Protein AF-A0AAV7CUC9-F1 (afdb_monomer_lite)

pLDDT: mean 81.13, std 17.92, range [24.55, 98.62]

Sequence (454 aa):
MIPNDWERAVKASENVLFEKDMVLERQRQHIAALEQKLREGELQVHSTMLTHSSPYNDMCLMRLQDLQREVTFLRSQFAEKTESASREKAELEKKLCAMEAESRGLKEAMKEAVQKHSEELKKQEERVKGRERHINSLKKKCQKEAEQNKEKQQKIETLERYMADLPTAQDHQKQVMQMKELQEQKCLFEEKVSDLERKLGESRANCRESEAQLAAQKIKERELLETIERQREEIRKLEMTDWKEEEKRLTKEADYLREEVETLHKEKDCLKKVIENHKKKMEQMGSKVKDLEEQVCQEEATGQALKEESQQKEDTLQQLKVAVRDLAKQNQDLMEHNVTIQEQLHLALLKAQPSDVQSSQLFTLYKEMNRCQKDLRSICCLLSQRVQGVDPNLSMLLGVHSSTCLDEQEKDSDFFSVETYLNGVEKLKRDIEELRTTISDCYAQDMGDNCITQ

Foldseek 3Di:
DDPPDVVVVVVVVVVVVVVVVVVVVVVVVVVVVVVVVVVVVVVVVVVCLVPDPDPVSVVVVVVVVVVVVVVVVVVVVVVVVVVVVVVVVVVVVVVVVVVVVVVVVVVVVVVVVVVVVVVVVVVVVVVVVVVVVVVVVVVVVVVVVVVVVVVVVVVVVVVVVVVVPDQDPVNVVVVVVVVVVVVVVVVVVVVVVVVVVVVVVVVVVVVVVVVVVVVVVVVVVVVVVVVVVVVVVVVVVCVVPVVVVVVVVVVVVVVVVVVVVVVVVVVVVVVVVVVVVVVVVVVVVVVVVVVVVVVVVVVVVVVVVVVVVVVVVVVVVVVVVVVVVVVVVVVVVVVVVVVVVVVVVVVPPPPDDDDDDPPPQVVVLVVLVVVLVVLVVLLVVQVVCVVVVHDDDVVSLVPDDDDDDDDDDDDDDDDDPSVVSVVVSVVSVVVSVVSSVVVVVVSCVVVVVPDDDD

Organism: Engystomops pustulosus (NCBI:txid76066)

Structure (mmCIF, N/CA/C/O backbone):
data_AF-A0AAV7CUC9-F1
#
_entry.id   AF-A0AAV7CUC9-F1
#
loop_
_atom_site.group_PDB
_atom_site.id
_atom_site.type_symbol
_atom_site.label_atom_id
_atom_site.label_alt_id
_atom_site.label_comp_id
_atom_site.label_asym_id
_atom_site.label_entity_id
_atom_site.label_seq_id
_atom_site.pdbx_PDB_ins_code
_atom_site.Cartn_x
_atom_site.Cartn_y
_atom_site.Cartn_z
_atom_site.occupancy
_atom_site.B_iso_or_equiv
_atom_site.auth_seq_id
_atom_site.auth_comp_id
_atom_site.auth_asym_id
_atom_site.auth_atom_id
_atom_site.pdbx_PDB_model_num
ATOM 1 N N . MET A 1 1 ? -159.797 -1.379 141.238 1.00 52.03 1 MET A N 1
ATOM 2 C CA . MET A 1 1 ? -159.505 -2.660 141.925 1.00 52.03 1 MET A CA 1
ATOM 3 C C . MET A 1 1 ? -158.319 -3.313 141.232 1.00 52.03 1 MET A C 1
ATOM 5 O O . MET A 1 1 ? -158.181 -3.090 140.042 1.00 52.03 1 MET A O 1
ATOM 9 N N . ILE A 1 2 ? -157.534 -4.125 141.950 1.00 54.72 2 ILE A N 1
ATOM 10 C CA . ILE A 1 2 ? -156.573 -5.103 141.394 1.00 54.72 2 ILE A CA 1
ATOM 11 C C . ILE A 1 2 ? -155.414 -4.502 140.552 1.00 54.72 2 ILE A C 1
ATOM 13 O O . ILE A 1 2 ? -155.478 -4.469 139.329 1.00 54.72 2 ILE A O 1
ATOM 17 N N . PRO A 1 3 ? -154.306 -4.116 141.216 1.00 57.00 3 PRO A N 1
ATOM 18 C CA . PRO A 1 3 ? -152.941 -4.172 140.658 1.00 57.00 3 PRO A CA 1
ATOM 19 C C . PRO A 1 3 ? -152.161 -5.441 141.086 1.00 57.00 3 PRO A C 1
ATOM 21 O O . PRO A 1 3 ? -151.054 -5.691 140.621 1.00 57.00 3 PRO A O 1
ATOM 24 N N . ASN A 1 4 ? -152.740 -6.236 141.994 1.00 60.09 4 ASN A N 1
ATOM 25 C CA . ASN A 1 4 ? -152.029 -7.143 142.908 1.00 60.09 4 ASN A CA 1
ATOM 26 C C . ASN A 1 4 ? -151.250 -8.323 142.293 1.00 60.09 4 ASN A C 1
ATOM 28 O O . ASN A 1 4 ? -150.436 -8.916 143.001 1.00 60.09 4 ASN A O 1
ATOM 32 N N . ASP A 1 5 ? -151.510 -8.736 141.051 1.00 62.25 5 ASP A N 1
ATOM 33 C CA . ASP A 1 5 ? -151.071 -10.070 140.604 1.00 62.25 5 ASP A CA 1
ATOM 34 C C . ASP A 1 5 ? -149.655 -10.104 139.998 1.00 62.25 5 ASP A C 1
ATOM 36 O O . ASP A 1 5 ? -148.938 -11.079 140.219 1.00 62.25 5 ASP A O 1
ATOM 40 N N . TRP A 1 6 ? -149.179 -9.027 139.358 1.00 49.03 6 TRP A N 1
ATOM 41 C CA . TRP A 1 6 ? -147.748 -8.894 139.004 1.00 49.03 6 TRP A CA 1
ATOM 42 C C . TRP A 1 6 ? -146.891 -8.588 140.246 1.00 49.03 6 TRP A C 1
ATOM 44 O O . TRP A 1 6 ? -145.792 -9.113 140.414 1.00 49.03 6 TRP A O 1
ATOM 54 N N . GLU A 1 7 ? -147.421 -7.766 141.153 1.00 71.25 7 GLU A N 1
ATOM 55 C CA . GLU A 1 7 ? -146.715 -7.225 142.322 1.00 71.25 7 GLU A CA 1
ATOM 56 C C . GLU A 1 7 ? -146.361 -8.307 143.366 1.00 71.25 7 GLU A C 1
ATOM 58 O O . GLU A 1 7 ? -145.307 -8.257 144.004 1.00 71.25 7 GLU A O 1
ATOM 63 N N . ARG A 1 8 ? -147.196 -9.350 143.491 1.00 79.75 8 ARG A N 1
ATOM 64 C CA . ARG A 1 8 ? -146.903 -10.537 144.319 1.00 79.75 8 ARG A CA 1
ATOM 65 C C . ARG A 1 8 ? -145.752 -11.382 143.776 1.00 79.75 8 ARG A C 1
ATOM 67 O O . ARG A 1 8 ? -144.968 -11.899 144.569 1.00 79.75 8 ARG A O 1
ATOM 74 N N . ALA A 1 9 ? -145.657 -11.540 142.454 1.00 75.94 9 ALA A N 1
ATOM 75 C CA . ALA A 1 9 ? -144.625 -12.367 141.829 1.00 75.94 9 ALA A CA 1
ATOM 76 C C . ALA A 1 9 ? -143.223 -11.778 142.061 1.00 75.94 9 ALA A C 1
ATOM 78 O O . ALA A 1 9 ? -142.296 -12.514 142.399 1.00 75.94 9 ALA A O 1
ATOM 79 N N . VAL A 1 10 ? -143.098 -10.447 141.977 1.00 77.38 10 VAL A N 1
ATOM 80 C CA . VAL A 1 10 ? -141.854 -9.725 142.289 1.00 77.38 10 VAL A CA 1
ATOM 81 C C . VAL A 1 10 ? -141.444 -9.958 143.747 1.00 77.38 10 VAL A C 1
ATOM 83 O O . VAL A 1 10 ? -140.367 -10.504 143.980 1.00 77.38 10 VAL A O 1
ATOM 86 N N . LYS A 1 11 ? -142.329 -9.692 144.721 1.00 82.50 11 LYS A N 1
ATOM 87 C CA . LYS A 1 11 ? -142.035 -9.915 146.154 1.00 82.50 11 LYS A CA 1
ATOM 88 C C . LYS A 1 11 ? -141.662 -11.358 146.499 1.00 82.50 11 LYS A C 1
ATOM 90 O O . LYS A 1 11 ? -140.800 -11.587 147.344 1.00 82.50 11 LYS A O 1
ATOM 95 N N . ALA A 1 12 ? -142.291 -12.343 145.856 1.00 83.19 12 ALA A N 1
ATOM 96 C CA . ALA A 1 12 ? -141.917 -13.743 146.042 1.00 83.19 12 ALA A CA 1
ATOM 97 C C . ALA A 1 12 ? -140.486 -14.020 145.540 1.00 83.19 12 ALA A C 1
ATOM 99 O O . ALA A 1 12 ? -139.731 -14.726 146.208 1.00 83.19 12 ALA A O 1
ATOM 100 N N . SER A 1 13 ? -140.093 -13.433 144.403 1.00 80.56 13 SER A N 1
ATOM 101 C CA . SER A 1 13 ? -138.734 -13.571 143.864 1.00 80.56 13 SER A CA 1
ATOM 102 C C . SER A 1 13 ? -137.670 -12.884 144.731 1.00 80.56 13 SER A C 1
ATOM 104 O O . SER A 1 13 ? -136.612 -13.470 144.955 1.00 80.56 13 SER A O 1
ATOM 106 N N . GLU A 1 14 ? -137.971 -11.704 145.287 1.00 85.88 14 GLU A N 1
ATOM 107 C CA . GLU A 1 14 ? -137.079 -10.951 146.181 1.00 85.88 14 GLU A CA 1
ATOM 108 C C . GLU A 1 14 ? -136.803 -11.716 147.485 1.00 85.88 14 GLU A C 1
ATOM 110 O O . GLU A 1 14 ? -135.648 -11.851 147.890 1.00 85.88 14 GLU A O 1
ATOM 115 N N . ASN A 1 15 ? -137.839 -12.302 148.098 1.00 87.25 15 ASN A N 1
ATOM 116 C CA . ASN A 1 15 ? -137.689 -13.123 149.305 1.00 87.25 15 ASN A CA 1
ATOM 117 C C . ASN A 1 15 ? -136.818 -14.369 149.059 1.00 87.25 15 ASN A C 1
ATOM 119 O O . ASN A 1 15 ? -135.938 -14.675 149.862 1.00 87.25 15 ASN A O 1
ATOM 123 N N . VAL A 1 16 ? -137.018 -15.070 147.935 1.00 87.56 16 VAL A N 1
ATOM 124 C CA . VAL A 1 16 ? -136.215 -16.257 147.572 1.00 87.56 16 VAL A CA 1
ATOM 125 C C . VAL A 1 16 ? -134.755 -15.890 147.272 1.00 87.56 16 VAL A C 1
ATOM 127 O O . VAL A 1 16 ? -133.853 -16.684 147.548 1.00 87.56 16 VAL A O 1
ATOM 130 N N . LEU A 1 17 ? -134.500 -14.697 146.726 1.00 87.12 17 LEU A N 1
ATOM 131 C CA . LEU A 1 17 ? -133.149 -14.155 146.556 1.00 87.12 17 LEU A CA 1
ATOM 132 C C . LEU A 1 17 ? -132.481 -13.903 147.914 1.00 87.12 17 LEU A C 1
ATOM 134 O O . LEU A 1 17 ? -131.395 -14.424 148.159 1.00 87.12 17 LEU A O 1
ATOM 138 N N . PHE A 1 18 ? -133.171 -13.216 148.828 1.00 90.00 18 PHE A N 1
ATOM 139 C CA . PHE A 1 18 ? -132.660 -12.920 150.169 1.00 90.00 18 PHE A CA 1
ATOM 140 C C . PHE A 1 18 ? -132.335 -14.188 150.984 1.00 90.00 18 PHE A C 1
ATOM 142 O O . PHE A 1 18 ? -131.299 -14.261 151.648 1.00 90.00 18 PHE A O 1
ATOM 149 N N . GLU A 1 19 ? -133.173 -15.229 150.898 1.00 89.12 19 GLU A N 1
ATOM 150 C CA . GLU A 1 19 ? -132.885 -16.527 151.523 1.00 89.12 19 GLU A CA 1
ATOM 151 C C . GLU A 1 19 ? -131.637 -17.201 150.932 1.00 89.12 19 GLU A C 1
ATOM 153 O O . GLU A 1 19 ? -130.815 -17.738 151.682 1.00 89.12 19 GLU A O 1
ATOM 158 N N . LYS A 1 20 ? -131.459 -17.154 149.604 1.00 88.19 20 LYS A N 1
ATOM 159 C CA . LYS A 1 20 ? -130.276 -17.714 148.931 1.00 88.19 20 LYS A CA 1
ATOM 160 C C . LYS A 1 20 ? -128.994 -16.976 149.298 1.00 88.19 20 LYS A C 1
ATOM 162 O O . LYS A 1 20 ? -128.000 -17.641 149.587 1.00 88.19 20 LYS A O 1
ATOM 167 N N . ASP A 1 21 ? -129.020 -15.648 149.344 1.00 89.00 21 ASP A N 1
ATOM 168 C CA . ASP A 1 21 ? -127.859 -14.839 149.729 1.00 89.00 21 ASP A CA 1
ATOM 169 C C . ASP A 1 21 ? -127.433 -15.137 151.174 1.00 89.00 21 ASP A C 1
ATOM 171 O O . ASP A 1 21 ? -126.252 -15.363 151.447 1.00 89.00 21 ASP A O 1
ATOM 175 N N . MET A 1 22 ? -128.393 -15.270 152.096 1.00 91.81 22 MET A N 1
ATOM 176 C CA . MET A 1 22 ? -128.106 -15.673 153.475 1.00 91.81 22 MET A CA 1
ATOM 177 C C . MET A 1 22 ? -127.511 -17.094 153.568 1.00 91.81 22 MET A C 1
ATOM 179 O O . MET A 1 22 ? -126.666 -17.350 154.430 1.00 91.81 22 MET A O 1
ATOM 183 N N . VAL A 1 23 ? -127.918 -18.035 152.707 1.00 91.81 23 VAL A N 1
ATOM 184 C CA . VAL A 1 23 ? -127.321 -19.385 152.654 1.00 91.81 23 VAL A CA 1
ATOM 185 C C . VAL A 1 23 ? -125.902 -19.349 152.081 1.00 91.81 23 VAL A C 1
ATOM 187 O O . VAL A 1 23 ? -125.009 -19.973 152.660 1.00 91.81 23 VAL A O 1
ATOM 190 N N . LEU A 1 24 ? -125.671 -18.599 150.999 1.00 90.62 24 LEU A N 1
ATOM 191 C CA . LEU A 1 24 ? -124.343 -18.422 150.402 1.00 90.62 24 LEU A CA 1
ATOM 192 C C . LEU A 1 24 ? -123.354 -17.807 151.395 1.00 90.62 24 LEU A C 1
ATOM 194 O O . LEU A 1 24 ? -122.215 -18.264 151.488 1.00 90.62 24 LEU A O 1
ATOM 198 N N . GLU A 1 25 ? -123.784 -16.824 152.185 1.00 92.00 25 GLU A N 1
ATOM 199 C CA . GLU A 1 25 ? -122.891 -16.164 153.135 1.00 92.00 25 GLU A CA 1
ATOM 200 C C . GLU A 1 25 ? -122.542 -17.067 154.333 1.00 92.00 25 GLU A C 1
ATOM 202 O O . GLU A 1 25 ? -121.387 -17.108 154.760 1.00 92.00 25 GLU A O 1
ATOM 207 N N . ARG A 1 26 ? -123.474 -17.919 154.796 1.00 92.38 26 ARG A N 1
ATOM 208 C CA . ARG A 1 26 ? -123.143 -19.005 155.745 1.00 92.38 26 ARG A CA 1
ATOM 209 C C . ARG A 1 26 ? -122.161 -20.015 155.147 1.00 92.38 26 ARG A C 1
ATOM 211 O O . ARG A 1 26 ? -121.257 -20.466 155.847 1.00 92.38 26 ARG A O 1
ATOM 218 N N . GLN A 1 27 ? -122.322 -20.383 153.873 1.00 90.12 27 GLN A N 1
ATOM 219 C CA . GLN A 1 27 ? -121.404 -21.307 153.197 1.00 90.12 27 GLN A CA 1
ATOM 220 C C . GLN A 1 27 ? -120.001 -20.706 153.052 1.00 90.12 27 GLN A C 1
ATOM 222 O O . GLN A 1 27 ? -119.026 -21.396 153.338 1.00 90.12 27 GLN A O 1
ATOM 227 N N . ARG A 1 28 ? -119.881 -19.420 152.702 1.00 91.12 28 ARG A N 1
ATOM 228 C CA . ARG A 1 28 ? -118.599 -18.693 152.679 1.00 91.12 28 ARG A CA 1
ATOM 229 C C . ARG A 1 28 ? -117.925 -18.664 154.044 1.00 91.12 28 ARG A C 1
ATOM 231 O O . ARG A 1 28 ? -116.749 -19.002 154.135 1.00 91.12 28 ARG A O 1
ATOM 238 N N . GLN A 1 29 ? -118.664 -18.329 155.101 1.00 90.88 29 GLN A N 1
ATOM 239 C CA . GLN A 1 29 ? -118.144 -18.360 156.472 1.00 90.88 29 GLN A CA 1
ATOM 240 C C . GLN A 1 29 ? -117.679 -19.770 156.869 1.00 90.88 29 GLN A C 1
ATOM 242 O O . GLN A 1 29 ? -116.638 -19.919 157.506 1.00 90.88 29 GLN A O 1
ATOM 247 N N . HIS A 1 30 ? -118.397 -20.815 156.444 1.00 92.50 30 HIS A N 1
ATOM 248 C CA . HIS A 1 30 ? -117.995 -22.198 156.689 1.00 92.50 30 HIS A CA 1
ATOM 249 C C . HIS A 1 30 ? -116.738 -22.602 155.900 1.00 92.50 30 HIS A C 1
ATOM 251 O O . HIS A 1 30 ? -115.850 -23.227 156.473 1.00 92.50 30 HIS A O 1
ATOM 257 N N . ILE A 1 31 ? -116.615 -22.205 154.628 1.00 90.00 31 ILE A N 1
ATOM 258 C CA . ILE A 1 31 ? -115.412 -22.441 153.811 1.00 90.00 31 ILE A CA 1
ATOM 259 C C . ILE A 1 31 ? -114.208 -21.711 154.407 1.00 90.00 31 ILE A C 1
ATOM 261 O O . ILE A 1 31 ? -113.178 -22.342 154.609 1.00 90.00 31 ILE A O 1
ATOM 265 N N . ALA A 1 32 ? -114.337 -20.434 154.774 1.00 89.44 32 ALA A N 1
ATOM 266 C CA . ALA A 1 32 ? -113.255 -19.681 155.411 1.00 89.44 32 ALA A CA 1
ATOM 267 C C . ALA A 1 32 ? -112.804 -20.331 156.733 1.00 89.44 32 ALA A C 1
ATOM 269 O O . ALA A 1 32 ? -111.608 -20.468 156.981 1.00 89.44 32 ALA A O 1
ATOM 270 N N . ALA A 1 33 ? -113.749 -20.816 157.548 1.00 91.25 33 ALA A N 1
ATOM 271 C CA . ALA A 1 33 ? -113.440 -21.569 158.763 1.00 91.25 33 ALA A CA 1
ATOM 272 C C . ALA A 1 33 ? -112.771 -22.930 158.478 1.00 91.25 33 ALA A C 1
ATOM 274 O O . ALA A 1 33 ? -111.955 -23.385 159.279 1.00 91.25 33 ALA A O 1
ATOM 275 N N . LEU A 1 34 ? -113.090 -23.587 157.357 1.00 91.62 34 LEU A N 1
ATOM 276 C CA . LEU A 1 34 ? -112.439 -24.827 156.923 1.00 91.62 34 LEU A CA 1
ATOM 277 C C . LEU A 1 34 ? -111.037 -24.576 156.352 1.00 91.62 34 LEU A C 1
ATOM 279 O O . LEU A 1 34 ? -110.124 -25.305 156.714 1.00 91.62 34 LEU A O 1
ATOM 283 N N . GLU A 1 35 ? -110.833 -23.544 155.531 1.00 88.94 35 GLU A N 1
ATOM 284 C CA . GLU A 1 35 ? -109.508 -23.142 155.036 1.00 88.94 35 GLU A CA 1
ATOM 285 C C . GLU A 1 35 ? -108.587 -22.711 156.178 1.00 88.94 35 GLU A C 1
ATOM 287 O O . GLU A 1 35 ? -107.417 -23.090 156.205 1.00 88.94 35 GLU A O 1
ATOM 292 N N . GLN A 1 36 ? -109.116 -21.959 157.150 1.00 88.75 36 GLN A N 1
ATOM 293 C CA . GLN A 1 36 ? -108.376 -21.603 158.354 1.00 88.75 36 GLN A CA 1
ATOM 294 C C . GLN A 1 36 ? -108.011 -22.858 159.155 1.00 88.75 36 GLN A C 1
ATOM 296 O O . GLN A 1 36 ? -106.834 -23.044 159.446 1.00 88.75 36 GLN A O 1
ATOM 301 N N . LYS A 1 37 ? -108.962 -23.769 159.415 1.00 89.12 37 LYS A N 1
ATOM 302 C CA . LYS A 1 37 ? -108.671 -25.064 160.057 1.00 89.12 37 LYS A CA 1
ATOM 303 C C . LYS A 1 37 ? -107.692 -25.931 159.271 1.00 89.12 37 LYS A C 1
ATOM 305 O O . LYS A 1 37 ? -106.969 -26.710 159.881 1.00 89.12 37 LYS A O 1
ATOM 310 N N . LEU A 1 38 ? -107.672 -25.834 157.944 1.00 87.88 38 LEU A N 1
ATOM 311 C CA . LEU A 1 38 ? -106.764 -26.604 157.101 1.00 87.88 38 LEU A CA 1
ATOM 312 C C . LEU A 1 38 ? -105.349 -26.025 157.163 1.00 87.88 38 LEU A C 1
ATOM 314 O O . LEU A 1 38 ? -104.424 -26.793 157.380 1.00 87.88 38 LEU A O 1
ATOM 318 N N . ARG A 1 39 ? -105.173 -24.695 157.122 1.00 88.06 39 ARG A N 1
ATOM 319 C CA . ARG A 1 39 ? -103.864 -24.057 157.376 1.00 88.06 39 ARG A CA 1
ATOM 320 C C . ARG A 1 39 ? -103.386 -24.249 158.811 1.00 88.06 39 ARG A C 1
ATOM 322 O O . ARG A 1 39 ? -102.206 -24.496 159.023 1.00 88.06 39 ARG A O 1
ATOM 329 N N . GLU A 1 40 ? -104.278 -24.145 159.794 1.00 84.69 40 GLU A N 1
ATOM 330 C CA . GLU A 1 40 ? -103.984 -24.469 161.195 1.00 84.69 40 GLU A CA 1
ATOM 331 C C . GLU A 1 40 ? -103.602 -25.947 161.332 1.00 84.69 40 GLU A C 1
ATOM 333 O O . GLU A 1 40 ? -102.648 -26.253 162.034 1.00 84.69 40 GLU A O 1
ATOM 338 N N . GLY A 1 41 ? -104.263 -26.847 160.599 1.00 81.19 41 GLY A N 1
ATOM 339 C CA . GLY A 1 41 ? -103.932 -28.268 160.514 1.00 81.19 41 GLY A CA 1
ATOM 340 C C . GLY A 1 41 ? -102.593 -28.547 159.828 1.00 81.19 41 GLY A C 1
ATOM 341 O O . GLY A 1 41 ? -101.819 -29.346 160.337 1.00 81.19 41 GLY A O 1
ATOM 342 N N . GLU A 1 42 ? -102.265 -27.869 158.728 1.00 81.25 42 GLU A N 1
ATOM 343 C CA . GLU A 1 42 ? -100.961 -27.948 158.052 1.00 81.25 42 GLU A CA 1
ATOM 344 C C . GLU A 1 42 ? -99.840 -27.406 158.945 1.00 81.25 42 GLU A C 1
ATOM 346 O O . GLU A 1 42 ? -98.807 -28.055 159.102 1.00 81.25 42 GLU A O 1
ATOM 351 N N . LEU A 1 43 ? -100.057 -26.259 159.596 1.00 78.88 43 LEU A N 1
ATOM 352 C CA . LEU A 1 43 ? -99.149 -25.703 160.601 1.00 78.88 43 LEU A CA 1
ATOM 353 C C . LEU A 1 43 ? -99.016 -26.632 161.808 1.00 78.88 43 LEU A C 1
ATOM 355 O O . LEU A 1 43 ? -97.910 -26.801 162.311 1.00 78.88 43 LEU A O 1
ATOM 359 N N . GLN A 1 44 ? -100.097 -27.273 162.254 1.00 78.06 44 GLN A N 1
ATOM 360 C CA . GLN A 1 44 ? -100.075 -28.236 163.350 1.00 78.06 44 GLN A CA 1
ATOM 361 C C . GLN A 1 44 ? -99.398 -29.547 162.937 1.00 78.06 44 GLN A C 1
ATOM 363 O O . GLN A 1 44 ? -98.698 -30.124 163.760 1.00 78.06 44 GLN A O 1
ATOM 368 N N . VAL A 1 45 ? -99.511 -30.002 161.686 1.00 71.00 45 VAL A N 1
ATOM 369 C CA . VAL A 1 45 ? -98.775 -31.162 161.148 1.00 71.00 45 VAL A CA 1
ATOM 370 C C . VAL A 1 45 ? -97.291 -30.834 160.998 1.00 71.00 45 VAL A C 1
ATOM 372 O O . VAL A 1 45 ? -96.458 -31.585 161.495 1.00 71.00 45 VAL A O 1
ATOM 375 N N . HIS A 1 46 ? -96.931 -29.685 160.420 1.00 69.00 46 HIS A N 1
ATOM 376 C CA . HIS A 1 46 ? -95.541 -29.225 160.383 1.00 69.00 46 HIS A CA 1
ATOM 377 C C . HIS A 1 46 ? -94.966 -29.035 161.795 1.00 69.00 46 HIS A C 1
ATOM 379 O O . HIS A 1 46 ? -93.843 -29.456 162.059 1.00 69.00 46 HIS A O 1
ATOM 385 N N . SER A 1 47 ? -95.733 -28.461 162.725 1.00 64.88 47 SER A N 1
ATOM 386 C CA . SER A 1 47 ? -95.310 -28.238 164.110 1.00 64.88 47 SER A CA 1
ATOM 387 C C . SER A 1 47 ? -95.205 -29.542 164.902 1.00 64.88 47 SER A C 1
ATOM 389 O O . SER A 1 47 ? -94.205 -29.737 165.584 1.00 64.88 47 SER A O 1
ATOM 391 N N . THR A 1 48 ? -96.15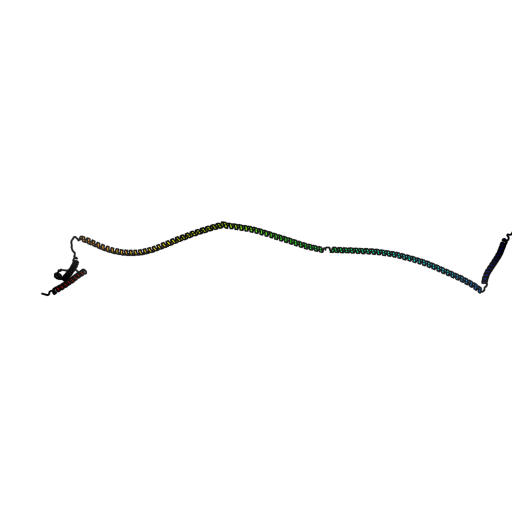0 -30.480 164.777 1.00 63.50 48 THR A N 1
ATOM 392 C CA . THR A 1 48 ? -96.055 -31.814 165.407 1.00 63.50 48 THR A CA 1
ATOM 393 C C . THR A 1 48 ? -94.921 -32.638 164.810 1.00 63.50 48 THR A C 1
ATOM 395 O O . THR A 1 48 ? -94.202 -33.292 165.561 1.00 63.50 48 THR A O 1
ATOM 398 N N . MET A 1 49 ? -94.667 -32.538 163.501 1.00 63.00 49 MET A N 1
ATOM 399 C CA . MET A 1 49 ? -93.476 -33.130 162.890 1.00 63.00 49 MET A CA 1
ATOM 400 C C . MET A 1 49 ? -92.171 -32.515 163.422 1.00 63.00 49 MET A C 1
ATOM 402 O O . MET A 1 49 ? -91.205 -33.243 163.635 1.00 63.00 49 MET A O 1
ATOM 406 N N . LEU A 1 50 ? -92.133 -31.207 163.681 1.00 61.94 50 LEU A N 1
ATOM 407 C CA . LEU A 1 50 ? -90.959 -30.527 164.243 1.00 61.94 50 LEU A CA 1
ATOM 408 C C . LEU A 1 50 ? -90.804 -30.683 165.770 1.00 61.94 50 LEU A C 1
ATOM 410 O O . LEU A 1 50 ? -89.725 -30.415 166.289 1.00 61.94 50 LEU A O 1
ATOM 414 N N . THR A 1 51 ? -91.851 -31.081 166.504 1.00 55.47 51 THR A N 1
ATOM 415 C CA . THR A 1 51 ? -91.839 -31.150 167.985 1.00 55.47 51 THR A CA 1
ATOM 416 C C . THR A 1 51 ? -91.857 -32.565 168.559 1.00 55.47 51 THR A C 1
ATOM 418 O O . THR A 1 51 ? -91.387 -32.760 169.681 1.00 55.47 51 THR A O 1
ATOM 421 N N . HIS A 1 52 ? -92.334 -33.575 167.826 1.00 51.91 52 HIS A N 1
ATOM 422 C CA . HIS A 1 52 ? -92.279 -34.964 168.284 1.00 51.91 52 HIS A CA 1
ATOM 423 C C . HIS A 1 52 ? -90.999 -35.663 167.820 1.00 51.91 52 HIS A C 1
ATOM 425 O O . HIS A 1 52 ? -90.934 -36.233 166.730 1.00 51.91 52 HIS A O 1
ATOM 431 N N . SER A 1 53 ? -90.000 -35.661 168.708 1.00 49.31 53 SER A N 1
ATOM 432 C CA . SER A 1 53 ? -88.752 -36.417 168.567 1.00 49.31 53 SER A CA 1
ATOM 433 C C . SER A 1 53 ? -89.020 -37.929 168.544 1.00 49.31 53 SER A C 1
ATOM 435 O O . SER A 1 53 ? -89.045 -38.619 169.562 1.00 49.31 53 SER A O 1
ATOM 437 N N . SER A 1 54 ? -89.249 -38.435 167.336 1.00 51.53 54 SER A N 1
ATOM 438 C CA . SER A 1 54 ? -89.173 -39.842 166.963 1.00 51.53 54 SER A CA 1
ATOM 439 C C . SER A 1 54 ? -88.066 -39.959 165.914 1.00 51.53 54 SER A C 1
ATOM 441 O O . SER A 1 54 ? -88.092 -39.194 164.946 1.00 51.53 54 SER A O 1
ATOM 443 N N . PRO A 1 55 ? -87.110 -40.899 166.042 1.00 60.75 55 PRO A N 1
ATOM 444 C CA . PRO A 1 55 ? -85.911 -40.931 165.197 1.00 60.75 55 PRO A CA 1
ATOM 445 C C . PRO A 1 55 ? -86.200 -41.095 163.693 1.00 60.75 55 PRO A C 1
ATOM 447 O O . PRO A 1 55 ? -85.360 -40.760 162.862 1.00 60.75 55 PRO A O 1
ATOM 450 N N . TYR A 1 56 ? -87.396 -41.562 163.317 1.00 58.69 56 TYR A N 1
ATOM 451 C CA . TYR A 1 56 ? -87.825 -41.620 161.916 1.00 58.69 56 TYR A CA 1
ATOM 452 C C . TYR A 1 56 ? -88.195 -40.256 161.315 1.00 58.69 56 TYR A C 1
ATOM 454 O O . TYR A 1 56 ? -88.090 -40.081 160.101 1.00 58.69 56 TYR A O 1
ATOM 462 N N . ASN A 1 57 ? -88.627 -39.291 162.131 1.00 64.06 57 ASN A N 1
ATOM 463 C CA . ASN A 1 57 ? -89.138 -38.019 161.628 1.00 64.06 57 ASN 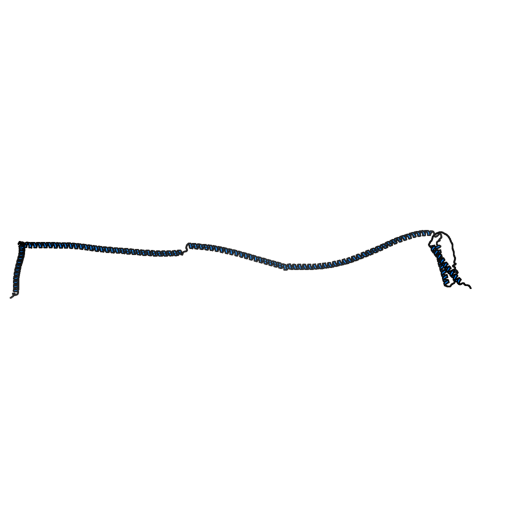A CA 1
ATOM 464 C C . ASN A 1 57 ? -88.023 -36.990 161.397 1.00 64.06 57 ASN A C 1
ATOM 466 O O . ASN A 1 57 ? -88.013 -36.335 160.355 1.00 64.06 57 ASN A O 1
ATOM 470 N N . ASP A 1 58 ? -87.020 -36.956 162.282 1.00 69.38 58 ASP A N 1
ATOM 471 C CA . ASP A 1 58 ? -85.754 -36.250 162.034 1.00 69.38 58 ASP A CA 1
ATOM 472 C C . ASP A 1 58 ? -85.079 -36.770 160.755 1.00 69.38 58 ASP A C 1
ATOM 474 O O . ASP A 1 58 ? -84.619 -35.984 159.930 1.00 69.38 58 ASP A O 1
ATOM 478 N N . MET A 1 59 ? -85.103 -38.088 160.522 1.00 75.56 59 MET A N 1
ATOM 479 C CA . MET A 1 59 ? -84.594 -38.697 159.289 1.00 75.56 59 MET A CA 1
ATOM 480 C C . MET A 1 59 ? -85.367 -38.239 158.036 1.00 75.56 59 MET A C 1
ATOM 482 O O . MET A 1 59 ? -84.748 -37.979 157.004 1.00 75.56 59 MET A O 1
ATOM 486 N N . CYS A 1 60 ? -86.694 -38.082 158.107 1.00 77.12 60 CYS A N 1
ATOM 487 C CA . CYS A 1 60 ? -87.493 -37.559 156.989 1.00 77.12 60 CYS A CA 1
ATOM 488 C C . CYS A 1 60 ? -87.229 -36.066 156.726 1.00 77.12 60 CYS A C 1
ATOM 490 O O . CYS A 1 60 ? -87.071 -35.668 155.570 1.00 77.12 60 CYS A O 1
ATOM 492 N N . LEU A 1 61 ? -87.130 -35.247 157.779 1.00 78.44 61 LEU A N 1
ATOM 493 C CA . LEU A 1 61 ? -86.803 -33.820 157.680 1.00 78.44 61 LEU A CA 1
ATOM 494 C C . LEU A 1 61 ? -85.382 -33.594 157.150 1.00 78.44 61 LEU A C 1
ATOM 496 O O . LEU A 1 61 ? -85.199 -32.791 156.233 1.00 78.44 61 LEU A O 1
ATOM 500 N N . MET A 1 62 ? -84.394 -34.345 157.648 1.00 81.62 62 MET A N 1
ATOM 501 C CA . MET A 1 62 ? -83.039 -34.350 157.092 1.00 81.62 62 MET A CA 1
ATOM 502 C C . MET A 1 62 ? -83.050 -34.755 155.620 1.00 81.62 62 MET A C 1
ATOM 504 O O . MET A 1 62 ? -82.471 -34.049 154.801 1.00 81.62 62 MET A O 1
ATOM 508 N N . ARG A 1 63 ? -83.774 -35.821 155.247 1.00 85.44 63 ARG A N 1
ATOM 509 C CA . ARG A 1 63 ? -83.848 -36.264 153.848 1.00 85.44 63 ARG A CA 1
ATOM 510 C C . ARG A 1 63 ? -84.479 -35.214 152.931 1.00 85.44 63 ARG A C 1
ATOM 512 O O . ARG A 1 63 ? -84.009 -35.050 151.808 1.00 85.44 63 ARG A O 1
ATOM 519 N N . LEU A 1 64 ? -85.500 -34.488 153.390 1.00 83.62 64 LEU A N 1
ATOM 520 C CA . LEU A 1 64 ? -86.090 -33.377 152.638 1.00 83.62 64 LEU A CA 1
ATOM 521 C C . LEU A 1 64 ? -85.106 -32.206 152.499 1.00 83.62 64 LEU A C 1
ATOM 523 O O . LEU A 1 64 ? -84.967 -31.650 151.411 1.00 83.62 64 LEU A O 1
ATOM 527 N N . GLN A 1 65 ? -84.387 -31.861 153.571 1.00 86.56 65 GLN A N 1
ATOM 528 C CA . GLN A 1 65 ? -83.366 -30.814 153.546 1.00 86.56 65 GLN A CA 1
ATOM 529 C C . GLN A 1 65 ? -82.195 -31.184 152.622 1.00 86.56 65 GLN A C 1
ATOM 531 O O . GLN A 1 65 ? -81.704 -30.329 151.887 1.00 86.56 65 GLN A O 1
ATOM 536 N N . ASP A 1 66 ? -81.786 -32.452 152.602 1.00 86.88 66 ASP A N 1
ATOM 537 C CA . ASP A 1 66 ? -80.755 -32.977 151.706 1.00 86.88 66 ASP A CA 1
ATOM 538 C C . ASP A 1 66 ? -81.211 -32.967 150.247 1.00 86.88 66 ASP A C 1
ATOM 540 O O . ASP A 1 66 ? -80.467 -32.494 149.394 1.00 86.88 66 ASP A O 1
ATOM 544 N N . LEU A 1 67 ? -82.454 -33.366 149.954 1.00 89.25 67 LEU A N 1
ATOM 545 C CA . LEU A 1 67 ? -83.040 -33.216 148.616 1.00 89.25 67 LEU A CA 1
ATOM 546 C C . LEU A 1 67 ? -83.141 -31.740 148.198 1.00 89.25 67 LEU A C 1
ATOM 548 O O . LEU A 1 67 ? -82.929 -31.411 147.034 1.00 89.25 67 LEU A O 1
ATOM 552 N N . GLN A 1 68 ? -83.428 -30.822 149.123 1.00 89.50 68 GLN A N 1
ATOM 553 C CA . GLN A 1 68 ? -83.484 -29.392 148.816 1.00 89.50 68 GLN A CA 1
ATOM 554 C C . GLN A 1 68 ? -82.087 -28.795 148.571 1.00 89.50 68 GLN A C 1
ATOM 556 O O . GLN A 1 68 ? -81.941 -27.976 147.660 1.00 89.50 68 GLN A O 1
ATOM 561 N N . ARG A 1 69 ? -81.063 -29.240 149.318 1.00 91.31 69 ARG A N 1
ATOM 562 C CA . ARG A 1 69 ? -79.637 -28.959 149.052 1.00 91.31 69 ARG A CA 1
ATOM 563 C C . ARG A 1 69 ? -79.200 -29.530 147.702 1.00 91.31 69 ARG A C 1
ATOM 565 O O . ARG A 1 69 ? -78.500 -28.857 146.956 1.00 91.31 69 ARG A O 1
ATOM 572 N N . GLU A 1 70 ? -79.632 -30.743 147.368 1.00 92.56 70 GLU A N 1
ATOM 573 C CA . GLU A 1 70 ? -79.364 -31.390 146.083 1.00 92.56 70 GLU A CA 1
ATOM 574 C C . GLU A 1 70 ? -80.020 -30.612 144.932 1.00 92.56 70 GLU A C 1
ATOM 576 O O . GLU A 1 70 ? -79.365 -30.323 143.935 1.00 92.56 70 GLU A O 1
ATOM 581 N N . VAL A 1 71 ? -81.268 -30.158 145.088 1.00 91.75 71 VAL A N 1
ATOM 582 C CA . VAL A 1 71 ? -81.960 -29.322 144.092 1.00 91.75 71 VAL A CA 1
ATOM 583 C C . VAL A 1 71 ? -81.287 -27.958 143.910 1.00 91.75 71 VAL A C 1
ATOM 585 O O . VAL A 1 71 ? -81.158 -27.508 142.770 1.00 91.75 71 VAL A O 1
ATOM 588 N N . THR A 1 72 ? -80.840 -27.276 144.972 1.00 93.19 72 THR A N 1
ATOM 589 C CA . THR A 1 72 ? -80.103 -26.006 144.818 1.00 93.19 72 THR A CA 1
ATOM 590 C C . THR A 1 72 ? -78.714 -26.217 144.218 1.00 93.19 72 THR A C 1
ATOM 592 O O . THR A 1 72 ? -78.324 -25.452 143.337 1.00 93.19 72 THR A O 1
ATOM 595 N N . PHE A 1 73 ? -78.009 -27.283 144.599 1.00 94.56 73 PHE A N 1
ATOM 596 C CA . PHE A 1 73 ? -76.727 -27.676 144.009 1.00 94.56 73 PHE A CA 1
ATOM 597 C C . PHE A 1 73 ? -76.853 -28.012 142.515 1.00 94.56 73 PHE A C 1
ATOM 599 O O . PHE A 1 73 ? -76.097 -27.484 141.699 1.00 94.56 73 PHE A O 1
ATOM 606 N N . LEU A 1 74 ? -77.853 -28.811 142.127 1.00 94.62 74 LEU A N 1
ATOM 607 C CA . LEU A 1 74 ? -78.141 -29.125 140.727 1.00 94.62 74 LEU A CA 1
ATOM 608 C C . LEU A 1 74 ? -78.532 -27.871 139.941 1.00 94.62 74 LEU A C 1
ATOM 610 O O . LEU A 1 74 ? -78.016 -27.668 138.847 1.00 94.62 74 LEU A O 1
ATOM 614 N N . ARG A 1 75 ? -79.379 -26.988 140.491 1.00 94.62 75 ARG A N 1
ATOM 615 C CA . ARG A 1 75 ? -79.703 -25.695 139.856 1.00 94.62 75 ARG A CA 1
ATOM 616 C C . ARG A 1 75 ? -78.460 -24.829 139.652 1.00 94.62 75 ARG A C 1
ATOM 618 O O . ARG A 1 75 ? -78.323 -24.248 138.581 1.00 94.62 75 ARG A O 1
ATOM 625 N N . SER A 1 76 ? -77.548 -24.788 140.625 1.00 93.25 76 SER A N 1
ATOM 626 C CA . SER A 1 76 ? -76.264 -24.090 140.495 1.00 93.25 76 SER A CA 1
ATOM 627 C C . SER A 1 76 ? -75.402 -24.696 139.384 1.00 93.25 76 SER A C 1
ATOM 629 O O . SER A 1 76 ? -74.909 -23.958 138.540 1.00 93.25 76 SER A O 1
ATOM 631 N N . GLN A 1 77 ? -75.281 -26.028 139.317 1.00 94.06 77 GLN A N 1
ATOM 632 C CA . GLN A 1 77 ? -74.562 -26.706 138.230 1.00 94.06 77 GLN A CA 1
ATOM 633 C C . GLN A 1 77 ? -75.203 -26.477 136.856 1.00 94.06 77 GLN A C 1
ATOM 635 O O . GLN A 1 77 ? -74.491 -26.319 135.867 1.00 94.06 77 GLN A O 1
ATOM 640 N N . PHE A 1 78 ? -76.536 -26.476 136.759 1.00 94.44 78 PHE A N 1
ATOM 641 C CA . PHE A 1 78 ? -77.232 -26.187 135.505 1.00 94.44 78 PHE A CA 1
ATOM 642 C C . PHE A 1 78 ? -77.031 -24.731 135.078 1.00 94.44 78 PHE A C 1
ATOM 644 O O . PHE A 1 78 ? -76.795 -24.492 133.895 1.00 94.44 78 PHE A O 1
ATOM 651 N N . ALA A 1 79 ? -77.064 -23.776 136.011 1.00 93.81 79 ALA A N 1
ATOM 652 C CA . ALA A 1 79 ? -76.740 -22.379 135.734 1.00 93.81 79 ALA A CA 1
ATOM 653 C C . ALA A 1 79 ? -75.286 -22.234 135.258 1.00 93.81 79 ALA A C 1
ATOM 655 O O . ALA A 1 79 ? -75.059 -21.712 134.171 1.00 93.81 79 ALA A O 1
ATOM 656 N N . GLU A 1 80 ? -74.319 -22.799 135.986 1.00 94.06 80 GLU A N 1
ATOM 657 C CA . GLU A 1 80 ? -72.897 -22.771 135.626 1.00 94.06 80 GLU A CA 1
ATOM 658 C C . GLU A 1 80 ? -72.630 -23.403 134.250 1.00 94.06 80 GLU A C 1
ATOM 660 O O . GLU A 1 80 ? -71.920 -22.813 133.438 1.00 94.06 80 GLU A O 1
ATOM 665 N N . LYS A 1 81 ? -73.245 -24.556 133.944 1.00 94.38 81 LYS A N 1
ATOM 666 C CA . LYS A 1 81 ? -73.159 -25.201 132.619 1.00 94.38 81 LYS A CA 1
ATOM 667 C C . LYS A 1 81 ? -73.833 -24.392 131.512 1.00 94.38 81 LYS A C 1
ATOM 669 O O . LYS A 1 81 ? -73.365 -24.404 130.378 1.00 94.38 81 LYS A O 1
ATOM 674 N N . THR A 1 82 ? -74.925 -23.693 131.816 1.00 93.19 82 THR A N 1
ATOM 675 C CA . THR A 1 82 ? -75.615 -22.834 130.840 1.00 93.19 82 THR A CA 1
ATOM 676 C C . THR A 1 82 ? -74.800 -21.572 130.560 1.00 93.19 82 THR A C 1
ATOM 678 O O . THR A 1 82 ? -74.699 -21.145 129.412 1.00 93.19 82 THR A O 1
ATOM 681 N N . GLU A 1 83 ? -74.166 -20.999 131.583 1.00 93.81 83 GLU A N 1
ATOM 682 C CA . GLU A 1 83 ? -73.249 -19.873 131.430 1.00 93.81 83 GLU A CA 1
ATOM 683 C C . GLU A 1 83 ? -71.925 -20.257 130.765 1.00 93.81 83 GLU A C 1
ATOM 685 O O . GLU A 1 83 ? -71.393 -19.471 129.987 1.00 93.81 83 GLU A O 1
ATOM 690 N N . SER A 1 84 ? -71.363 -21.436 131.046 1.00 94.25 84 SER A N 1
ATOM 691 C CA . SER A 1 84 ? -70.145 -21.884 130.365 1.00 94.25 84 SER A CA 1
ATOM 692 C C . SER A 1 84 ? -70.420 -22.157 128.887 1.00 94.25 84 SER A C 1
ATOM 694 O O . SER A 1 84 ? -69.674 -21.665 128.045 1.00 94.25 84 SER A O 1
ATOM 696 N N . ALA A 1 85 ? -71.543 -22.806 128.560 1.00 93.75 85 ALA A N 1
ATOM 697 C CA . ALA A 1 85 ? -71.987 -22.997 127.182 1.00 93.75 85 ALA A CA 1
ATOM 698 C C . ALA A 1 85 ? -72.322 -21.671 126.471 1.00 93.75 85 ALA A C 1
ATOM 700 O O . ALA A 1 85 ? -72.054 -21.531 125.278 1.00 93.75 85 ALA A O 1
ATOM 701 N N . SER A 1 86 ? -72.879 -20.670 127.168 1.00 94.38 86 SER A N 1
ATOM 702 C CA . SER A 1 86 ? -73.145 -19.354 126.566 1.00 94.38 86 SER A CA 1
ATOM 703 C C . SER A 1 86 ? -71.866 -18.534 126.359 1.00 94.38 86 SER A C 1
ATOM 705 O O . SER A 1 86 ? -71.734 -17.876 125.326 1.00 94.38 86 SER A O 1
ATOM 707 N N . ARG A 1 87 ? -70.891 -18.631 127.276 1.00 94.81 87 ARG A N 1
ATOM 708 C CA . ARG A 1 87 ? -69.535 -18.079 127.112 1.00 94.81 87 ARG A CA 1
ATOM 709 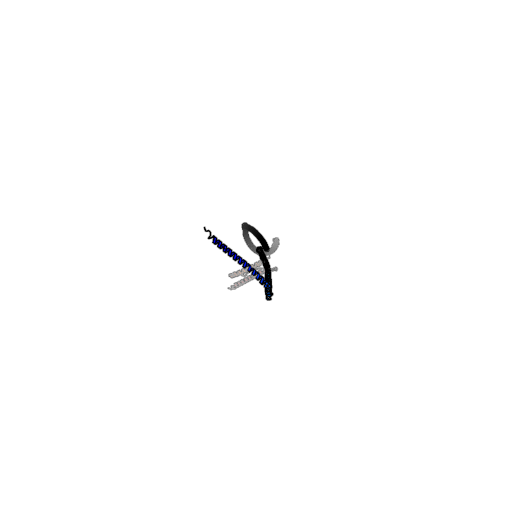C C . ARG A 1 87 ? -68.810 -18.732 125.932 1.00 94.81 87 ARG A C 1
ATOM 711 O O . ARG A 1 87 ? -68.337 -18.013 125.056 1.00 94.81 87 ARG A O 1
ATOM 718 N N . GLU A 1 88 ? -68.800 -20.063 125.852 1.00 94.94 88 GLU A N 1
ATOM 719 C CA . GLU A 1 88 ? -68.209 -20.814 124.736 1.00 94.94 88 GLU A CA 1
ATOM 720 C C . GLU A 1 88 ? -68.872 -20.451 123.401 1.00 94.94 88 GLU A C 1
ATOM 722 O O . GLU A 1 88 ? -68.180 -20.133 122.433 1.00 94.94 88 GLU A O 1
ATOM 727 N N . LYS A 1 89 ? -70.210 -20.392 123.355 1.00 94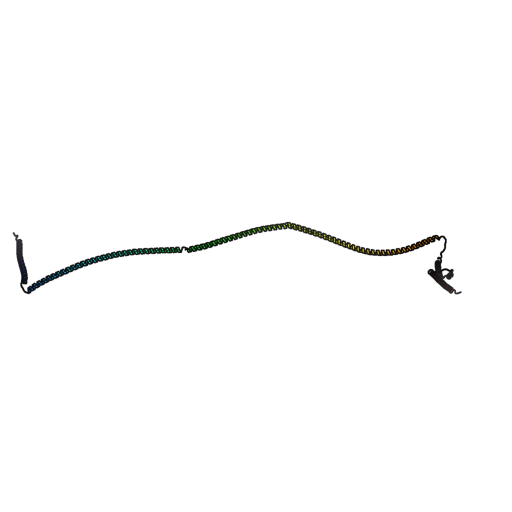.94 89 LYS A N 1
ATOM 728 C CA . LYS A 1 89 ? -70.952 -19.933 122.175 1.00 94.94 89 LYS A CA 1
ATOM 729 C C . LYS A 1 89 ? -70.530 -18.522 121.750 1.00 94.94 89 LYS A C 1
ATOM 731 O O . LYS A 1 89 ? -70.235 -18.317 120.576 1.00 94.94 89 LYS A O 1
ATOM 736 N N . ALA A 1 90 ? -70.453 -17.568 122.678 1.00 94.88 90 ALA A N 1
ATOM 737 C CA . ALA A 1 90 ? -70.042 -16.197 122.371 1.00 94.88 90 ALA A CA 1
ATOM 738 C C . ALA A 1 90 ? -68.573 -16.105 121.904 1.00 94.88 90 ALA A C 1
ATOM 740 O O . ALA A 1 90 ? -68.231 -15.251 121.084 1.00 94.88 90 ALA A O 1
ATOM 741 N N . GLU A 1 91 ? -67.688 -16.977 122.393 1.00 95.88 91 GLU A N 1
ATOM 742 C CA . GLU A 1 91 ? -66.320 -17.101 121.879 1.00 95.88 91 GLU A CA 1
ATOM 743 C C . GLU A 1 91 ? -66.268 -17.705 120.472 1.00 95.88 91 GLU A C 1
ATOM 745 O O . GLU A 1 91 ? -65.496 -17.230 119.638 1.00 95.88 91 GLU A O 1
ATOM 750 N N . LEU A 1 92 ? -67.082 -18.725 120.189 1.00 95.31 92 LEU A N 1
ATOM 751 C CA . LEU A 1 92 ? -67.198 -19.328 118.861 1.00 95.31 92 LEU A CA 1
ATOM 752 C C . LEU A 1 92 ? -67.799 -18.347 117.847 1.00 95.31 92 LEU A C 1
ATOM 754 O O . LEU A 1 92 ? -67.277 -18.238 116.742 1.00 95.31 92 LEU A O 1
ATOM 758 N N . GLU A 1 93 ? -68.814 -17.569 118.226 1.00 95.31 93 GLU A N 1
ATOM 759 C CA . GLU A 1 93 ? -69.381 -16.495 117.396 1.00 95.31 93 GLU A CA 1
ATOM 760 C C . GLU A 1 93 ? -68.345 -15.396 117.107 1.00 95.31 93 GLU A C 1
ATOM 762 O O . GLU A 1 93 ? -68.208 -14.963 115.964 1.00 95.31 93 GLU A O 1
ATOM 767 N N . LYS A 1 94 ? -67.537 -14.990 118.100 1.00 96.19 94 LYS A N 1
ATOM 768 C CA . LYS A 1 94 ? -66.412 -14.060 117.880 1.00 96.19 94 LYS A CA 1
ATOM 769 C C . LYS A 1 94 ? -65.360 -14.632 116.924 1.00 96.19 94 LYS A C 1
ATOM 771 O O . LYS A 1 94 ? -64.910 -13.914 116.032 1.00 96.19 94 LYS A O 1
ATOM 776 N N . LYS A 1 95 ? -64.984 -15.908 117.085 1.00 97.31 95 LYS A N 1
ATOM 777 C CA . LYS A 1 95 ? -64.041 -16.609 116.193 1.00 97.31 95 LYS A CA 1
ATOM 778 C C . LYS A 1 95 ? -64.597 -16.716 114.769 1.00 97.31 95 LYS A C 1
ATOM 780 O O . LYS A 1 95 ? -63.869 -16.428 113.826 1.00 97.31 95 LYS A O 1
ATOM 785 N N . LEU A 1 96 ? -65.883 -17.035 114.609 1.00 95.88 96 LEU A N 1
ATOM 786 C CA . LEU A 1 96 ? -66.559 -17.083 113.311 1.00 95.88 96 LEU A CA 1
ATOM 787 C C . LEU A 1 96 ? -66.552 -15.708 112.628 1.00 95.88 96 LEU A C 1
ATOM 789 O O . LEU A 1 96 ? -66.083 -15.601 111.500 1.00 95.88 96 LEU A O 1
ATOM 793 N N . CYS A 1 97 ? -66.964 -14.647 113.328 1.00 96.31 97 CYS A N 1
ATOM 794 C CA . CYS A 1 97 ? -66.926 -13.276 112.808 1.00 96.31 97 CYS A CA 1
ATOM 795 C C . CYS A 1 97 ? -65.512 -12.839 112.380 1.00 96.31 97 CYS A C 1
ATOM 797 O O . CYS A 1 97 ? -65.362 -12.167 111.357 1.00 96.31 97 CYS A O 1
ATOM 799 N N . ALA A 1 98 ? -64.475 -13.230 113.132 1.00 96.38 98 ALA A N 1
ATOM 800 C CA . ALA A 1 98 ? -63.081 -12.980 112.767 1.00 96.38 98 ALA A CA 1
ATOM 801 C C . ALA A 1 98 ? -62.683 -13.746 111.492 1.00 96.38 98 ALA A C 1
ATOM 803 O O . ALA A 1 98 ? -62.226 -13.130 110.532 1.00 96.38 98 ALA A O 1
ATOM 804 N N . MET A 1 99 ? -62.956 -15.054 111.423 1.00 96.38 99 MET A N 1
ATOM 805 C CA . MET A 1 99 ? -62.674 -15.878 110.239 1.00 96.38 99 MET A CA 1
ATOM 806 C C . MET A 1 99 ? -63.461 -15.428 108.994 1.00 96.38 99 MET A C 1
ATOM 808 O O . MET A 1 99 ? -62.955 -15.507 107.876 1.00 96.38 99 MET A O 1
ATOM 812 N N . GLU A 1 100 ? -64.682 -14.913 109.148 1.00 96.19 100 GLU A N 1
ATOM 813 C CA . GLU A 1 100 ? -65.467 -14.331 108.053 1.00 96.19 100 GLU A CA 1
ATOM 814 C C . GLU A 1 100 ? -64.930 -12.970 107.590 1.00 96.19 100 GLU A C 1
ATOM 816 O O . GLU A 1 100 ? -65.027 -12.636 106.404 1.00 96.19 100 GLU A O 1
ATOM 821 N N . ALA A 1 101 ? -64.365 -12.166 108.495 1.00 96.38 101 ALA A N 1
ATOM 822 C CA . ALA A 1 101 ? -63.657 -10.938 108.142 1.00 96.38 101 ALA A CA 1
ATOM 823 C C . ALA A 1 101 ? -62.342 -11.250 107.406 1.00 96.38 101 ALA A C 1
ATOM 825 O O . ALA A 1 101 ? -62.103 -10.698 106.333 1.00 96.38 101 ALA A O 1
ATOM 826 N N . GLU A 1 102 ? -61.552 -12.204 107.903 1.00 96.62 102 GLU A N 1
ATOM 827 C CA . GLU A 1 102 ? -60.341 -12.705 107.240 1.00 96.62 102 GLU A CA 1
ATOM 828 C C . GLU A 1 102 ? -60.658 -13.316 105.866 1.00 96.62 102 GLU A C 1
ATOM 830 O O . GLU A 1 102 ? -60.002 -12.994 104.878 1.00 96.62 102 GLU A O 1
ATOM 835 N N . SER A 1 103 ? -61.719 -14.126 105.750 1.00 96.00 103 SER A N 1
ATOM 836 C CA . SER A 1 103 ? -62.165 -14.696 104.471 1.00 96.00 103 SER A CA 1
ATOM 837 C C . SER A 1 103 ? -62.564 -13.617 103.461 1.00 96.00 103 SER A C 1
ATOM 839 O O . SER A 1 103 ? -62.278 -13.760 102.270 1.00 96.00 103 SER A O 1
ATOM 841 N N . ARG A 1 104 ? -63.210 -12.529 103.907 1.00 96.12 104 ARG A N 1
ATOM 842 C CA . ARG A 1 104 ? -63.517 -11.371 103.050 1.00 96.12 104 ARG A CA 1
ATOM 843 C C . ARG A 1 104 ? -62.245 -10.645 102.616 1.00 96.12 104 ARG A C 1
ATOM 845 O O . ARG A 1 104 ? -62.059 -10.479 101.413 1.00 96.12 104 ARG A O 1
ATOM 852 N N . GLY A 1 105 ? -61.340 -10.341 103.547 1.00 97.06 105 GLY A N 1
ATOM 853 C CA . GLY A 1 105 ? -60.050 -9.715 103.242 1.00 97.06 105 GLY A CA 1
ATOM 854 C C . GLY A 1 105 ? -59.203 -10.535 102.262 1.00 97.06 105 GLY A C 1
ATOM 855 O O . GLY A 1 105 ? -58.680 -9.991 101.294 1.00 97.06 105 GLY A O 1
ATOM 856 N N . LEU A 1 106 ? -59.143 -11.861 102.427 1.00 96.62 106 LEU A N 1
ATOM 857 C CA . LEU A 1 106 ? -58.464 -12.764 101.489 1.00 96.62 106 LEU A CA 1
ATOM 858 C C . LEU A 1 106 ? -59.136 -12.789 100.106 1.00 96.62 106 LEU A C 1
ATOM 860 O O . LEU A 1 106 ? -58.442 -12.791 99.090 1.00 96.62 106 LEU A O 1
ATOM 864 N N . LYS A 1 107 ? -60.474 -12.770 100.034 1.00 96.69 107 LYS A N 1
ATOM 865 C CA . LYS A 1 107 ? -61.214 -12.683 98.758 1.00 96.69 107 LYS A CA 1
ATOM 866 C C . LYS A 1 107 ? -60.980 -11.349 98.048 1.00 96.69 107 LYS A C 1
ATOM 868 O O . LYS A 1 107 ? -60.893 -11.329 96.822 1.00 96.69 107 LYS A O 1
ATOM 873 N N . GLU A 1 108 ? -60.884 -10.250 98.787 1.00 97.19 108 GLU A N 1
ATOM 874 C CA . GLU A 1 108 ? -60.594 -8.915 98.252 1.00 97.19 108 GLU A CA 1
ATOM 875 C C . GLU A 1 108 ? -59.141 -8.817 97.773 1.00 97.19 108 GLU A C 1
ATOM 877 O O . GLU A 1 108 ? -58.914 -8.484 96.610 1.00 97.19 108 GLU A O 1
ATOM 882 N N . ALA A 1 109 ? -58.172 -9.254 98.582 1.00 97.38 109 ALA A N 1
ATOM 883 C CA . ALA A 1 109 ? -56.765 -9.339 98.191 1.00 97.38 109 ALA A CA 1
ATOM 884 C C . ALA A 1 109 ? -56.549 -10.231 96.953 1.00 97.38 109 ALA A C 1
ATOM 886 O O . ALA A 1 109 ? -55.789 -9.871 96.054 1.00 97.38 109 ALA A O 1
ATOM 887 N N . MET A 1 110 ? -57.260 -11.362 96.851 1.00 96.81 110 MET A N 1
ATOM 888 C CA . MET A 1 110 ? -57.225 -12.235 95.672 1.00 96.81 110 MET A CA 1
ATOM 889 C C . MET A 1 110 ? -57.804 -11.543 94.426 1.00 96.81 110 MET A C 1
ATOM 891 O O . MET A 1 110 ? -57.213 -11.630 93.350 1.00 96.81 110 MET A O 1
ATOM 895 N N . LYS A 1 111 ? -58.927 -10.820 94.552 1.00 97.88 111 LYS A N 1
ATOM 896 C CA . LYS A 1 111 ? -59.497 -10.023 93.448 1.00 97.88 111 LYS A CA 1
ATOM 897 C C . LYS A 1 111 ? -58.532 -8.933 92.987 1.00 97.88 111 LYS A C 1
ATOM 899 O O . LYS A 1 111 ? -58.317 -8.788 91.786 1.00 97.88 111 LYS A O 1
ATOM 904 N N . GLU A 1 112 ? -57.923 -8.201 93.919 1.00 97.62 112 GLU A N 1
ATOM 905 C CA . GLU A 1 112 ? -56.911 -7.194 93.599 1.00 97.62 112 GLU A CA 1
ATOM 906 C C . GLU A 1 112 ? -55.688 -7.796 92.907 1.00 97.62 112 GLU A C 1
ATOM 908 O O . GLU A 1 112 ? -55.202 -7.224 91.933 1.00 97.62 112 GLU A O 1
ATOM 913 N N . ALA A 1 113 ? -55.188 -8.940 93.383 1.00 97.25 113 ALA A N 1
ATOM 914 C CA . ALA A 1 113 ? -54.058 -9.629 92.771 1.00 97.25 113 ALA A CA 1
ATOM 915 C C . ALA A 1 113 ? -54.385 -10.058 91.333 1.00 97.25 113 ALA A C 1
ATOM 917 O O . ALA A 1 113 ? -53.626 -9.753 90.414 1.00 97.25 113 ALA A O 1
ATOM 918 N N . VAL A 1 114 ? -55.546 -10.684 91.108 1.00 97.31 114 VAL A N 1
ATOM 919 C CA . VAL A 1 114 ? -56.015 -11.070 89.765 1.00 97.31 114 VAL A CA 1
ATOM 920 C C . VAL A 1 114 ? -56.166 -9.849 88.851 1.00 97.31 114 VAL A C 1
ATOM 922 O O . VAL A 1 114 ? -55.734 -9.900 87.699 1.00 97.31 114 VAL A O 1
ATOM 925 N N . GLN A 1 115 ? -56.705 -8.733 89.350 1.00 97.69 115 GLN A N 1
ATOM 926 C CA . GLN A 1 115 ? -56.828 -7.496 88.577 1.00 97.69 115 GLN A CA 1
ATOM 927 C C . GLN A 1 115 ? -55.453 -6.903 88.220 1.00 97.69 115 GLN A C 1
ATOM 929 O O . GLN A 1 115 ? -55.198 -6.619 87.050 1.00 97.69 115 GLN A O 1
ATOM 934 N N . LYS A 1 116 ? -54.531 -6.802 89.189 1.00 97.88 116 LYS A N 1
ATOM 935 C CA . LYS A 1 116 ? -53.144 -6.341 88.978 1.00 97.88 116 LYS A CA 1
ATOM 936 C C . LYS A 1 116 ? -52.406 -7.221 87.958 1.00 97.88 116 LYS A C 1
ATOM 938 O O . LYS A 1 116 ? -51.737 -6.696 87.068 1.00 97.88 116 LYS A O 1
ATOM 943 N N . HIS A 1 117 ? -52.567 -8.545 88.027 1.00 97.56 117 HIS A N 1
ATOM 944 C CA . HIS A 1 117 ? -51.996 -9.477 87.049 1.00 97.56 117 HIS A CA 1
ATOM 945 C C . HIS A 1 117 ? -52.633 -9.345 85.655 1.00 97.56 117 HIS A C 1
ATOM 947 O O . HIS A 1 117 ? -51.911 -9.383 84.662 1.00 97.56 117 HIS A O 1
ATOM 953 N N . SER A 1 118 ? -53.950 -9.136 85.563 1.00 97.81 118 SER A N 1
ATOM 954 C CA . SER A 1 118 ? -54.666 -8.888 84.299 1.00 97.81 118 SER A CA 1
ATOM 955 C C . SER A 1 118 ? -54.198 -7.598 83.612 1.00 97.81 118 SER A C 1
ATOM 957 O O . SER A 1 118 ? -53.974 -7.568 82.401 1.00 97.81 118 SER A O 1
ATOM 959 N N . GLU A 1 119 ? -53.984 -6.531 84.382 1.00 97.81 119 GLU A N 1
ATOM 960 C CA . GLU A 1 119 ? -53.455 -5.263 83.874 1.00 97.81 119 GLU A CA 1
ATOM 961 C C . GLU A 1 119 ? -51.991 -5.363 83.437 1.00 97.81 119 GLU A C 1
ATOM 963 O O . GLU A 1 119 ? -51.634 -4.834 82.383 1.00 97.81 119 GLU A O 1
ATOM 968 N N . GLU A 1 120 ? -51.138 -6.057 84.196 1.00 97.69 120 GLU A N 1
ATOM 969 C CA . GLU A 1 120 ? -49.750 -6.286 83.780 1.00 97.69 120 GLU A CA 1
ATOM 970 C C . GLU A 1 120 ? -49.675 -7.185 82.539 1.00 97.69 120 GLU A C 1
ATOM 972 O O . GLU A 1 120 ? -48.907 -6.884 81.627 1.00 97.69 120 GLU A O 1
ATOM 977 N N . LEU A 1 121 ? -50.524 -8.214 82.426 1.00 97.75 121 LEU A N 1
ATOM 978 C CA . LEU A 1 121 ? -50.620 -9.045 81.223 1.00 97.75 121 LEU A CA 1
ATOM 979 C C . LEU A 1 121 ? -50.963 -8.199 79.985 1.00 97.75 121 LEU A C 1
ATOM 981 O O . LEU A 1 121 ? -50.254 -8.278 78.982 1.00 97.75 121 LEU A O 1
ATOM 985 N N . LYS A 1 122 ? -51.961 -7.308 80.076 1.00 98.06 122 LYS A N 1
ATOM 986 C CA . LYS A 1 122 ? -52.299 -6.361 78.995 1.00 98.06 122 LYS A CA 1
ATOM 987 C C . LYS A 1 122 ? -51.116 -5.454 78.628 1.00 98.06 122 LYS A C 1
ATOM 989 O O . LYS A 1 122 ? -50.802 -5.310 77.448 1.00 98.06 122 LYS A O 1
ATOM 994 N N . LYS A 1 123 ? -50.391 -4.911 79.616 1.00 98.19 123 LYS A N 1
ATOM 995 C CA . LYS A 1 123 ? -49.169 -4.107 79.384 1.00 98.19 123 LYS A CA 1
ATOM 996 C C . LYS A 1 123 ? -48.044 -4.915 78.725 1.00 98.19 123 LYS A C 1
ATOM 998 O O . LYS A 1 123 ? -47.238 -4.357 77.977 1.00 98.19 123 LYS A O 1
ATOM 1003 N N . GLN A 1 124 ? -47.922 -6.210 79.018 1.00 97.75 124 GLN A N 1
ATOM 1004 C CA . GLN A 1 124 ? -46.959 -7.092 78.349 1.00 97.75 124 GLN A CA 1
ATOM 1005 C C . GLN A 1 124 ? -47.387 -7.375 76.903 1.00 97.75 124 GLN A C 1
ATOM 1007 O O . GLN A 1 124 ? -46.568 -7.228 75.997 1.00 97.75 124 GLN A O 1
ATOM 1012 N N . GLU A 1 125 ? -48.664 -7.675 76.653 1.00 97.94 125 GLU A N 1
ATOM 1013 C CA . GLU A 1 125 ? -49.193 -7.851 75.295 1.00 97.94 125 GLU A CA 1
ATOM 1014 C C . GLU A 1 125 ? -48.991 -6.611 74.418 1.00 97.94 125 GLU A C 1
ATOM 1016 O O . GLU A 1 125 ? -48.570 -6.731 73.269 1.00 97.94 125 GLU A O 1
ATOM 1021 N N . GLU A 1 126 ? -49.257 -5.410 74.936 1.00 98.12 126 GLU A N 1
ATOM 1022 C CA . GLU A 1 126 ? -49.033 -4.159 74.203 1.00 98.12 126 GLU A CA 1
ATOM 1023 C C . GLU A 1 126 ? -47.550 -3.934 73.883 1.00 98.12 126 GLU A C 1
ATOM 1025 O O . GLU A 1 126 ? -47.215 -3.532 72.762 1.00 98.12 126 GLU A O 1
ATOM 1030 N N . ARG A 1 127 ? -46.645 -4.264 74.819 1.00 98.00 127 ARG A N 1
ATOM 1031 C CA . ARG A 1 127 ? -45.191 -4.249 74.584 1.00 98.00 127 ARG A CA 1
ATOM 1032 C C . ARG A 1 127 ? -44.772 -5.255 73.512 1.00 98.00 127 ARG A C 1
ATOM 1034 O O . ARG A 1 127 ? -43.964 -4.900 72.652 1.00 98.00 127 ARG A O 1
ATOM 1041 N N . VAL A 1 128 ? -45.327 -6.469 73.514 1.00 98.12 128 VAL A N 1
ATOM 1042 C CA . VAL A 1 128 ? -45.078 -7.484 72.473 1.00 98.12 128 VAL A CA 1
ATOM 1043 C C . VAL A 1 128 ? -45.589 -6.992 71.117 1.00 98.12 128 VAL A C 1
ATOM 1045 O O . VAL A 1 128 ? -44.790 -6.872 70.191 1.00 98.12 128 VAL A O 1
ATOM 1048 N N . LYS A 1 129 ? -46.850 -6.551 71.023 1.00 98.31 129 LYS A N 1
ATOM 1049 C CA . LYS A 1 129 ? -47.448 -5.951 69.812 1.00 98.31 129 LYS A CA 1
ATOM 1050 C C . LYS A 1 129 ? -46.657 -4.730 69.314 1.00 98.31 129 LYS A C 1
ATOM 1052 O O . LYS A 1 129 ? -46.630 -4.438 68.118 1.00 98.31 129 LYS A O 1
ATOM 1057 N N . GLY A 1 130 ? -46.027 -3.966 70.209 1.00 98.12 130 GLY A N 1
ATOM 1058 C CA . GLY A 1 130 ? -45.104 -2.875 69.872 1.00 98.12 130 GLY A CA 1
ATOM 1059 C C . GLY A 1 130 ? -43.796 -3.372 69.247 1.00 98.12 130 GLY A C 1
ATOM 1060 O O . GLY A 1 130 ? -43.396 -2.895 68.182 1.00 98.12 130 GLY A O 1
ATOM 1061 N N . ARG A 1 131 ? -43.160 -4.377 69.862 1.00 98.00 131 ARG A N 1
ATOM 1062 C CA . ARG A 1 131 ? -41.940 -5.023 69.347 1.00 98.00 131 ARG A CA 1
ATOM 1063 C C . ARG A 1 131 ? -42.178 -5.720 68.008 1.00 98.00 131 ARG A C 1
ATOM 1065 O O . ARG A 1 131 ? -41.366 -5.553 67.106 1.00 98.00 131 ARG A O 1
ATOM 1072 N N . GLU A 1 132 ? -43.296 -6.416 67.828 1.00 98.50 132 GLU A N 1
ATOM 1073 C CA . GLU A 1 132 ? -43.678 -7.045 66.555 1.00 98.50 132 GLU A CA 1
ATOM 1074 C C . GLU A 1 132 ? -43.827 -6.020 65.427 1.00 98.50 132 GLU A C 1
ATOM 1076 O O . GLU A 1 132 ? -43.292 -6.217 64.335 1.00 98.50 132 GLU A O 1
ATOM 1081 N N . ARG A 1 133 ? -44.483 -4.880 65.691 1.00 98.38 133 ARG A N 1
ATOM 1082 C CA . ARG A 1 133 ? -44.563 -3.763 64.733 1.00 98.38 133 ARG A CA 1
ATOM 1083 C C . ARG A 1 133 ? -43.176 -3.226 64.368 1.00 98.38 133 ARG A C 1
ATOM 1085 O O . ARG A 1 133 ? -42.915 -2.992 63.188 1.00 98.38 133 ARG A O 1
ATOM 1092 N N . HIS A 1 134 ? -42.275 -3.086 65.342 1.00 98.38 134 HIS A N 1
ATOM 1093 C CA . HIS A 1 134 ? -40.894 -2.665 65.090 1.00 98.38 134 HIS A CA 1
ATOM 1094 C C . HIS A 1 134 ? -40.109 -3.697 64.260 1.00 98.38 134 HIS A C 1
ATOM 1096 O O . HIS A 1 134 ? -39.523 -3.336 63.241 1.00 98.38 134 HIS A O 1
ATOM 1102 N N . ILE A 1 135 ? -40.170 -4.984 64.618 1.00 98.50 135 ILE A N 1
ATOM 1103 C CA . ILE A 1 135 ? -39.546 -6.094 63.878 1.00 98.50 135 ILE A CA 1
ATOM 1104 C C . ILE A 1 135 ? -40.062 -6.142 62.434 1.00 98.50 135 ILE A C 1
ATOM 1106 O O . ILE A 1 135 ? -39.271 -6.248 61.500 1.00 98.50 135 ILE A O 1
ATOM 1110 N N . ASN A 1 136 ? -41.372 -6.002 62.224 1.00 98.44 136 ASN A N 1
ATOM 1111 C CA . ASN A 1 136 ? -41.964 -5.975 60.886 1.00 98.44 136 ASN A CA 1
ATOM 1112 C C . ASN A 1 136 ? -41.550 -4.726 60.090 1.00 98.44 136 ASN A C 1
ATOM 1114 O O . ASN A 1 136 ? -41.353 -4.813 58.878 1.00 98.44 136 ASN A O 1
ATOM 1118 N N . SER A 1 137 ? -41.355 -3.579 60.750 1.00 98.56 137 SER A N 1
ATOM 1119 C CA . SER A 1 137 ? -40.775 -2.394 60.112 1.00 98.56 137 SER A CA 1
ATOM 1120 C C . SER A 1 137 ? -39.311 -2.609 59.715 1.00 98.56 137 SER A C 1
ATOM 1122 O O . SER A 1 137 ? -38.930 -2.181 58.628 1.00 98.56 137 SER A O 1
ATOM 1124 N N . LEU A 1 138 ? -38.499 -3.258 60.556 1.00 98.44 138 LEU A N 1
ATOM 1125 C CA . LEU A 1 138 ? -37.103 -3.577 60.242 1.00 98.44 138 LEU A CA 1
ATOM 1126 C C . LEU A 1 138 ? -37.005 -4.581 59.090 1.00 98.44 138 LEU A C 1
ATOM 1128 O O . LEU A 1 138 ? -36.299 -4.307 58.127 1.00 98.44 138 LEU A O 1
ATOM 1132 N N . LYS A 1 139 ? -37.790 -5.669 59.110 1.00 98.44 139 LYS A N 1
ATOM 1133 C CA . LYS A 1 139 ? -37.870 -6.635 57.997 1.00 98.44 139 LYS A CA 1
ATOM 1134 C C . LYS A 1 139 ? -38.166 -5.944 56.661 1.00 98.44 139 LYS A C 1
ATOM 1136 O O . LYS A 1 139 ? -37.473 -6.194 55.681 1.00 98.44 139 LYS A O 1
ATOM 1141 N N . LYS A 1 140 ? -39.134 -5.017 56.637 1.00 98.62 140 LYS A N 1
ATOM 1142 C CA . LYS A 1 140 ? -39.458 -4.213 55.443 1.00 98.62 140 LYS A CA 1
ATOM 1143 C C . LYS A 1 140 ? -38.319 -3.281 55.007 1.00 98.62 140 LYS A C 1
ATOM 1145 O O . LYS A 1 140 ? -38.179 -3.048 53.811 1.00 98.62 140 LYS A O 1
ATOM 1150 N N . LYS A 1 141 ? -37.516 -2.740 55.933 1.00 98.56 141 LYS A N 1
ATOM 1151 C CA . LYS A 1 141 ? -36.322 -1.943 55.592 1.00 98.56 141 LYS A CA 1
ATOM 1152 C C . LYS A 1 141 ? -35.226 -2.819 54.982 1.00 98.56 141 LYS A C 1
ATOM 1154 O O . LYS A 1 141 ? -34.795 -2.529 53.874 1.00 98.56 141 LYS A O 1
ATOM 1159 N N . CYS A 1 142 ? -34.864 -3.921 55.639 1.00 97.75 142 CYS A N 1
ATOM 1160 C CA . CYS A 1 142 ? -33.845 -4.850 55.145 1.00 97.75 142 CYS A CA 1
ATOM 1161 C C . CYS A 1 142 ? -34.217 -5.449 53.779 1.00 97.75 142 CYS A C 1
ATOM 1163 O O . CYS A 1 142 ? -33.351 -5.596 52.923 1.00 97.75 142 CYS A O 1
ATOM 1165 N N . GLN A 1 143 ? -35.502 -5.745 53.542 1.00 98.31 143 GLN A N 1
ATOM 1166 C CA . GLN A 1 143 ? -35.979 -6.179 52.228 1.00 98.31 143 GLN A CA 1
ATOM 1167 C C . GLN A 1 143 ? -35.749 -5.102 51.154 1.00 98.31 143 GLN A C 1
ATOM 1169 O O . GLN A 1 143 ? -35.160 -5.403 50.120 1.00 98.31 143 GLN A O 1
ATOM 1174 N N . LYS A 1 144 ? -36.143 -3.847 51.414 1.00 98.38 144 LYS A N 1
ATOM 1175 C CA . LYS A 1 144 ? -35.930 -2.733 50.474 1.00 98.38 144 LYS A CA 1
ATOM 1176 C C . LYS A 1 144 ? -34.451 -2.465 50.196 1.00 98.38 144 LYS A C 1
ATOM 1178 O O . LYS A 1 144 ? -34.089 -2.189 49.060 1.00 98.38 144 LYS A O 1
ATOM 1183 N N . GLU A 1 145 ? -33.589 -2.558 51.207 1.00 98.06 145 GLU A N 1
ATOM 1184 C CA . GLU A 1 145 ? -32.136 -2.427 51.026 1.00 98.06 145 GLU A CA 1
ATOM 1185 C C . GLU A 1 145 ? -31.558 -3.580 50.192 1.00 98.06 145 GLU A C 1
ATOM 1187 O O . GLU A 1 145 ? -30.709 -3.349 49.332 1.00 98.06 145 GLU A O 1
ATOM 1192 N N . ALA A 1 146 ? -32.047 -4.811 50.382 1.00 98.06 146 ALA A N 1
ATOM 1193 C CA . ALA A 1 146 ? -31.655 -5.959 49.568 1.00 98.06 146 ALA A CA 1
ATOM 1194 C C . ALA A 1 146 ? -32.125 -5.833 48.106 1.00 98.06 146 ALA A C 1
ATOM 1196 O O . ALA A 1 146 ? -31.377 -6.180 47.193 1.00 98.06 146 ALA A O 1
ATOM 1197 N N . GLU A 1 147 ? -33.331 -5.309 47.872 1.00 98.38 147 GLU A N 1
ATOM 1198 C CA . GLU A 1 147 ? -33.855 -4.988 46.537 1.00 98.38 147 GLU A CA 1
ATOM 1199 C C . GLU A 1 147 ? -33.002 -3.898 45.862 1.00 98.38 147 GLU A C 1
ATOM 1201 O O . GLU A 1 147 ? -32.459 -4.131 44.783 1.00 98.38 147 GLU A O 1
ATOM 1206 N N . GLN A 1 148 ? -32.741 -2.775 46.542 1.00 98.44 148 GLN A N 1
ATOM 1207 C CA . GLN A 1 148 ? -31.871 -1.706 46.029 1.00 98.44 148 GLN A CA 1
ATOM 1208 C C . GLN A 1 148 ? -30.431 -2.163 45.761 1.00 98.44 148 GLN A C 1
ATOM 1210 O O . GLN A 1 148 ? -29.788 -1.676 44.833 1.00 98.44 148 GLN A O 1
ATOM 1215 N N . ASN A 1 149 ? -29.882 -3.075 46.566 1.00 98.25 149 ASN A N 1
ATOM 1216 C CA . ASN A 1 149 ? -28.542 -3.605 46.318 1.00 98.25 149 ASN A CA 1
ATOM 1217 C C . ASN A 1 149 ? -28.511 -4.538 45.097 1.00 98.25 149 ASN A C 1
ATOM 1219 O O . ASN A 1 149 ? -27.531 -4.500 44.356 1.00 98.25 149 ASN A O 1
ATOM 1223 N N . LYS A 1 150 ? -29.584 -5.293 44.819 1.00 98.44 150 LYS A N 1
ATOM 1224 C CA . LYS A 1 150 ? -29.719 -6.045 43.557 1.00 98.44 150 LYS A CA 1
ATOM 1225 C C . LYS A 1 150 ? -29.800 -5.114 42.345 1.00 98.44 150 LYS A C 1
ATOM 1227 O O . LYS A 1 150 ? -29.111 -5.360 41.363 1.00 98.44 150 LYS A O 1
ATOM 1232 N N . GLU A 1 151 ? -30.567 -4.026 42.423 1.00 98.38 151 GLU A N 1
ATOM 1233 C CA . GLU A 1 151 ? -30.641 -3.017 41.350 1.00 98.38 151 GLU A CA 1
ATOM 1234 C C . GLU A 1 151 ? -29.275 -2.361 41.081 1.00 98.38 151 GLU A C 1
ATOM 1236 O O . GLU A 1 151 ? -28.856 -2.228 39.929 1.00 98.38 151 GLU A O 1
ATOM 1241 N N . LYS A 1 152 ? -28.536 -1.990 42.138 1.00 98.19 152 LYS A N 1
ATOM 1242 C CA . LYS A 1 152 ? -27.163 -1.466 42.014 1.00 98.19 152 LYS A CA 1
ATOM 1243 C C . LYS A 1 152 ? -26.229 -2.486 41.366 1.00 98.19 152 LYS A C 1
ATOM 1245 O O . LYS A 1 152 ? -25.465 -2.106 40.486 1.00 98.19 152 LYS A O 1
ATOM 1250 N N . GLN A 1 153 ? -26.315 -3.756 41.760 1.00 98.38 153 GLN A N 1
ATOM 1251 C CA . GLN A 1 153 ? -25.499 -4.832 41.200 1.00 98.38 153 GLN A CA 1
ATOM 1252 C C . GLN A 1 153 ? -25.790 -5.048 39.704 1.00 98.38 153 GLN A C 1
ATOM 1254 O O . GLN A 1 153 ? -24.869 -5.026 38.895 1.00 98.38 153 GLN A O 1
ATOM 1259 N N . GLN A 1 154 ? -27.064 -5.113 39.305 1.00 98.19 154 GLN A N 1
ATOM 1260 C CA . GLN A 1 154 ? -27.468 -5.187 37.891 1.00 98.19 154 GLN A CA 1
ATOM 1261 C C . GLN A 1 154 ? -26.987 -3.976 37.075 1.00 98.19 154 GLN A C 1
ATOM 1263 O O . GLN A 1 154 ? -26.629 -4.107 35.899 1.00 98.19 154 GLN A O 1
ATOM 1268 N N . LYS A 1 155 ? -26.963 -2.783 37.686 1.00 98.31 155 LYS A N 1
ATOM 1269 C CA . LYS A 1 155 ? -26.415 -1.573 37.064 1.00 98.31 155 LYS A CA 1
ATOM 1270 C C . LYS A 1 155 ? -24.896 -1.656 36.896 1.00 98.31 155 LYS A C 1
ATOM 1272 O O . LYS A 1 155 ? -24.412 -1.270 35.837 1.00 98.31 155 LYS A O 1
ATOM 1277 N N . ILE A 1 156 ? -24.169 -2.173 37.890 1.00 98.00 156 ILE A N 1
ATOM 1278 C CA . ILE A 1 156 ? -22.720 -2.422 37.809 1.00 98.00 156 ILE A CA 1
ATOM 1279 C C . ILE A 1 156 ? -22.427 -3.407 36.672 1.00 98.00 156 ILE A C 1
ATOM 1281 O O . ILE A 1 156 ? -21.744 -3.023 35.734 1.00 98.00 156 ILE A O 1
ATOM 1285 N N . GLU A 1 157 ? -23.055 -4.584 36.657 1.00 98.00 157 GLU A N 1
ATOM 1286 C CA . GLU A 1 157 ? -22.880 -5.604 35.603 1.00 98.00 157 GLU A CA 1
ATOM 1287 C C . GLU A 1 157 ? -23.182 -5.079 34.192 1.00 98.00 157 GLU A C 1
ATOM 1289 O O . GLU A 1 157 ? -22.610 -5.523 33.196 1.00 98.00 157 GLU A O 1
ATOM 1294 N N . THR A 1 158 ? -24.127 -4.143 34.083 1.00 97.81 158 THR A N 1
ATOM 1295 C CA . THR A 1 158 ? -24.485 -3.517 32.807 1.00 97.81 158 THR A CA 1
ATOM 1296 C C . THR A 1 158 ? -23.444 -2.488 32.371 1.00 97.81 158 THR A C 1
ATOM 1298 O O . THR A 1 158 ? -23.113 -2.433 31.191 1.00 97.81 158 THR A O 1
ATOM 1301 N N . LEU A 1 159 ? -22.883 -1.716 33.305 1.00 96.69 159 LEU A N 1
ATOM 1302 C CA . LEU A 1 159 ? -21.757 -0.819 33.033 1.00 96.69 159 LEU A CA 1
ATOM 1303 C C . LEU A 1 159 ? -20.471 -1.597 32.723 1.00 96.69 159 LEU A C 1
ATOM 1305 O O . LEU A 1 159 ? -19.744 -1.203 31.821 1.00 96.69 159 LEU A O 1
ATOM 1309 N N . GLU A 1 160 ? -20.215 -2.714 33.404 1.00 95.31 160 GLU A N 1
ATOM 1310 C CA . GLU A 1 160 ? -19.087 -3.613 33.131 1.00 95.31 160 GLU A CA 1
ATOM 1311 C C . GLU A 1 160 ? -19.162 -4.195 31.716 1.00 95.31 160 GLU A C 1
ATOM 1313 O O . GLU A 1 160 ? -18.167 -4.153 30.996 1.00 95.31 160 GLU A O 1
ATOM 1318 N N . ARG A 1 161 ? -20.350 -4.641 31.273 1.00 96.88 161 ARG A N 1
ATOM 1319 C CA . ARG A 1 161 ? -20.584 -5.049 29.877 1.00 96.88 161 ARG A CA 1
ATOM 1320 C C . ARG A 1 161 ? -20.289 -3.914 28.891 1.00 96.88 161 ARG A C 1
ATOM 1322 O O . ARG A 1 161 ? -19.474 -4.103 27.997 1.00 96.88 161 ARG A O 1
ATOM 1329 N N . TYR A 1 162 ? -20.844 -2.718 29.106 1.00 96.31 162 TYR A N 1
ATOM 1330 C CA . TYR A 1 162 ? -20.543 -1.570 28.239 1.00 96.31 162 TYR A CA 1
ATOM 1331 C C . TYR A 1 162 ? -19.053 -1.188 28.228 1.00 96.31 162 TYR A C 1
ATOM 1333 O O . TYR A 1 162 ? -18.546 -0.796 27.184 1.00 96.31 162 TYR A O 1
ATOM 1341 N N . MET A 1 163 ? -18.334 -1.298 29.351 1.00 92.38 163 MET A N 1
ATOM 1342 C CA . MET A 1 163 ? -16.888 -1.040 29.379 1.00 92.38 163 MET A CA 1
ATOM 1343 C C . MET A 1 163 ? -16.068 -2.133 28.686 1.00 92.38 163 MET A C 1
ATOM 1345 O O . MET A 1 163 ? -15.000 -1.821 28.168 1.00 92.38 163 MET A O 1
ATOM 1349 N N . ALA A 1 164 ? -16.544 -3.380 28.658 1.00 93.56 164 ALA A N 1
ATOM 1350 C CA . ALA A 1 164 ? -15.900 -4.473 27.929 1.00 93.56 164 ALA A CA 1
ATOM 1351 C C . ALA A 1 164 ? -16.078 -4.356 26.403 1.00 93.56 164 ALA A C 1
ATOM 1353 O O . ALA A 1 164 ? -15.178 -4.740 25.660 1.00 93.56 164 ALA A O 1
ATOM 1354 N N . ASP A 1 165 ? -17.203 -3.796 25.945 1.00 93.06 165 ASP A N 1
ATOM 1355 C CA . ASP A 1 165 ? -17.477 -3.541 24.522 1.00 93.06 165 ASP A CA 1
ATOM 1356 C C . ASP A 1 165 ? -16.723 -2.311 23.968 1.00 93.06 165 ASP A C 1
ATOM 1358 O O . ASP A 1 165 ? -16.601 -2.142 22.751 1.00 93.06 165 ASP A O 1
ATOM 1362 N N . LEU A 1 166 ? -16.220 -1.425 24.838 1.00 90.44 166 LEU A N 1
ATOM 1363 C CA . LEU A 1 166 ? -15.452 -0.248 24.428 1.00 90.44 166 LEU A CA 1
ATOM 1364 C C . LEU A 1 166 ? -14.003 -0.626 24.058 1.00 90.44 166 LEU A C 1
ATOM 1366 O O . LEU A 1 166 ? -13.352 -1.352 24.811 1.00 90.44 166 LEU A O 1
ATOM 1370 N N . PRO A 1 167 ? -13.443 -0.091 22.950 1.00 91.44 167 PRO A N 1
ATOM 1371 C CA . PRO A 1 167 ? -12.054 -0.341 22.574 1.00 91.44 167 PRO A CA 1
ATOM 1372 C C . PRO A 1 167 ? -11.088 0.026 23.702 1.00 91.44 167 PRO A C 1
ATOM 1374 O O . PRO A 1 167 ? -11.096 1.157 24.198 1.00 91.44 167 PRO A O 1
ATOM 1377 N N . THR A 1 168 ? -10.224 -0.911 24.094 1.00 92.38 168 THR A N 1
ATOM 1378 C CA . THR A 1 168 ? -9.251 -0.640 25.154 1.00 92.38 168 THR A CA 1
ATOM 1379 C C . THR A 1 168 ? -8.170 0.327 24.664 1.00 92.38 168 THR A C 1
ATOM 1381 O O . THR A 1 168 ? -7.906 0.450 23.464 1.00 92.38 168 THR A O 1
ATOM 1384 N N . ALA A 1 169 ? -7.460 0.973 25.594 1.00 92.94 169 ALA A N 1
ATOM 1385 C CA . ALA A 1 169 ? -6.293 1.790 25.251 1.00 92.94 169 ALA A CA 1
ATOM 1386 C C . ALA A 1 169 ? -5.226 0.993 24.468 1.00 92.94 169 ALA A C 1
ATOM 1388 O O . ALA A 1 169 ? -4.552 1.549 23.603 1.00 92.94 169 ALA A O 1
ATOM 1389 N N . GLN A 1 170 ? -5.115 -0.319 24.720 1.00 93.81 170 GLN A N 1
ATOM 1390 C CA . GLN A 1 170 ? -4.222 -1.207 23.978 1.00 93.81 170 GLN A CA 1
ATOM 1391 C C . GLN A 1 170 ? -4.710 -1.432 22.539 1.00 93.81 170 GLN A C 1
ATOM 1393 O O . GLN A 1 170 ? -3.894 -1.473 21.621 1.00 93.81 170 GLN A O 1
ATOM 1398 N N . ASP A 1 171 ? -6.018 -1.552 22.312 1.00 94.06 171 ASP A N 1
ATOM 1399 C CA . ASP A 1 171 ? -6.574 -1.715 20.964 1.00 94.06 171 ASP A CA 1
ATOM 1400 C C . ASP A 1 171 ? -6.467 -0.425 20.154 1.00 94.06 171 ASP A C 1
ATOM 1402 O O . ASP A 1 171 ? -6.078 -0.470 18.988 1.00 94.06 171 ASP A O 1
ATOM 1406 N N . HIS A 1 172 ? -6.677 0.730 20.790 1.00 94.19 172 HIS A N 1
ATOM 1407 C CA . HIS A 1 172 ? -6.373 2.018 20.172 1.00 94.19 172 HIS A CA 1
ATOM 1408 C C . HIS A 1 172 ? -4.879 2.138 19.821 1.00 94.19 172 HIS A C 1
ATOM 1410 O O . HIS A 1 172 ? -4.536 2.555 18.718 1.00 94.19 172 HIS A O 1
ATOM 1416 N N . GLN A 1 173 ? -3.972 1.697 20.701 1.00 95.44 173 GLN A N 1
ATOM 1417 C CA . GLN A 1 173 ? -2.535 1.679 20.409 1.00 95.44 173 GLN A CA 1
ATOM 1418 C C . GLN A 1 173 ? -2.189 0.750 19.229 1.00 95.44 173 GLN A C 1
ATOM 1420 O O . GLN A 1 173 ? -1.402 1.144 18.370 1.00 95.44 173 GLN A O 1
ATOM 1425 N N . LYS A 1 174 ? -2.801 -0.443 19.134 1.00 96.50 174 LYS A N 1
ATOM 1426 C CA . LYS A 1 174 ? -2.655 -1.343 17.971 1.00 96.50 174 LYS A CA 1
ATOM 1427 C C . LYS A 1 174 ? -3.151 -0.678 16.684 1.00 96.50 174 LYS A C 1
ATOM 1429 O O . LYS A 1 174 ? -2.438 -0.706 15.686 1.00 96.50 174 LYS A O 1
ATOM 1434 N N . GLN A 1 175 ? -4.326 -0.042 16.714 1.00 95.62 175 GLN A N 1
ATOM 1435 C CA . GLN A 1 175 ? -4.877 0.698 15.572 1.00 95.62 175 GLN A CA 1
ATOM 1436 C C . GLN A 1 175 ? -3.947 1.840 15.139 1.00 95.62 175 GLN A C 1
ATOM 1438 O O . GLN A 1 175 ? -3.681 1.991 13.953 1.00 95.62 175 GLN A O 1
ATOM 1443 N N . VAL A 1 176 ? -3.392 2.609 16.082 1.00 96.81 176 VAL A N 1
ATOM 1444 C CA . VAL A 1 176 ? -2.426 3.681 15.785 1.00 96.81 176 VAL A CA 1
ATOM 1445 C C . VAL A 1 176 ? -1.138 3.131 15.163 1.00 96.81 176 VAL A C 1
ATOM 1447 O O . VAL A 1 176 ? -0.614 3.746 14.237 1.00 96.81 176 VAL A O 1
ATOM 1450 N N . MET A 1 177 ? -0.633 1.981 15.621 1.00 96.94 177 MET A N 1
ATOM 1451 C CA . MET A 1 177 ? 0.533 1.330 15.004 1.00 96.94 177 MET A CA 1
ATOM 1452 C C . MET A 1 177 ? 0.229 0.855 13.577 1.00 96.94 177 MET A C 1
ATOM 1454 O O . MET A 1 177 ? 0.968 1.205 12.663 1.00 96.94 177 MET A O 1
ATOM 1458 N N . GLN A 1 178 ? -0.899 0.174 13.357 1.00 97.62 178 GLN A N 1
ATOM 1459 C CA . GLN A 1 178 ? -1.337 -0.247 12.018 1.00 97.62 178 GLN A CA 1
ATOM 1460 C C . GLN A 1 178 ? -1.539 0.946 11.071 1.00 97.62 178 GLN A C 1
ATOM 1462 O O . GLN A 1 178 ? -1.141 0.894 9.911 1.00 97.62 178 GLN A O 1
ATOM 1467 N N . MET A 1 179 ? -2.109 2.051 11.560 1.00 97.19 179 MET A N 1
ATOM 1468 C CA . MET A 1 179 ? -2.258 3.281 10.777 1.00 97.19 179 MET A CA 1
ATOM 1469 C C . MET A 1 179 ? -0.906 3.899 10.400 1.00 97.19 179 MET A C 1
ATOM 1471 O O . MET A 1 179 ? -0.769 4.385 9.280 1.00 97.19 179 MET A O 1
ATOM 1475 N N . LYS A 1 180 ? 0.101 3.849 11.285 1.00 97.50 180 LYS A N 1
ATOM 1476 C CA . LYS A 1 180 ? 1.472 4.279 10.960 1.00 97.50 180 LYS A CA 1
ATOM 1477 C C . LYS A 1 180 ? 2.116 3.377 9.911 1.00 97.50 180 LYS A C 1
ATOM 1479 O O . LYS A 1 180 ? 2.610 3.897 8.921 1.00 97.50 180 LYS A O 1
ATOM 1484 N N . GLU A 1 181 ? 2.043 2.058 10.077 1.00 98.12 181 GLU A N 1
ATOM 1485 C CA . GLU A 1 181 ? 2.572 1.086 9.108 1.00 98.12 181 GLU A CA 1
ATOM 1486 C C . GLU A 1 181 ? 1.941 1.275 7.716 1.00 98.12 181 GLU A C 1
ATOM 1488 O O . GLU A 1 181 ? 2.646 1.316 6.708 1.00 98.12 181 GLU A O 1
ATOM 1493 N N . LEU A 1 182 ? 0.618 1.466 7.647 1.00 97.69 182 LEU A N 1
ATOM 1494 C CA . LEU A 1 182 ? -0.091 1.762 6.398 1.00 97.69 182 LEU A CA 1
ATOM 1495 C C . LEU A 1 182 ? 0.296 3.128 5.809 1.00 97.69 182 LEU A C 1
ATOM 1497 O O . LEU A 1 182 ? 0.392 3.262 4.590 1.00 97.69 182 LEU A O 1
ATOM 1501 N N . GLN A 1 183 ? 0.537 4.138 6.647 1.00 98.00 183 GLN A N 1
ATOM 1502 C CA . GLN A 1 183 ? 0.977 5.461 6.202 1.00 98.00 183 GLN A CA 1
ATOM 1503 C C . GLN A 1 183 ? 2.421 5.438 5.673 1.00 98.00 183 GLN A C 1
ATOM 1505 O O . GLN A 1 183 ? 2.694 6.039 4.638 1.00 98.00 183 GLN A O 1
ATOM 1510 N N . GLU A 1 184 ? 3.325 4.697 6.314 1.00 97.81 184 GLU A N 1
ATOM 1511 C CA . GLU A 1 184 ? 4.692 4.458 5.833 1.00 97.81 184 GLU A CA 1
ATOM 1512 C C . GLU A 1 184 ? 4.685 3.693 4.500 1.00 97.81 184 GLU A C 1
ATOM 1514 O O . GLU A 1 184 ? 5.342 4.110 3.544 1.00 97.81 184 GLU A O 1
ATOM 1519 N N . GLN A 1 185 ? 3.871 2.636 4.382 1.00 98.19 185 GLN A N 1
ATOM 1520 C CA . GLN A 1 185 ? 3.670 1.924 3.114 1.00 98.19 185 GLN A CA 1
ATOM 1521 C C . GLN A 1 185 ? 3.119 2.843 2.016 1.00 98.19 185 GLN A C 1
ATOM 1523 O O . GLN A 1 185 ? 3.603 2.790 0.885 1.00 98.19 185 GLN A O 1
ATOM 1528 N N . LYS A 1 186 ? 2.153 3.716 2.336 1.00 97.75 186 LYS A N 1
ATOM 1529 C CA . LYS A 1 186 ? 1.619 4.714 1.399 1.00 97.75 186 LYS A CA 1
ATOM 1530 C C . LYS A 1 186 ? 2.726 5.641 0.889 1.00 97.75 186 LYS A C 1
ATOM 1532 O O . LYS A 1 186 ? 2.874 5.760 -0.324 1.00 97.75 186 LYS A O 1
ATOM 1537 N N . CYS A 1 187 ? 3.532 6.223 1.779 1.00 98.06 187 CYS A N 1
ATOM 1538 C CA . CYS A 1 187 ? 4.655 7.086 1.398 1.00 98.06 187 CYS A CA 1
ATOM 1539 C C . CYS A 1 187 ? 5.649 6.360 0.472 1.00 98.06 187 CYS A C 1
ATOM 1541 O O . CYS A 1 187 ? 6.052 6.913 -0.548 1.00 98.06 187 CYS A O 1
ATOM 1543 N N . LEU A 1 188 ? 5.983 5.097 0.770 1.00 98.38 188 LEU A N 1
ATOM 1544 C CA . LEU A 1 188 ? 6.864 4.272 -0.069 1.00 98.38 188 LEU A CA 1
ATOM 1545 C C . LEU A 1 188 ? 6.270 3.962 -1.454 1.00 98.38 188 LEU A C 1
ATOM 1547 O O . LEU A 1 188 ? 7.017 3.794 -2.419 1.00 98.38 188 LEU A O 1
ATOM 1551 N N . PHE A 1 189 ? 4.945 3.849 -1.578 1.00 98.19 189 PHE A N 1
ATOM 1552 C CA . PHE A 1 189 ? 4.291 3.711 -2.881 1.00 98.19 189 PHE A CA 1
ATOM 1553 C C . PHE A 1 189 ? 4.235 5.042 -3.640 1.00 98.19 189 PHE A C 1
ATOM 1555 O O . PHE A 1 189 ? 4.496 5.044 -4.840 1.00 98.19 189 PHE A O 1
ATOM 1562 N N . GLU A 1 190 ? 3.970 6.161 -2.963 1.00 98.25 190 GLU A N 1
ATOM 1563 C CA . GLU A 1 190 ? 3.981 7.506 -3.560 1.00 98.25 190 GLU A CA 1
ATOM 1564 C C . GLU A 1 190 ? 5.377 7.868 -4.105 1.00 98.25 190 GLU A C 1
ATOM 1566 O O . GLU A 1 190 ? 5.493 8.329 -5.241 1.00 98.25 190 GLU A O 1
ATOM 1571 N N . GLU A 1 191 ? 6.447 7.554 -3.365 1.00 98.31 191 GLU A N 1
ATOM 1572 C CA . GLU A 1 191 ? 7.835 7.702 -3.828 1.00 98.31 191 GLU A CA 1
ATOM 1573 C C . GLU A 1 191 ? 8.115 6.844 -5.074 1.00 98.31 191 GLU A C 1
ATOM 1575 O O . GLU A 1 191 ? 8.593 7.359 -6.084 1.00 98.31 191 GLU A O 1
ATOM 1580 N N . LYS A 1 192 ? 7.748 5.553 -5.059 1.00 98.31 192 LYS A N 1
ATOM 1581 C CA . LYS A 1 192 ? 7.925 4.652 -6.215 1.00 98.31 192 LYS A CA 1
ATOM 1582 C C . LYS A 1 192 ? 7.150 5.101 -7.453 1.00 98.31 192 LYS A C 1
ATOM 1584 O O . LYS A 1 192 ? 7.653 4.928 -8.561 1.00 98.31 192 LYS A O 1
ATOM 1589 N N . VAL A 1 193 ? 5.943 5.646 -7.288 1.00 98.44 193 VAL A N 1
ATOM 1590 C CA . VAL A 1 193 ? 5.148 6.190 -8.400 1.00 98.44 193 VAL A CA 1
ATOM 1591 C C . VAL A 1 193 ? 5.846 7.412 -8.992 1.00 98.44 193 VAL A C 1
ATOM 1593 O O . VAL A 1 193 ? 6.113 7.407 -10.190 1.00 98.44 193 VAL A O 1
ATOM 1596 N N . SER A 1 194 ? 6.243 8.382 -8.164 1.00 98.38 194 SER A N 1
ATOM 1597 C CA . SER A 1 194 ? 7.009 9.565 -8.595 1.00 98.38 194 SER A CA 1
ATOM 1598 C C . SER A 1 194 ? 8.288 9.178 -9.357 1.00 98.38 194 SER A C 1
ATOM 1600 O O . SER A 1 194 ? 8.593 9.704 -10.430 1.00 98.38 194 SER A O 1
ATOM 1602 N N . ASP A 1 195 ? 9.004 8.169 -8.859 1.00 98.50 195 ASP A N 1
ATOM 1603 C CA . ASP A 1 195 ? 10.249 7.688 -9.451 1.00 98.50 195 ASP A CA 1
ATOM 1604 C C . ASP A 1 195 ? 10.036 6.960 -10.800 1.00 98.50 195 ASP A C 1
ATOM 1606 O O . ASP A 1 195 ? 10.892 7.017 -11.689 1.00 98.50 195 ASP A O 1
ATOM 1610 N N . LEU A 1 196 ? 8.883 6.304 -10.992 1.00 98.31 196 LEU A N 1
ATOM 1611 C CA . LEU A 1 196 ? 8.464 5.712 -12.270 1.00 98.31 196 LEU A CA 1
ATOM 1612 C C . LEU A 1 196 ? 7.953 6.766 -13.261 1.00 98.31 196 LEU A C 1
ATOM 1614 O O . LEU A 1 196 ? 8.288 6.691 -14.444 1.00 98.31 196 LEU A O 1
ATOM 1618 N N . GLU A 1 197 ? 7.194 7.761 -12.800 1.00 98.50 197 GLU A N 1
ATOM 1619 C CA . GLU A 1 197 ? 6.737 8.893 -13.616 1.00 98.50 197 GLU A CA 1
ATOM 1620 C C . GLU A 1 197 ? 7.922 9.692 -14.167 1.00 98.50 197 GLU A C 1
ATOM 1622 O O . GLU A 1 197 ? 7.960 9.998 -15.363 1.00 98.50 197 GLU A O 1
ATOM 1627 N N . ARG A 1 198 ? 8.940 9.939 -13.332 1.00 98.56 198 ARG A N 1
ATOM 1628 C CA . ARG A 1 198 ? 10.206 10.562 -13.733 1.00 98.56 198 ARG A CA 1
ATOM 1629 C C . ARG A 1 198 ? 10.925 9.752 -14.818 1.00 98.56 198 ARG A C 1
ATOM 1631 O O . ARG A 1 198 ? 11.218 10.300 -15.879 1.00 98.56 198 ARG A O 1
ATOM 1638 N N . LYS A 1 199 ? 11.146 8.447 -14.604 1.00 98.50 199 LYS A N 1
ATOM 1639 C CA . LYS A 1 199 ? 11.795 7.551 -15.591 1.00 98.50 199 LYS A CA 1
ATOM 1640 C C . LYS A 1 199 ? 11.017 7.470 -16.909 1.00 98.50 199 LYS A C 1
ATOM 1642 O O . LYS A 1 199 ? 11.613 7.427 -17.984 1.00 98.50 199 LYS A O 1
ATOM 1647 N N . LEU A 1 200 ? 9.684 7.485 -16.847 1.00 98.38 200 LEU A N 1
ATOM 1648 C CA . LEU A 1 200 ? 8.821 7.536 -18.028 1.00 98.38 200 LEU A CA 1
ATOM 1649 C C . LEU A 1 200 ? 8.937 8.883 -18.761 1.00 98.38 200 LEU A C 1
ATOM 1651 O O . LEU A 1 200 ? 8.935 8.911 -19.992 1.00 98.38 200 LEU A O 1
ATOM 1655 N N . GLY A 1 201 ? 9.061 9.992 -18.027 1.00 98.50 201 GLY A N 1
ATOM 1656 C CA . GLY A 1 201 ? 9.344 11.320 -18.573 1.00 98.50 201 GLY A CA 1
ATOM 1657 C C . GLY A 1 201 ? 10.690 11.381 -19.301 1.00 98.50 201 GLY A C 1
ATOM 1658 O O . GLY A 1 201 ? 10.734 11.801 -20.456 1.00 98.50 201 GLY A O 1
ATOM 1659 N N . GLU A 1 202 ? 11.754 10.886 -18.664 1.00 98.50 202 GLU A N 1
ATOM 1660 C CA . GLU A 1 202 ? 13.106 10.766 -19.233 1.00 98.50 202 GLU A CA 1
ATOM 1661 C C . GLU A 1 202 ? 13.101 9.913 -20.513 1.00 98.50 202 GLU A C 1
ATOM 1663 O O . GLU A 1 202 ? 13.564 10.355 -21.564 1.00 98.50 202 GLU A O 1
ATOM 1668 N N . SER A 1 203 ? 12.485 8.726 -20.476 1.00 97.88 203 SER A N 1
ATOM 1669 C CA . SER A 1 203 ? 12.359 7.856 -21.653 1.00 97.88 203 SER A CA 1
ATOM 1670 C C . SER A 1 203 ? 11.605 8.536 -22.805 1.00 97.88 203 SER A C 1
ATOM 1672 O O . SER A 1 203 ? 12.062 8.484 -23.947 1.00 97.88 203 SER A O 1
ATOM 1674 N N . ARG A 1 204 ? 10.497 9.236 -22.521 1.00 98.38 204 ARG A N 1
ATOM 1675 C CA . ARG A 1 204 ? 9.740 9.997 -23.531 1.00 98.38 204 ARG A CA 1
ATOM 1676 C C . ARG A 1 204 ? 10.543 11.158 -24.122 1.00 98.38 204 ARG A C 1
ATOM 1678 O O . ARG A 1 204 ? 10.384 11.441 -25.308 1.00 98.38 204 ARG A O 1
ATOM 1685 N N . ALA A 1 205 ? 11.379 11.829 -23.330 1.00 98.25 205 ALA A N 1
ATOM 1686 C CA . ALA A 1 205 ? 12.270 12.877 -23.825 1.00 98.25 205 ALA A CA 1
ATOM 1687 C C . ALA A 1 205 ? 13.312 12.300 -24.797 1.00 98.25 205 ALA A C 1
ATOM 1689 O O . ALA A 1 205 ? 13.424 12.788 -25.921 1.00 98.25 205 ALA A O 1
ATOM 1690 N N . ASN A 1 206 ? 13.967 11.197 -24.423 1.00 98.25 206 ASN A N 1
ATOM 1691 C CA . ASN A 1 206 ? 14.960 10.516 -25.261 1.00 98.25 206 ASN A CA 1
ATOM 1692 C C . ASN A 1 206 ? 14.359 10.000 -26.584 1.00 98.25 206 ASN A C 1
ATOM 1694 O O . ASN A 1 206 ? 14.997 10.092 -27.635 1.00 98.25 206 ASN A O 1
ATOM 1698 N N . CYS A 1 207 ? 13.117 9.494 -26.565 1.00 97.19 207 CYS A N 1
ATOM 1699 C CA . CYS A 1 207 ? 12.399 9.114 -27.786 1.00 97.19 207 CYS A CA 1
ATOM 1700 C C . CYS A 1 207 ? 12.172 10.317 -28.713 1.00 97.19 207 CYS A C 1
ATOM 1702 O O . CYS A 1 207 ? 12.507 10.234 -29.891 1.00 97.19 207 CYS A O 1
ATOM 1704 N N . ARG A 1 208 ? 11.681 11.449 -28.187 1.00 98.19 208 ARG A N 1
ATOM 1705 C CA . ARG A 1 208 ? 11.471 12.679 -28.976 1.00 98.19 208 ARG A CA 1
ATOM 1706 C C . ARG A 1 208 ? 12.770 13.230 -29.558 1.00 98.19 208 ARG A C 1
ATOM 1708 O O . ARG A 1 208 ? 12.777 13.708 -30.687 1.00 98.19 208 ARG A O 1
ATOM 1715 N N . GLU A 1 209 ? 13.867 13.163 -28.805 1.00 98.38 209 GLU A N 1
ATOM 1716 C CA . GLU A 1 209 ? 15.180 13.565 -29.309 1.00 98.38 209 GLU A CA 1
ATOM 1717 C C . GLU A 1 209 ? 15.633 12.649 -30.455 1.00 98.38 209 GLU A C 1
ATOM 1719 O O . GLU A 1 209 ? 16.029 13.135 -31.511 1.00 98.38 209 GLU A O 1
ATOM 1724 N N . SER A 1 210 ? 15.485 11.331 -30.295 1.00 98.19 210 SER A N 1
ATOM 1725 C CA . SER A 1 210 ? 15.812 10.345 -31.336 1.00 98.19 210 SER A CA 1
ATOM 1726 C C . SER A 1 210 ? 14.961 10.535 -32.602 1.00 98.19 210 SER A C 1
ATOM 1728 O O . SER A 1 210 ? 15.477 10.469 -33.717 1.00 98.19 210 SER A O 1
ATOM 1730 N N . GLU A 1 211 ? 13.667 10.831 -32.449 1.00 97.75 211 GLU A N 1
ATOM 1731 C CA . GLU A 1 211 ? 12.758 11.175 -33.551 1.00 97.75 211 GLU A CA 1
ATOM 1732 C C . GLU A 1 211 ? 13.192 12.461 -34.271 1.00 97.75 211 GLU A C 1
ATOM 1734 O O . GLU A 1 211 ? 13.209 12.499 -35.504 1.00 97.75 211 GLU A O 1
ATOM 1739 N N . ALA A 1 212 ? 13.601 13.496 -33.528 1.00 97.88 212 ALA A N 1
ATOM 1740 C CA . ALA A 1 212 ? 14.109 14.745 -34.094 1.00 97.88 212 ALA A CA 1
ATOM 1741 C C . ALA A 1 212 ? 15.446 14.548 -34.835 1.00 97.88 212 ALA A C 1
ATOM 1743 O O . ALA A 1 212 ? 15.620 15.069 -35.940 1.00 97.88 212 ALA A O 1
ATOM 1744 N N . GLN A 1 213 ? 16.365 13.751 -34.279 1.00 98.19 213 GLN A N 1
ATOM 1745 C CA . GLN A 1 213 ? 17.622 13.376 -34.936 1.00 98.19 213 GLN A CA 1
ATOM 1746 C C . GLN A 1 213 ? 17.360 12.602 -36.240 1.00 98.19 213 GLN A C 1
ATOM 1748 O O . GLN A 1 213 ? 17.944 12.930 -37.276 1.00 98.19 213 GLN A O 1
ATOM 1753 N N . LEU A 1 214 ? 16.435 11.635 -36.229 1.00 97.94 214 LEU A N 1
ATOM 1754 C CA . LEU A 1 214 ? 16.034 10.876 -37.419 1.00 97.94 214 LEU A CA 1
ATOM 1755 C C . LEU A 1 214 ? 15.370 11.770 -38.481 1.00 97.94 214 LEU A C 1
ATOM 1757 O O . LEU A 1 214 ? 15.635 11.616 -39.674 1.00 97.94 214 LEU A O 1
ATOM 1761 N N . ALA A 1 215 ? 14.528 12.722 -38.074 1.00 97.75 215 ALA A N 1
ATOM 1762 C CA . ALA A 1 215 ? 13.929 13.694 -38.988 1.00 97.75 215 ALA A CA 1
ATOM 1763 C C . ALA A 1 215 ? 14.999 14.584 -39.648 1.00 97.75 215 ALA A C 1
ATOM 1765 O O . ALA A 1 215 ? 14.976 14.768 -40.866 1.00 97.75 215 ALA A O 1
ATOM 1766 N N . ALA A 1 216 ? 15.981 15.064 -38.878 1.00 97.81 216 ALA A N 1
ATOM 1767 C CA . ALA A 1 216 ? 17.106 15.836 -39.401 1.00 97.81 216 ALA A CA 1
ATOM 1768 C C . ALA A 1 216 ? 17.993 15.016 -40.360 1.00 97.81 216 ALA A C 1
ATOM 1770 O O . ALA A 1 216 ? 18.457 15.548 -41.369 1.00 97.81 216 ALA A O 1
ATOM 1771 N N . GLN A 1 217 ? 18.203 13.722 -40.094 1.00 97.25 217 GLN A N 1
ATOM 1772 C CA . GLN A 1 217 ? 18.905 12.821 -41.018 1.00 97.25 217 GLN A CA 1
ATOM 1773 C C . GLN A 1 217 ? 18.148 12.649 -42.342 1.00 97.25 217 GLN A C 1
ATOM 1775 O O . GLN A 1 217 ? 18.757 12.790 -43.398 1.00 97.25 217 GLN A O 1
ATOM 1780 N N . LYS A 1 218 ? 16.824 12.443 -42.307 1.00 98.12 218 LYS A N 1
ATOM 1781 C CA . LYS A 1 218 ? 15.984 12.322 -43.517 1.00 98.12 218 LYS A CA 1
ATOM 1782 C C . LYS A 1 218 ? 15.963 13.587 -44.381 1.00 98.12 218 LYS A C 1
ATOM 1784 O O . LYS A 1 218 ? 15.809 13.492 -45.595 1.00 98.12 218 LYS A O 1
ATOM 1789 N N . ILE A 1 219 ? 16.101 14.769 -43.775 1.00 97.88 219 ILE A N 1
ATOM 1790 C CA . ILE A 1 219 ? 16.242 16.032 -44.518 1.00 97.88 219 ILE A CA 1
ATOM 1791 C C . ILE A 1 219 ? 17.589 16.051 -45.255 1.00 97.88 219 ILE A C 1
ATOM 1793 O O . ILE A 1 219 ? 17.603 16.217 -46.471 1.00 97.88 219 ILE A O 1
ATOM 1797 N N . LYS A 1 220 ? 18.697 15.765 -44.557 1.00 97.94 220 LYS A N 1
ATOM 1798 C CA . LYS A 1 220 ? 20.041 15.690 -45.163 1.00 97.94 220 LYS A CA 1
ATOM 1799 C C . LYS A 1 220 ? 20.138 14.640 -46.271 1.00 97.94 220 LYS A C 1
ATOM 1801 O O . LYS A 1 220 ? 20.770 14.879 -47.292 1.00 97.94 220 LYS A O 1
ATOM 1806 N N . GLU A 1 221 ? 19.509 13.480 -46.087 1.00 97.12 221 GLU A N 1
ATOM 1807 C CA . GLU A 1 221 ? 19.435 12.429 -47.108 1.00 97.12 221 GLU A CA 1
ATOM 1808 C C . GLU A 1 221 ? 18.767 12.949 -48.389 1.00 97.12 221 GLU A C 1
ATOM 1810 O O . GLU A 1 221 ? 19.290 12.744 -49.483 1.00 97.12 221 GLU A O 1
ATOM 1815 N N . ARG A 1 222 ? 17.664 13.700 -48.261 1.00 97.69 222 ARG A N 1
ATOM 1816 C CA . ARG A 1 222 ? 16.985 14.330 -49.399 1.00 97.69 222 ARG A CA 1
ATOM 1817 C C . ARG A 1 222 ? 17.858 15.381 -50.089 1.00 97.69 222 ARG A C 1
ATOM 1819 O O . ARG A 1 222 ? 17.985 15.336 -51.305 1.00 97.69 222 ARG A O 1
ATOM 1826 N N . GLU A 1 223 ? 18.500 16.271 -49.335 1.00 97.94 223 GLU A N 1
ATOM 1827 C CA . GLU A 1 223 ? 19.413 17.300 -49.871 1.00 97.94 223 GLU A CA 1
ATOM 1828 C C . GLU A 1 223 ? 20.594 16.686 -50.652 1.00 97.94 223 GLU A C 1
ATOM 1830 O O . GLU A 1 223 ? 21.029 17.214 -51.686 1.00 97.94 223 GLU A O 1
ATOM 1835 N N . LEU A 1 224 ? 21.105 15.543 -50.179 1.00 97.88 224 LEU A N 1
ATOM 1836 C CA . LEU A 1 224 ? 22.137 14.763 -50.864 1.00 97.88 224 LEU A CA 1
ATOM 1837 C C . LEU A 1 224 ? 21.597 14.089 -52.131 1.00 97.88 224 LEU A C 1
ATOM 1839 O O . LEU A 1 224 ? 22.264 14.153 -53.162 1.00 97.88 224 LEU A O 1
ATOM 1843 N N . LEU A 1 225 ? 20.399 13.497 -52.093 1.00 97.94 225 LEU A N 1
ATOM 1844 C CA . LEU A 1 225 ? 19.751 12.914 -53.275 1.00 97.94 225 LEU A CA 1
ATOM 1845 C C . LEU A 1 225 ? 19.487 13.971 -54.357 1.00 97.94 225 LEU A C 1
ATOM 1847 O O . LEU A 1 225 ? 19.905 13.777 -55.495 1.00 97.94 225 LEU A O 1
ATOM 1851 N N . GLU A 1 226 ? 18.913 15.122 -53.998 1.00 97.50 226 GLU A N 1
ATOM 1852 C CA . GLU A 1 226 ? 18.706 16.264 -54.905 1.00 97.50 226 GLU A CA 1
ATOM 1853 C C . GLU A 1 226 ? 20.033 16.768 -55.504 1.00 97.50 226 GLU A C 1
ATOM 1855 O O . GLU A 1 226 ? 20.094 17.197 -56.658 1.00 97.50 226 GLU A O 1
ATOM 1860 N N . THR A 1 227 ? 21.129 16.695 -54.743 1.00 97.25 227 THR A N 1
ATOM 1861 C CA . THR A 1 227 ? 22.470 17.058 -55.223 1.00 97.25 227 THR A CA 1
ATOM 1862 C C . THR A 1 227 ? 23.061 16.016 -56.171 1.00 97.25 227 THR A C 1
ATOM 1864 O O . THR A 1 227 ? 23.624 16.394 -57.197 1.00 97.25 227 THR A O 1
ATOM 1867 N N . ILE A 1 228 ? 22.877 14.724 -55.893 1.00 97.25 228 ILE A N 1
ATOM 1868 C CA . ILE A 1 228 ? 23.267 13.630 -56.794 1.00 97.25 228 ILE A CA 1
ATOM 1869 C C . ILE A 1 228 ? 22.464 13.698 -58.101 1.00 97.25 228 ILE A C 1
ATOM 1871 O O . ILE A 1 228 ? 23.027 13.502 -59.175 1.00 97.25 228 ILE A O 1
ATOM 1875 N N . GLU A 1 229 ? 21.165 13.997 -58.044 1.00 96.44 229 GLU A N 1
ATOM 1876 C CA . GLU A 1 229 ? 20.323 14.169 -59.234 1.00 96.44 229 GLU A CA 1
ATOM 1877 C C . GLU A 1 229 ? 20.762 15.368 -60.080 1.00 96.44 229 GLU A C 1
ATOM 1879 O O . GLU A 1 229 ? 20.908 15.229 -61.295 1.00 96.44 229 GLU A O 1
ATOM 1884 N N . ARG A 1 230 ? 21.073 16.508 -59.447 1.00 97.25 230 ARG A N 1
ATOM 1885 C CA . ARG A 1 230 ? 21.638 17.690 -60.119 1.00 97.25 230 ARG A CA 1
ATOM 1886 C C . ARG A 1 230 ? 22.953 17.368 -60.833 1.00 97.25 230 ARG A C 1
ATOM 1888 O O . ARG A 1 230 ? 23.082 17.657 -62.017 1.00 97.25 230 ARG A O 1
ATOM 1895 N N . GLN A 1 231 ? 23.885 16.704 -60.147 1.00 94.69 231 GLN A N 1
ATOM 1896 C CA . GLN A 1 231 ? 25.170 16.288 -60.721 1.00 94.69 231 GLN A CA 1
ATOM 1897 C C . GLN A 1 231 ? 25.000 15.280 -61.867 1.00 94.69 231 GLN A C 1
ATOM 1899 O O . GLN A 1 231 ? 25.672 15.386 -62.889 1.00 94.69 231 GLN A O 1
ATOM 1904 N N . ARG A 1 232 ? 24.074 14.320 -61.744 1.00 94.44 232 ARG A N 1
ATOM 1905 C CA . ARG A 1 232 ? 23.741 13.378 -62.829 1.00 94.44 232 ARG A CA 1
ATOM 1906 C C . ARG A 1 232 ? 23.174 14.090 -64.057 1.00 94.44 232 ARG A C 1
ATOM 1908 O O . ARG A 1 232 ? 23.474 13.685 -65.175 1.00 94.44 232 ARG A O 1
ATOM 1915 N N . GLU A 1 233 ? 22.366 15.127 -63.863 1.00 93.56 233 GLU A N 1
ATOM 1916 C CA . GLU A 1 233 ? 21.819 15.937 -64.954 1.00 93.56 233 GLU A CA 1
ATOM 1917 C C . GLU A 1 233 ? 22.882 16.845 -65.599 1.00 93.56 233 GLU A C 1
ATOM 1919 O O . GLU A 1 233 ? 22.874 17.024 -66.814 1.00 93.56 233 GLU A O 1
ATOM 1924 N N . GLU A 1 234 ? 23.831 17.377 -64.824 1.00 92.56 234 GLU A N 1
ATOM 1925 C CA . GLU A 1 234 ? 25.005 18.095 -65.344 1.00 92.56 234 GLU A CA 1
ATOM 1926 C C . GLU A 1 234 ? 25.901 17.175 -66.191 1.00 92.56 234 GLU A C 1
ATOM 1928 O O . GLU A 1 234 ? 26.214 17.518 -67.331 1.00 92.56 234 GLU A O 1
ATOM 1933 N N . ILE A 1 235 ? 26.226 15.974 -65.697 1.00 89.56 235 ILE A N 1
ATOM 1934 C CA . ILE A 1 235 ? 26.974 14.952 -66.453 1.00 89.56 235 ILE A CA 1
ATOM 1935 C C . ILE A 1 235 ? 26.236 14.597 -67.750 1.00 89.56 235 ILE A C 1
ATOM 1937 O O . ILE A 1 235 ? 26.823 14.666 -68.827 1.00 89.56 235 ILE A O 1
ATOM 1941 N N . ARG A 1 236 ? 24.929 14.307 -67.673 1.00 89.69 236 ARG A N 1
ATOM 1942 C CA . ARG A 1 236 ? 24.096 13.986 -68.843 1.00 89.69 236 ARG A CA 1
ATOM 1943 C C . ARG A 1 236 ? 24.102 15.101 -69.892 1.00 89.69 236 ARG A C 1
ATOM 1945 O O . ARG A 1 236 ? 24.060 14.807 -71.083 1.00 89.69 236 ARG A O 1
ATOM 1952 N N . LYS A 1 237 ? 24.142 16.374 -69.485 1.00 87.25 237 LYS A N 1
ATOM 1953 C CA . LYS A 1 237 ? 24.248 17.508 -70.418 1.00 87.25 237 LYS A CA 1
ATOM 1954 C C . LYS A 1 237 ? 25.600 17.518 -71.129 1.00 87.25 237 LYS A C 1
ATOM 1956 O O . LYS A 1 237 ? 25.608 17.538 -72.356 1.00 87.25 237 LYS A O 1
ATOM 1961 N N . LEU A 1 238 ? 26.702 17.403 -70.386 1.00 84.50 238 LEU A N 1
ATOM 1962 C CA . LEU A 1 238 ? 28.064 17.349 -70.941 1.00 84.50 238 LEU A CA 1
ATOM 1963 C C . LEU A 1 238 ? 28.261 16.156 -71.900 1.00 84.50 238 LEU A C 1
ATOM 1965 O O . LEU A 1 238 ? 28.870 16.302 -72.958 1.00 84.50 238 LEU A O 1
ATOM 1969 N N . GLU A 1 239 ? 27.690 14.990 -71.581 1.00 80.62 239 GLU A N 1
ATOM 1970 C CA . GLU A 1 239 ? 27.661 13.814 -72.467 1.00 80.62 239 GLU A CA 1
ATOM 1971 C C . GLU A 1 239 ? 26.845 14.044 -73.754 1.00 80.62 239 GLU A C 1
ATOM 1973 O O . GLU A 1 239 ? 27.100 13.418 -74.785 1.00 80.62 239 GLU A O 1
ATOM 1978 N N . MET A 1 240 ? 25.822 14.903 -73.707 1.00 75.62 240 MET A N 1
ATOM 1979 C CA . MET A 1 240 ? 24.894 15.131 -74.819 1.00 75.62 240 MET A CA 1
ATOM 1980 C C . MET A 1 240 ? 25.330 16.248 -75.770 1.00 75.62 240 MET A C 1
ATOM 1982 O O . MET A 1 240 ? 25.044 16.129 -76.964 1.00 75.62 240 MET A O 1
ATOM 1986 N N . THR A 1 241 ? 25.989 17.299 -75.277 1.00 76.25 241 THR A N 1
ATOM 1987 C CA . THR A 1 241 ? 26.507 18.406 -76.098 1.00 76.25 241 THR A CA 1
ATOM 1988 C C . THR A 1 241 ? 27.998 18.233 -76.357 1.00 76.25 241 THR A C 1
ATOM 1990 O O . THR A 1 241 ? 28.402 17.871 -77.462 1.00 76.25 241 THR A O 1
ATOM 1993 N N . ASP A 1 242 ? 28.805 18.411 -75.319 1.00 72.50 242 ASP A N 1
ATOM 1994 C CA . ASP A 1 242 ? 30.229 18.705 -75.448 1.00 72.50 242 ASP A CA 1
ATOM 1995 C C . ASP A 1 242 ? 30.999 17.464 -75.907 1.00 72.50 242 ASP A C 1
ATOM 1997 O O . ASP A 1 242 ? 31.750 17.519 -76.881 1.00 72.50 242 ASP A O 1
ATOM 2001 N N . TRP A 1 243 ? 30.743 16.306 -75.285 1.00 73.94 243 TRP A N 1
ATOM 2002 C CA . TRP A 1 243 ? 31.403 15.057 -75.672 1.00 73.94 243 TRP A CA 1
ATOM 2003 C C . TRP A 1 243 ? 31.013 14.592 -77.080 1.00 73.94 243 TRP A C 1
ATOM 2005 O O . TRP A 1 243 ? 31.863 14.108 -77.819 1.00 73.94 243 TRP A O 1
ATOM 2015 N N . LYS A 1 244 ? 29.754 14.770 -77.500 1.00 76.12 244 LYS A N 1
ATOM 2016 C CA . LYS A 1 244 ? 29.302 14.366 -78.847 1.00 76.12 244 LYS A CA 1
ATOM 2017 C C . LYS A 1 244 ? 29.802 15.286 -79.951 1.00 76.12 244 LYS A C 1
ATOM 2019 O O . LYS A 1 244 ? 29.910 14.853 -81.099 1.00 76.12 244 LYS A O 1
ATOM 2024 N N . GLU A 1 245 ? 30.059 16.552 -79.649 1.00 78.81 245 GLU A N 1
ATOM 2025 C CA . GLU A 1 245 ? 30.701 17.473 -80.586 1.00 78.81 245 GLU A CA 1
ATOM 2026 C C . GLU A 1 245 ? 32.210 17.212 -80.666 1.00 78.81 245 GLU A C 1
ATOM 2028 O O . GLU A 1 245 ? 32.752 17.153 -81.772 1.00 78.81 245 GLU A O 1
ATOM 2033 N N . GLU A 1 246 ? 32.855 16.933 -79.531 1.00 80.25 246 GLU A N 1
ATOM 2034 C CA . GLU A 1 246 ? 34.257 16.511 -79.448 1.00 80.25 246 GLU A CA 1
ATOM 2035 C C . GLU A 1 246 ? 34.508 15.182 -80.182 1.00 80.25 246 GLU A C 1
ATOM 2037 O O . GLU A 1 246 ? 35.377 15.102 -81.045 1.00 80.25 246 GLU A O 1
ATOM 2042 N N . GLU A 1 247 ? 33.691 14.156 -79.935 1.00 80.94 247 GLU A N 1
ATOM 2043 C CA . GLU A 1 247 ? 33.752 12.850 -80.604 1.00 80.94 247 GLU A CA 1
ATOM 2044 C C . GLU A 1 247 ? 33.619 12.994 -82.129 1.00 80.94 247 GLU A C 1
ATOM 2046 O O . GLU A 1 247 ? 34.408 12.426 -82.889 1.00 80.94 247 GLU A O 1
ATOM 2051 N N . LYS A 1 248 ? 32.679 13.824 -82.604 1.00 82.94 248 LYS A N 1
ATOM 2052 C CA . LYS A 1 248 ? 32.538 14.143 -84.036 1.00 82.94 248 LYS A CA 1
ATOM 2053 C C . LYS A 1 248 ? 33.736 14.914 -84.589 1.00 82.94 248 LYS A C 1
ATOM 2055 O O . LYS A 1 248 ? 34.057 14.736 -85.764 1.00 82.94 248 LYS A O 1
ATOM 2060 N N . ARG A 1 249 ? 34.371 15.785 -83.798 1.00 85.94 249 ARG A N 1
ATOM 2061 C CA . ARG A 1 249 ? 35.579 16.523 -84.195 1.00 85.94 249 ARG A CA 1
ATOM 2062 C C . ARG A 1 249 ? 36.762 15.571 -84.352 1.00 85.94 249 ARG A C 1
ATOM 2064 O O . ARG A 1 249 ? 37.345 15.527 -85.431 1.00 85.94 249 ARG A O 1
ATOM 2071 N N . LEU A 1 250 ? 37.036 14.762 -83.331 1.00 86.94 250 LEU A N 1
ATOM 2072 C CA . LEU A 1 250 ? 38.114 13.771 -83.323 1.00 86.94 250 LEU A CA 1
ATOM 2073 C C . LEU A 1 250 ? 37.930 12.709 -84.414 1.00 86.94 250 LEU A C 1
ATOM 2075 O O . LEU A 1 250 ? 38.900 12.321 -85.055 1.00 86.94 250 LEU A O 1
ATOM 2079 N N . THR A 1 251 ? 36.692 12.282 -84.691 1.00 87.69 251 THR A N 1
ATOM 2080 C CA . THR A 1 251 ? 36.408 11.346 -85.796 1.00 87.69 251 THR A CA 1
ATOM 2081 C C . THR A 1 251 ? 36.780 11.956 -87.152 1.00 87.69 251 THR A C 1
ATOM 2083 O O . THR A 1 251 ? 37.474 11.320 -87.940 1.00 87.69 251 THR A O 1
ATOM 2086 N N . LYS A 1 252 ? 36.392 13.215 -87.410 1.00 88.38 252 LYS A N 1
ATOM 2087 C CA . LYS A 1 252 ? 36.760 13.928 -88.648 1.00 88.38 252 LYS A CA 1
ATOM 2088 C C . LYS A 1 252 ? 38.269 14.129 -88.784 1.00 88.38 252 LYS A C 1
ATOM 2090 O O . LYS A 1 252 ? 38.796 14.009 -89.884 1.00 88.38 252 LYS A O 1
ATOM 2095 N N . GLU A 1 253 ? 38.955 14.439 -87.687 1.00 90.25 253 GLU A N 1
ATOM 2096 C CA . GLU A 1 253 ? 40.413 14.580 -87.666 1.00 90.25 253 GLU A CA 1
ATOM 2097 C C . GLU A 1 253 ? 41.110 13.240 -87.948 1.00 90.25 253 GLU A C 1
ATOM 2099 O O . GLU A 1 253 ? 42.024 13.180 -88.768 1.00 90.25 253 GLU A O 1
ATOM 2104 N N . ALA A 1 254 ? 40.628 12.145 -87.353 1.00 88.12 254 ALA A N 1
ATOM 2105 C CA . ALA A 1 254 ? 41.140 10.802 -87.607 1.00 88.12 254 ALA A CA 1
ATOM 2106 C C . ALA A 1 254 ? 40.942 10.359 -89.068 1.00 88.12 254 ALA A C 1
ATOM 2108 O O . ALA A 1 254 ? 41.835 9.727 -89.634 1.00 88.12 254 ALA A O 1
ATOM 2109 N N . ASP A 1 255 ? 39.813 10.702 -89.694 1.00 90.75 255 ASP A N 1
ATOM 2110 C CA . ASP A 1 255 ? 39.575 10.402 -91.108 1.00 90.75 255 ASP A CA 1
ATOM 2111 C C . ASP A 1 255 ? 40.421 11.282 -92.043 1.00 90.75 255 ASP A C 1
ATOM 2113 O O . ASP A 1 255 ? 41.011 10.752 -92.982 1.00 90.75 255 ASP A O 1
ATOM 2117 N N . TYR A 1 256 ? 40.607 12.572 -91.741 1.00 90.38 256 TYR A N 1
ATOM 2118 C CA . TYR A 1 256 ? 41.552 13.433 -92.470 1.00 90.38 256 TYR A CA 1
ATOM 2119 C C . TYR A 1 256 ? 42.992 12.887 -92.410 1.00 90.38 256 TYR A C 1
ATOM 2121 O O . TYR A 1 256 ? 43.672 12.771 -93.429 1.00 90.38 256 TYR A O 1
ATOM 2129 N N . LEU A 1 257 ? 43.452 12.479 -91.221 1.00 91.31 257 LEU A N 1
ATOM 2130 C CA . LEU A 1 257 ? 44.770 11.859 -91.047 1.00 91.31 257 LEU A CA 1
ATOM 2131 C C . LEU A 1 257 ? 44.880 10.508 -91.775 1.00 91.31 257 LEU A C 1
ATOM 2133 O O . LEU A 1 257 ? 45.958 10.158 -92.254 1.00 91.31 257 LEU A O 1
ATOM 2137 N N . ARG A 1 258 ? 43.784 9.748 -91.888 1.00 92.44 258 ARG A N 1
ATOM 2138 C CA . ARG A 1 258 ? 43.732 8.495 -92.659 1.00 92.44 258 ARG A CA 1
ATOM 2139 C C . ARG A 1 258 ? 43.899 8.753 -94.157 1.00 92.44 258 ARG A C 1
ATOM 2141 O O . ARG A 1 258 ? 44.687 8.058 -94.796 1.00 92.44 258 ARG A O 1
ATOM 2148 N N . GLU A 1 259 ? 43.193 9.747 -94.697 1.00 91.25 259 GLU A N 1
ATOM 2149 C CA . GLU A 1 259 ? 43.321 10.166 -96.098 1.00 91.25 259 GLU A CA 1
ATOM 2150 C C . GLU A 1 259 ? 44.753 10.623 -96.414 1.00 91.25 259 GLU A C 1
ATOM 2152 O O . GLU A 1 259 ? 45.324 10.184 -97.413 1.00 91.25 259 GLU A O 1
ATOM 2157 N N . GLU A 1 260 ? 45.375 11.403 -95.525 1.00 91.75 260 GLU A N 1
ATOM 2158 C CA . GLU A 1 260 ? 46.759 11.867 -95.695 1.00 91.75 260 GLU A CA 1
ATOM 2159 C C . GLU A 1 260 ? 47.797 10.730 -95.579 1.00 91.75 260 GLU A C 1
ATOM 2161 O O . GLU A 1 260 ? 48.795 10.684 -96.299 1.00 91.75 260 GLU A O 1
ATOM 2166 N N . VAL A 1 261 ? 47.559 9.727 -94.730 1.00 91.94 261 VAL A N 1
ATOM 2167 C CA . VAL A 1 261 ? 48.400 8.517 -94.715 1.00 91.94 261 VAL A CA 1
ATOM 2168 C C . VAL A 1 261 ? 48.265 7.733 -96.027 1.00 91.94 261 VAL A C 1
ATOM 2170 O O . VAL A 1 261 ? 49.253 7.170 -96.508 1.00 91.94 261 VAL A O 1
ATOM 2173 N N . GLU A 1 262 ? 47.081 7.703 -96.645 1.00 93.31 262 GLU A N 1
ATOM 2174 C CA . GLU A 1 262 ? 46.896 7.073 -97.954 1.00 93.31 262 GLU A CA 1
ATOM 2175 C C . GLU A 1 262 ? 47.564 7.837 -99.106 1.00 93.31 262 GLU A C 1
ATOM 2177 O O . GLU A 1 262 ? 48.140 7.190 -99.989 1.00 93.31 262 GLU A O 1
ATOM 2182 N N . THR A 1 263 ? 47.489 9.173 -99.143 1.00 92.56 263 THR A N 1
ATOM 2183 C CA . THR A 1 263 ? 48.166 9.998 -100.166 1.00 92.56 263 THR A CA 1
ATOM 2184 C C . THR A 1 263 ? 49.677 9.789 -100.089 1.00 92.56 263 THR A C 1
ATOM 2186 O O . THR A 1 263 ? 50.281 9.365 -101.078 1.00 92.56 263 THR A O 1
ATOM 2189 N N . LEU A 1 264 ? 50.267 9.913 -98.897 1.00 92.50 264 LEU A N 1
ATOM 2190 C CA . LEU A 1 264 ? 51.690 9.660 -98.653 1.00 92.50 264 LEU A CA 1
ATOM 2191 C C . LEU A 1 264 ? 52.109 8.223 -99.019 1.00 92.50 264 LEU A C 1
ATOM 2193 O O . LEU A 1 264 ? 53.213 7.998 -99.525 1.00 92.50 264 LEU A O 1
ATOM 2197 N N . HIS A 1 265 ? 51.240 7.222 -98.824 1.00 92.19 265 HIS A N 1
ATOM 2198 C CA . HIS A 1 265 ? 51.534 5.849 -99.254 1.00 92.19 265 HIS A CA 1
ATOM 2199 C C . HIS A 1 265 ? 51.579 5.719 -100.784 1.00 92.19 265 HIS A C 1
ATOM 2201 O O . HIS A 1 265 ? 52.495 5.078 -101.312 1.00 92.19 265 HIS A O 1
ATOM 2207 N N . LYS A 1 266 ? 50.624 6.346 -101.487 1.00 92.19 266 LYS A N 1
ATOM 2208 C CA . LYS A 1 266 ? 50.557 6.388 -102.959 1.00 92.19 266 LYS A CA 1
ATOM 2209 C C . LYS A 1 266 ? 51.795 7.092 -103.531 1.00 92.19 266 LYS A C 1
ATOM 2211 O O . LYS A 1 266 ? 52.421 6.563 -104.451 1.00 92.19 266 LYS A O 1
ATOM 2216 N N . GLU A 1 267 ? 52.214 8.213 -102.943 1.00 90.44 267 GLU A N 1
ATOM 2217 C CA . GLU A 1 267 ? 53.440 8.929 -103.323 1.00 90.44 267 GLU A CA 1
ATOM 2218 C C . GLU A 1 267 ? 54.702 8.088 -103.112 1.00 90.44 267 GLU A C 1
ATOM 2220 O O . GLU A 1 267 ? 55.502 7.929 -104.037 1.00 90.44 267 GLU A O 1
ATOM 2225 N N . LYS A 1 268 ? 54.861 7.476 -101.933 1.00 91.62 268 LYS A N 1
ATOM 2226 C CA . LYS A 1 268 ? 55.988 6.584 -101.622 1.00 91.62 268 LYS A CA 1
ATOM 2227 C C . LYS A 1 268 ? 56.107 5.442 -102.635 1.00 91.62 268 LYS A C 1
ATOM 2229 O O . LYS A 1 268 ? 57.214 5.116 -103.064 1.00 91.62 268 LYS A O 1
ATOM 2234 N N . ASP A 1 269 ? 54.998 4.830 -103.043 1.00 92.50 269 ASP A N 1
ATOM 2235 C CA . ASP A 1 269 ? 55.032 3.738 -104.020 1.00 92.50 269 ASP A CA 1
ATOM 2236 C C . ASP A 1 269 ? 55.263 4.227 -105.465 1.00 92.50 269 ASP A C 1
ATOM 2238 O O . ASP A 1 269 ? 55.903 3.523 -106.252 1.00 92.50 269 ASP A O 1
ATOM 2242 N N . CYS A 1 270 ? 54.855 5.452 -105.812 1.00 92.19 270 CYS A N 1
ATOM 2243 C CA . CYS A 1 270 ? 55.294 6.122 -107.041 1.00 92.19 270 CYS A CA 1
ATOM 2244 C C . CYS A 1 270 ? 56.809 6.393 -107.035 1.00 92.19 270 CYS A C 1
ATOM 2246 O O . CYS A 1 270 ? 57.492 6.046 -108.001 1.00 92.19 270 CYS A O 1
ATOM 2248 N N . LEU A 1 271 ? 57.360 6.920 -105.937 1.00 90.38 271 LEU A N 1
ATOM 2249 C CA . LEU A 1 271 ? 58.800 7.152 -105.781 1.00 90.38 271 LEU A CA 1
ATOM 2250 C C . LEU A 1 271 ? 59.604 5.847 -105.878 1.00 90.38 271 LEU A C 1
ATOM 2252 O O . LEU A 1 271 ? 60.599 5.802 -106.600 1.00 90.38 271 LEU A O 1
ATOM 2256 N N . LYS A 1 272 ? 59.141 4.751 -105.259 1.00 92.81 272 LYS A N 1
ATOM 2257 C CA . LYS A 1 272 ? 59.752 3.419 -105.435 1.00 92.81 272 LYS A CA 1
ATOM 2258 C C . LYS A 1 272 ? 59.802 2.985 -106.903 1.00 92.81 272 LYS A C 1
ATOM 2260 O O . LYS A 1 272 ? 60.840 2.503 -107.347 1.00 92.81 272 LYS A O 1
ATOM 2265 N N . LYS A 1 273 ? 58.717 3.166 -107.670 1.00 92.06 273 LYS A N 1
ATOM 2266 C CA . LYS A 1 273 ? 58.691 2.838 -109.112 1.00 92.06 273 LYS A CA 1
ATOM 2267 C C . LYS A 1 273 ? 59.699 3.676 -109.906 1.00 92.06 273 LYS A C 1
ATOM 2269 O O . LYS A 1 273 ? 60.343 3.150 -110.810 1.00 92.06 273 LYS A O 1
ATOM 2274 N N . VAL A 1 274 ? 59.867 4.956 -109.564 1.00 91.44 274 VAL A N 1
ATOM 2275 C CA . VAL A 1 274 ? 60.885 5.828 -110.179 1.00 91.44 274 VAL A CA 1
ATOM 2276 C C . VAL A 1 274 ? 62.300 5.350 -109.840 1.00 91.44 274 VAL A C 1
ATOM 2278 O O . VAL A 1 274 ? 63.121 5.222 -110.746 1.00 91.44 274 VAL A O 1
ATOM 2281 N N . ILE A 1 275 ? 62.575 5.018 -108.573 1.00 90.69 275 ILE A N 1
ATOM 2282 C CA . ILE A 1 275 ? 63.872 4.482 -108.129 1.00 90.69 275 ILE A CA 1
ATOM 2283 C C . ILE A 1 275 ? 64.200 3.171 -108.855 1.00 90.69 275 ILE A C 1
ATOM 2285 O O . ILE A 1 275 ? 65.297 3.034 -109.389 1.00 90.69 275 ILE A O 1
ATOM 2289 N N . GLU A 1 276 ? 63.248 2.242 -108.956 1.00 91.19 276 GLU A N 1
ATOM 2290 C CA . GLU A 1 276 ? 63.430 0.967 -109.665 1.00 91.19 276 GLU A CA 1
ATOM 2291 C C . GLU A 1 276 ? 63.694 1.172 -111.170 1.00 91.19 276 GLU A C 1
ATOM 2293 O O . GLU A 1 276 ? 64.558 0.520 -111.757 1.00 91.19 276 GLU A O 1
ATOM 2298 N N . ASN A 1 277 ? 63.018 2.137 -111.804 1.00 90.50 277 ASN A N 1
ATOM 2299 C CA . ASN A 1 277 ? 63.288 2.510 -113.195 1.00 90.50 277 ASN A CA 1
ATOM 2300 C C . ASN A 1 277 ? 64.676 3.152 -113.375 1.00 90.50 277 ASN A C 1
ATOM 2302 O O . ASN A 1 277 ? 65.346 2.892 -114.376 1.00 90.50 277 ASN A O 1
ATOM 2306 N N . HIS A 1 278 ? 65.130 3.979 -112.427 1.00 90.06 278 HIS A N 1
ATOM 2307 C CA . HIS A 1 278 ? 66.487 4.533 -112.436 1.00 90.06 278 HIS A CA 1
ATOM 2308 C C . HIS A 1 278 ? 67.548 3.452 -112.207 1.00 90.06 278 HIS A C 1
ATOM 2310 O O . HIS A 1 278 ? 68.549 3.446 -112.918 1.00 90.06 278 HIS A O 1
ATOM 2316 N N . LYS A 1 279 ? 67.303 2.497 -111.304 1.00 90.12 279 LYS A N 1
ATOM 2317 C CA . LYS A 1 279 ? 68.166 1.330 -111.073 1.00 90.12 279 LYS A CA 1
ATOM 2318 C C . LYS A 1 279 ? 68.328 0.493 -112.345 1.00 90.12 279 LYS A C 1
ATOM 2320 O O . LYS A 1 279 ? 69.454 0.261 -112.764 1.00 90.12 279 LYS A O 1
ATOM 2325 N N . LYS A 1 280 ? 67.233 0.164 -113.037 1.00 89.50 280 LYS A N 1
ATOM 2326 C CA . LYS A 1 280 ? 67.276 -0.544 -114.333 1.00 89.50 280 LYS A CA 1
ATOM 2327 C C . LYS A 1 280 ? 68.037 0.221 -115.416 1.00 89.50 280 LYS A C 1
ATOM 2329 O O . LYS A 1 280 ? 68.808 -0.377 -116.158 1.00 89.50 280 LYS A O 1
ATOM 2334 N N . LYS A 1 281 ? 67.862 1.546 -115.506 1.00 88.06 281 LYS A N 1
ATOM 2335 C CA . LYS A 1 281 ? 68.661 2.386 -116.420 1.00 88.06 281 LYS A CA 1
ATOM 2336 C C . LYS A 1 281 ? 70.144 2.389 -116.043 1.00 88.06 281 LYS A C 1
ATOM 2338 O O . LYS A 1 281 ? 70.981 2.358 -116.935 1.00 88.06 281 LYS A O 1
ATOM 2343 N N . MET A 1 282 ? 70.470 2.416 -114.752 1.00 87.31 282 MET A N 1
ATOM 2344 C CA . MET A 1 282 ? 71.847 2.364 -114.258 1.00 87.31 282 MET A CA 1
ATOM 2345 C C . MET A 1 282 ? 72.502 1.015 -114.576 1.00 87.31 282 MET A C 1
ATOM 2347 O O . MET A 1 282 ? 73.611 1.000 -115.093 1.00 87.31 282 MET A O 1
ATOM 2351 N N . GLU A 1 283 ? 71.793 -0.098 -114.374 1.00 88.88 283 GLU A N 1
ATOM 2352 C CA . GLU A 1 283 ? 72.227 -1.448 -114.766 1.00 88.88 283 GLU A CA 1
ATOM 2353 C C . GLU A 1 283 ? 72.426 -1.557 -116.293 1.00 88.88 283 GLU A C 1
ATOM 2355 O O . GLU A 1 283 ? 73.452 -2.060 -116.741 1.00 88.88 283 GLU A O 1
ATOM 2360 N N . GLN A 1 284 ? 71.510 -1.002 -117.099 1.00 87.81 284 GLN A N 1
ATOM 2361 C CA . GLN A 1 284 ? 71.617 -0.984 -118.567 1.00 87.81 284 GLN A CA 1
ATOM 2362 C C . GLN A 1 284 ? 72.754 -0.085 -119.091 1.00 87.81 284 GLN A C 1
ATOM 2364 O O . GLN A 1 284 ? 73.333 -0.357 -120.143 1.00 87.81 284 GLN A O 1
ATOM 2369 N N . MET A 1 285 ? 73.071 1.010 -118.396 1.00 84.31 285 MET A N 1
ATOM 2370 C CA . MET A 1 285 ? 74.248 1.823 -118.715 1.00 84.31 285 MET A CA 1
ATOM 2371 C C . MET A 1 285 ? 75.533 1.142 -118.234 1.00 84.31 285 MET A C 1
ATOM 2373 O O . MET A 1 285 ? 76.530 1.197 -118.942 1.00 84.31 285 MET A O 1
ATOM 2377 N N . GLY A 1 286 ? 75.502 0.445 -117.095 1.00 85.69 286 GLY A N 1
ATOM 2378 C CA . GLY A 1 286 ? 76.624 -0.338 -116.577 1.00 85.69 286 GLY A CA 1
ATOM 2379 C C . GLY A 1 286 ? 77.023 -1.489 -117.500 1.00 85.69 286 GLY A C 1
ATOM 2380 O O . GLY A 1 286 ? 78.210 -1.677 -117.743 1.00 85.69 286 GLY A O 1
ATOM 2381 N N . SER A 1 287 ? 76.056 -2.202 -118.093 1.00 85.19 287 SER A N 1
ATOM 2382 C CA . SER A 1 287 ? 76.360 -3.213 -119.115 1.00 85.19 287 SER A CA 1
ATOM 2383 C C . SER A 1 287 ? 77.005 -2.588 -120.355 1.00 85.19 287 SER A C 1
ATOM 2385 O O . SER A 1 287 ? 78.046 -3.061 -120.780 1.00 85.19 287 SER A O 1
ATOM 2387 N N . LYS A 1 288 ? 76.486 -1.457 -120.859 1.00 86.06 288 LYS A N 1
ATOM 2388 C CA . LYS A 1 288 ? 77.105 -0.739 -121.992 1.00 86.06 288 LYS A CA 1
ATOM 2389 C C . LYS A 1 288 ? 78.520 -0.237 -121.701 1.00 86.06 288 LYS A C 1
ATOM 2391 O O . LYS A 1 288 ? 79.341 -0.221 -122.608 1.00 86.06 288 LYS A O 1
ATOM 2396 N N . VAL A 1 289 ? 78.793 0.215 -120.475 1.00 85.62 289 VAL A N 1
ATOM 2397 C CA . VAL A 1 289 ? 80.150 0.607 -120.063 1.00 85.62 289 VAL A CA 1
ATOM 2398 C C . VAL A 1 289 ? 81.067 -0.609 -120.111 1.00 85.62 289 VAL A C 1
ATOM 2400 O O . VAL A 1 289 ? 82.120 -0.524 -120.726 1.00 85.62 289 VAL A O 1
ATOM 2403 N N . LYS A 1 290 ? 80.629 -1.754 -119.579 1.00 85.69 290 LYS A N 1
ATOM 2404 C CA . LYS A 1 290 ? 81.396 -3.004 -119.614 1.00 85.69 290 LYS A CA 1
ATOM 2405 C C . LYS A 1 290 ? 81.638 -3.523 -121.040 1.00 85.69 290 LYS A C 1
ATOM 2407 O O . LYS A 1 290 ? 82.746 -3.946 -121.348 1.00 85.69 290 LYS A O 1
ATOM 2412 N N . ASP A 1 291 ? 80.636 -3.438 -121.918 1.00 84.12 291 ASP A N 1
ATOM 2413 C CA . ASP A 1 291 ? 80.770 -3.793 -123.339 1.00 84.12 291 ASP A CA 1
ATOM 2414 C C . ASP A 1 291 ? 81.812 -2.892 -124.039 1.00 84.12 291 ASP A C 1
ATOM 2416 O O . ASP A 1 291 ? 82.643 -3.374 -124.807 1.00 84.12 291 ASP A O 1
ATOM 2420 N N . LEU A 1 292 ? 81.806 -1.583 -123.743 1.00 84.31 292 LEU A N 1
ATOM 2421 C CA . LEU A 1 292 ? 82.789 -0.622 -124.261 1.00 84.31 292 LEU A CA 1
ATOM 2422 C C . LEU A 1 292 ? 84.189 -0.825 -123.663 1.00 84.31 292 LEU A C 1
ATOM 2424 O O . LEU A 1 292 ? 85.167 -0.679 -124.386 1.00 84.31 292 LEU A O 1
ATOM 2428 N N . GLU A 1 293 ? 84.308 -1.180 -122.382 1.00 82.94 293 GLU A N 1
ATOM 2429 C CA . GLU A 1 293 ? 85.583 -1.540 -121.743 1.00 82.94 293 GLU A CA 1
ATOM 2430 C C . GLU A 1 293 ? 86.208 -2.772 -122.420 1.00 82.94 293 GLU A C 1
ATOM 2432 O O . GLU A 1 293 ? 87.387 -2.753 -122.771 1.00 82.94 293 GLU A O 1
ATOM 2437 N N . GLU A 1 294 ? 85.415 -3.815 -122.691 1.00 82.94 294 GLU A N 1
ATOM 2438 C CA . GLU A 1 294 ? 85.876 -5.002 -123.425 1.00 82.94 294 GLU A CA 1
ATOM 2439 C C . GLU A 1 294 ? 86.258 -4.672 -124.880 1.00 82.94 294 GLU A C 1
ATOM 2441 O O . GLU A 1 294 ? 87.246 -5.205 -125.394 1.00 82.94 294 GLU A O 1
ATOM 2446 N N . GLN A 1 295 ? 85.532 -3.758 -125.534 1.00 81.69 295 GLN A N 1
ATOM 2447 C CA . GLN A 1 295 ? 85.850 -3.288 -126.885 1.00 81.69 295 GLN A CA 1
ATOM 2448 C C . GLN A 1 295 ? 87.151 -2.462 -126.919 1.00 81.69 295 GLN A C 1
ATOM 2450 O O . GLN A 1 295 ? 87.988 -2.687 -127.793 1.00 81.69 295 GLN A O 1
ATOM 2455 N N . VAL A 1 296 ? 87.378 -1.584 -125.934 1.00 83.06 296 VAL A N 1
ATOM 2456 C CA . VAL A 1 296 ? 88.637 -0.831 -125.782 1.00 83.06 296 VAL A CA 1
ATOM 2457 C C . VAL A 1 296 ? 89.811 -1.775 -125.535 1.00 83.06 296 VAL A C 1
ATOM 2459 O O . VAL A 1 296 ? 90.829 -1.634 -126.201 1.00 83.06 296 VAL A O 1
ATOM 2462 N N . CYS A 1 297 ? 89.677 -2.796 -124.682 1.00 80.81 297 CYS A N 1
ATOM 2463 C CA . CYS A 1 297 ? 90.750 -3.781 -124.498 1.00 80.81 297 CYS A CA 1
ATOM 2464 C C . CYS A 1 297 ? 91.081 -4.565 -125.787 1.00 80.81 297 CYS A C 1
ATOM 2466 O O . CYS A 1 297 ? 92.238 -4.934 -125.998 1.00 80.81 297 CYS A O 1
ATOM 2468 N N . GLN A 1 298 ? 90.106 -4.809 -126.675 1.00 79.50 298 GLN A N 1
ATOM 2469 C CA . GLN A 1 298 ? 90.376 -5.384 -128.003 1.00 79.50 298 GLN A CA 1
ATOM 2470 C C . GLN A 1 298 ? 91.083 -4.388 -128.939 1.00 79.50 298 GLN A C 1
ATOM 2472 O O . GLN A 1 298 ? 92.022 -4.769 -129.645 1.00 79.50 298 GLN A O 1
ATOM 2477 N N . GLU A 1 299 ? 90.683 -3.115 -128.940 1.00 80.00 299 GLU A N 1
ATOM 2478 C CA . GLU A 1 299 ? 91.367 -2.064 -129.707 1.00 80.00 299 GLU A CA 1
ATOM 2479 C C . GLU A 1 299 ? 92.804 -1.831 -129.210 1.00 80.00 299 GLU A C 1
ATOM 2481 O O . GLU A 1 299 ? 93.721 -1.735 -130.021 1.00 80.00 299 GLU A O 1
ATOM 2486 N N . GLU A 1 300 ? 93.048 -1.849 -127.899 1.00 81.69 300 GLU A N 1
ATOM 2487 C CA . GLU A 1 300 ? 94.394 -1.771 -127.316 1.00 81.69 300 GLU A CA 1
ATOM 2488 C C . GLU A 1 300 ? 95.264 -2.968 -127.728 1.00 81.69 300 GLU A C 1
ATOM 2490 O O . GLU A 1 300 ? 96.408 -2.782 -128.148 1.00 81.69 300 GLU A O 1
ATOM 2495 N N . ALA A 1 301 ? 94.724 -4.192 -127.687 1.00 79.56 301 ALA A N 1
ATOM 2496 C CA . ALA A 1 301 ? 95.445 -5.393 -128.113 1.00 79.56 301 ALA A CA 1
ATOM 2497 C C . ALA A 1 301 ? 95.789 -5.379 -129.617 1.00 79.56 301 ALA A C 1
ATOM 2499 O O . ALA A 1 301 ? 96.903 -5.739 -130.008 1.00 79.56 301 ALA A O 1
ATOM 2500 N N . THR A 1 302 ? 94.865 -4.931 -130.473 1.00 77.06 302 THR A N 1
ATOM 2501 C CA . THR A 1 302 ? 95.121 -4.800 -131.921 1.00 77.06 302 THR A CA 1
ATOM 2502 C C . THR A 1 302 ? 96.065 -3.637 -132.241 1.00 77.06 302 THR A C 1
ATOM 2504 O O . THR A 1 302 ? 96.949 -3.783 -133.086 1.00 77.06 302 THR A O 1
ATOM 2507 N N . GLY A 1 303 ? 95.955 -2.515 -131.526 1.00 79.56 303 GLY A N 1
ATOM 2508 C CA . GLY A 1 303 ? 96.868 -1.378 -131.627 1.00 79.56 303 GLY A CA 1
ATOM 2509 C C . GLY A 1 303 ? 98.298 -1.730 -131.215 1.00 79.56 303 GLY A C 1
ATOM 2510 O O . GLY A 1 303 ? 99.247 -1.317 -131.882 1.00 79.56 303 GLY A O 1
ATOM 2511 N N . GLN A 1 304 ? 98.464 -2.549 -130.173 1.00 78.19 304 GLN A N 1
ATOM 2512 C CA . GLN A 1 304 ? 99.762 -3.079 -129.754 1.00 78.19 304 GLN A CA 1
ATOM 2513 C C . GLN A 1 304 ? 100.395 -3.951 -130.856 1.00 78.19 304 GLN A C 1
ATOM 2515 O O . GLN A 1 304 ? 101.549 -3.725 -131.220 1.00 78.19 304 GLN A O 1
ATOM 2520 N N . ALA A 1 305 ? 99.627 -4.861 -131.469 1.00 79.88 305 ALA A N 1
ATOM 2521 C CA . ALA A 1 305 ? 100.103 -5.698 -132.576 1.00 79.88 305 ALA A CA 1
ATOM 2522 C C . ALA A 1 305 ? 100.505 -4.878 -133.823 1.00 79.88 305 ALA A C 1
ATOM 2524 O O . ALA A 1 305 ? 101.564 -5.109 -134.409 1.00 79.88 305 ALA A O 1
ATOM 2525 N N . LEU A 1 306 ? 99.711 -3.870 -134.204 1.00 78.69 306 LEU A N 1
ATOM 2526 C CA . LEU A 1 306 ? 100.038 -2.962 -135.315 1.00 78.69 306 LEU A CA 1
ATOM 2527 C C . LEU A 1 306 ? 101.297 -2.126 -135.040 1.00 78.69 306 LEU A C 1
ATOM 2529 O O . LEU A 1 306 ? 102.062 -1.820 -135.957 1.00 78.69 306 LEU A O 1
ATOM 2533 N N . LYS A 1 307 ? 101.539 -1.763 -133.777 1.00 79.81 307 LYS A N 1
ATOM 2534 C CA . LYS A 1 307 ? 102.739 -1.029 -133.358 1.00 79.81 307 LYS A CA 1
ATOM 2535 C C . LYS A 1 307 ? 103.997 -1.895 -133.459 1.00 79.81 307 LYS A C 1
ATOM 2537 O O . LYS A 1 307 ? 105.033 -1.401 -133.900 1.00 79.81 307 LYS A O 1
ATOM 2542 N N . GLU A 1 308 ? 103.895 -3.179 -133.124 1.00 82.81 308 GLU A N 1
ATOM 2543 C CA . GLU A 1 308 ? 104.968 -4.164 -133.310 1.00 82.81 308 GLU A CA 1
ATOM 2544 C C . GLU A 1 308 ? 105.267 -4.402 -134.803 1.00 82.81 308 GLU A C 1
ATOM 2546 O O . GLU A 1 308 ? 106.433 -4.371 -135.203 1.00 82.81 308 GLU A O 1
ATOM 2551 N N . GLU A 1 309 ? 104.242 -4.520 -135.657 1.00 79.31 309 GLU A N 1
ATOM 2552 C CA . GLU A 1 309 ? 104.418 -4.606 -137.118 1.00 79.31 309 GLU A CA 1
ATOM 2553 C C . GLU A 1 309 ? 105.069 -3.333 -137.699 1.00 79.31 309 GLU A C 1
ATOM 2555 O O . GLU A 1 309 ? 105.947 -3.402 -138.564 1.00 79.31 309 GLU A O 1
ATOM 2560 N N . SER A 1 310 ? 104.677 -2.152 -137.205 1.00 74.19 310 SER A N 1
ATOM 2561 C CA . SER A 1 310 ? 105.277 -0.878 -137.615 1.00 74.19 310 SER A CA 1
ATOM 2562 C C . SER A 1 310 ? 106.747 -0.771 -137.205 1.00 74.19 310 SER A C 1
ATOM 2564 O O . SER A 1 310 ? 107.548 -0.270 -137.993 1.00 74.19 310 SER A O 1
ATOM 2566 N N . GLN A 1 311 ? 107.120 -1.250 -136.013 1.00 81.88 311 GLN A N 1
ATOM 2567 C CA . GLN A 1 311 ? 108.515 -1.251 -135.566 1.00 81.88 311 GLN A CA 1
ATOM 2568 C C . GLN A 1 311 ? 109.377 -2.165 -136.447 1.00 81.88 311 GLN A C 1
ATOM 2570 O O . GLN A 1 311 ? 110.433 -1.741 -136.909 1.00 81.88 311 GLN A O 1
ATOM 2575 N N . GLN A 1 312 ? 108.893 -3.369 -136.777 1.00 80.62 312 GLN A N 1
ATOM 2576 C CA . GLN A 1 312 ? 109.591 -4.272 -137.703 1.00 80.62 312 GLN A CA 1
ATOM 2577 C C . GLN A 1 312 ? 109.819 -3.618 -139.078 1.00 80.62 312 GLN A C 1
ATOM 2579 O O . GLN A 1 312 ? 110.899 -3.743 -139.663 1.00 80.62 312 GLN A O 1
ATOM 2584 N N . LYS A 1 313 ? 108.834 -2.870 -139.595 1.00 80.00 313 LYS A N 1
ATOM 2585 C CA . LYS A 1 313 ? 108.986 -2.117 -140.851 1.00 80.00 313 LYS A CA 1
ATOM 2586 C C . LYS A 1 313 ? 110.008 -0.985 -140.727 1.00 80.00 313 LYS A C 1
ATOM 2588 O O . LYS A 1 313 ? 110.845 -0.857 -141.620 1.00 80.00 313 LYS A O 1
ATOM 2593 N N . GLU A 1 314 ? 109.999 -0.215 -139.640 1.00 84.12 314 GLU A N 1
ATOM 2594 C CA . GLU A 1 314 ? 110.992 0.842 -139.389 1.00 84.12 314 GLU A CA 1
ATOM 2595 C C . GLU A 1 314 ? 112.421 0.266 -139.356 1.00 84.12 314 GLU A C 1
ATOM 2597 O O . GLU A 1 314 ? 113.314 0.802 -140.015 1.00 84.12 314 GLU A O 1
ATOM 2602 N N . ASP A 1 315 ? 112.624 -0.877 -138.693 1.00 81.38 315 ASP A N 1
ATOM 2603 C CA . ASP A 1 315 ? 113.924 -1.551 -138.594 1.00 81.38 315 ASP A CA 1
ATOM 2604 C C . ASP A 1 315 ? 114.436 -2.013 -139.976 1.00 81.38 315 ASP A C 1
ATOM 2606 O O . ASP A 1 315 ? 115.586 -1.746 -140.342 1.00 81.38 315 ASP A O 1
ATOM 2610 N N . THR A 1 316 ? 113.582 -2.636 -140.803 1.00 78.81 316 THR A N 1
ATOM 2611 C CA . THR A 1 316 ? 113.957 -3.007 -142.189 1.00 78.81 316 THR A CA 1
ATOM 2612 C C . THR A 1 316 ? 114.258 -1.786 -143.063 1.00 78.81 316 THR A C 1
ATOM 2614 O O . THR A 1 316 ? 115.174 -1.808 -143.891 1.00 78.81 316 THR A O 1
ATOM 2617 N N . LEU A 1 317 ? 113.541 -0.680 -142.853 1.00 80.62 317 LEU A N 1
ATOM 2618 C CA . LEU A 1 317 ? 113.735 0.566 -143.587 1.00 80.62 317 LEU A CA 1
ATOM 2619 C C . LEU A 1 317 ? 115.024 1.287 -143.152 1.00 80.62 317 LEU A C 1
ATOM 2621 O O . LEU A 1 317 ? 115.686 1.918 -143.981 1.00 80.62 317 LEU A O 1
ATOM 2625 N N . GLN A 1 318 ? 115.447 1.145 -141.891 1.00 79.12 318 GLN A N 1
ATOM 2626 C CA . GLN A 1 318 ? 116.772 1.575 -141.433 1.00 79.12 318 GLN A CA 1
ATOM 2627 C C . GLN A 1 318 ? 117.903 0.744 -142.055 1.00 79.12 318 GLN A C 1
ATOM 2629 O O . GLN A 1 318 ? 118.891 1.332 -142.497 1.00 79.12 318 GLN A O 1
ATOM 2634 N N . GLN A 1 319 ? 117.751 -0.580 -142.176 1.00 77.88 319 GLN A N 1
ATOM 2635 C CA . GLN A 1 319 ? 118.729 -1.437 -142.868 1.00 77.88 319 GLN A CA 1
ATOM 2636 C C . GLN A 1 319 ? 118.895 -1.022 -144.344 1.00 77.88 319 GLN A C 1
ATOM 2638 O O . GLN A 1 319 ? 120.017 -0.817 -144.815 1.00 77.88 319 GLN A O 1
ATOM 2643 N N . LEU A 1 320 ? 117.786 -0.766 -145.048 1.00 77.56 320 LEU A N 1
ATOM 2644 C CA . LEU A 1 320 ? 117.785 -0.204 -146.407 1.00 77.56 320 LEU A CA 1
ATOM 2645 C C . LEU A 1 320 ? 118.480 1.171 -146.486 1.00 77.56 320 LEU A C 1
ATOM 2647 O O . LEU A 1 320 ? 119.287 1.404 -147.386 1.00 77.56 320 LEU A O 1
ATOM 2651 N N . LYS A 1 321 ? 118.239 2.070 -145.519 1.00 76.31 321 LYS A N 1
ATOM 2652 C CA . LYS A 1 321 ? 118.908 3.387 -145.418 1.00 76.31 321 LYS A CA 1
ATOM 2653 C C . LYS A 1 321 ? 120.419 3.310 -145.148 1.00 76.31 321 LYS A C 1
ATOM 2655 O O . LYS A 1 321 ? 121.094 4.334 -145.299 1.00 76.31 321 LYS A O 1
ATOM 2660 N N . VAL A 1 322 ? 120.954 2.173 -144.699 1.00 79.75 322 VAL A N 1
ATOM 2661 C CA . VAL A 1 322 ? 122.408 1.941 -144.604 1.00 79.75 322 VAL A CA 1
ATOM 2662 C C . VAL A 1 322 ? 122.941 1.500 -145.966 1.00 79.75 322 VAL A C 1
ATOM 2664 O O . VAL A 1 322 ? 123.795 2.189 -146.517 1.00 79.75 322 VAL A O 1
ATOM 2667 N N . ALA A 1 323 ? 122.342 0.473 -146.578 1.00 76.94 323 ALA A N 1
ATOM 2668 C CA . ALA A 1 323 ? 122.750 -0.032 -147.894 1.00 76.94 323 ALA A CA 1
ATOM 2669 C C . ALA A 1 323 ? 122.740 1.049 -148.999 1.00 76.94 323 ALA A C 1
ATOM 2671 O O . ALA A 1 323 ? 123.667 1.133 -149.804 1.00 76.94 323 ALA A O 1
ATOM 2672 N N . VAL A 1 324 ? 121.735 1.935 -149.008 1.00 76.25 324 VAL A N 1
ATOM 2673 C CA . VAL A 1 324 ? 121.674 3.081 -149.939 1.00 76.25 324 VAL A CA 1
ATOM 2674 C C . VAL A 1 324 ? 122.818 4.078 -149.709 1.00 76.25 324 VAL A C 1
ATOM 2676 O O . VAL A 1 324 ? 123.296 4.693 -150.659 1.00 76.25 324 VAL A O 1
ATOM 2679 N N . ARG A 1 325 ? 123.286 4.238 -148.466 1.00 79.12 325 ARG A N 1
ATOM 2680 C CA . ARG A 1 325 ? 124.374 5.165 -148.116 1.00 79.12 325 ARG A CA 1
ATOM 2681 C C . ARG A 1 325 ? 125.731 4.639 -148.578 1.00 79.12 325 ARG A C 1
ATOM 2683 O O . ARG A 1 325 ? 126.532 5.415 -149.091 1.00 79.12 325 ARG A O 1
ATOM 2690 N N . ASP A 1 326 ? 125.948 3.333 -148.456 1.00 80.31 326 ASP A N 1
ATOM 2691 C CA . ASP A 1 326 ? 127.170 2.674 -148.923 1.00 80.31 326 ASP A CA 1
ATOM 2692 C C . ASP A 1 326 ? 127.246 2.662 -150.463 1.00 80.31 326 ASP A C 1
ATOM 2694 O O . ASP A 1 326 ? 128.289 2.986 -151.033 1.00 80.31 326 ASP A O 1
ATOM 2698 N N . LEU A 1 327 ? 126.117 2.423 -151.147 1.00 76.75 327 LEU A N 1
ATOM 2699 C CA . LEU A 1 327 ? 126.001 2.569 -152.607 1.00 76.75 327 LEU A CA 1
ATOM 2700 C C . LEU A 1 327 ? 126.223 4.014 -153.084 1.00 76.75 327 LEU A C 1
ATOM 2702 O O . LEU A 1 327 ? 126.887 4.239 -154.097 1.00 76.75 327 LEU A O 1
ATOM 2706 N N . ALA A 1 328 ? 125.689 5.008 -152.366 1.00 73.75 328 ALA A N 1
ATOM 2707 C CA . ALA A 1 328 ? 125.913 6.417 -152.691 1.00 73.75 328 ALA A CA 1
ATOM 2708 C C . ALA A 1 328 ? 127.398 6.797 -152.575 1.00 73.75 328 ALA A C 1
ATOM 2710 O O . ALA A 1 328 ? 127.908 7.532 -153.418 1.00 73.75 328 ALA A O 1
ATOM 2711 N N . LYS A 1 329 ? 128.102 6.243 -151.578 1.00 77.81 329 LYS A N 1
ATOM 2712 C CA . LYS A 1 329 ? 129.539 6.451 -151.387 1.00 77.81 329 LYS A CA 1
ATOM 2713 C C . LYS A 1 329 ? 130.361 5.858 -152.539 1.00 77.81 329 LYS A C 1
ATOM 2715 O O . LYS A 1 329 ? 131.155 6.578 -153.133 1.00 77.81 329 LYS A O 1
ATOM 2720 N N . GLN A 1 330 ? 130.081 4.613 -152.942 1.00 74.88 330 GLN A N 1
ATOM 2721 C CA . GLN A 1 330 ? 130.721 3.994 -154.115 1.00 74.88 330 GLN A CA 1
ATOM 2722 C C . GLN A 1 330 ? 130.517 4.801 -155.411 1.00 74.88 330 GLN A C 1
ATOM 2724 O O . GLN A 1 330 ? 131.441 4.922 -156.213 1.00 74.88 330 GLN A O 1
ATOM 2729 N N . ASN A 1 331 ? 129.330 5.382 -155.621 1.00 73.31 331 ASN A N 1
ATOM 2730 C CA . ASN A 1 331 ? 129.065 6.225 -156.794 1.00 73.31 331 ASN A CA 1
ATOM 2731 C C . ASN A 1 331 ? 129.805 7.572 -156.761 1.00 73.31 331 ASN A C 1
ATOM 2733 O O . ASN A 1 331 ? 130.141 8.097 -157.823 1.00 73.31 331 ASN A O 1
ATOM 2737 N N . GLN A 1 332 ? 130.062 8.140 -155.580 1.00 76.81 332 GLN A N 1
ATOM 2738 C CA . GLN A 1 332 ? 130.824 9.384 -155.468 1.00 76.81 332 GLN A CA 1
ATOM 2739 C C . GLN A 1 332 ? 132.308 9.157 -155.798 1.00 76.81 332 GLN A C 1
ATOM 2741 O O . GLN A 1 332 ? 132.855 9.884 -156.629 1.00 76.81 332 GLN A O 1
ATOM 2746 N N . ASP A 1 333 ? 132.909 8.089 -155.265 1.00 76.00 333 ASP A N 1
ATOM 2747 C CA . ASP A 1 333 ? 134.296 7.700 -155.563 1.00 76.00 333 ASP A CA 1
ATOM 2748 C C . ASP A 1 333 ? 134.499 7.436 -157.079 1.00 76.00 333 ASP A C 1
ATOM 2750 O O . ASP A 1 333 ? 135.504 7.833 -157.675 1.00 76.00 333 ASP A O 1
ATOM 2754 N N . LEU A 1 334 ? 133.503 6.832 -157.748 1.00 72.56 334 LEU A N 1
ATOM 2755 C CA . LEU A 1 334 ? 133.496 6.612 -159.204 1.00 72.56 334 LEU A CA 1
ATOM 2756 C C . LEU A 1 334 ? 133.330 7.898 -160.039 1.00 72.56 334 LEU A C 1
ATOM 2758 O O . LEU A 1 334 ? 133.803 7.948 -161.180 1.00 72.56 334 LEU A O 1
ATOM 2762 N N . MET A 1 335 ? 132.675 8.937 -159.509 1.00 69.19 335 MET A N 1
ATOM 2763 C CA . MET A 1 335 ? 132.566 10.235 -160.190 1.00 69.19 335 MET A CA 1
ATOM 2764 C C . MET A 1 335 ? 133.863 11.043 -160.105 1.00 69.19 335 MET A C 1
ATOM 2766 O O . MET A 1 335 ? 134.283 11.605 -161.117 1.00 69.19 335 MET A O 1
ATOM 2770 N N . GLU A 1 336 ? 134.538 11.060 -158.953 1.00 73.06 336 GLU A N 1
ATOM 2771 C CA . GLU A 1 336 ? 135.815 11.776 -158.791 1.00 73.06 336 GLU A CA 1
ATOM 2772 C C . GLU A 1 336 ? 136.913 11.199 -159.710 1.00 73.06 336 GLU A C 1
ATOM 2774 O O . GLU A 1 336 ? 137.678 11.950 -160.330 1.00 73.06 336 GLU A O 1
ATOM 2779 N N . HIS A 1 337 ? 136.913 9.876 -159.917 1.00 67.81 337 HIS A N 1
ATOM 2780 C CA . HIS A 1 337 ? 137.772 9.222 -160.910 1.00 67.81 337 HIS A CA 1
ATOM 2781 C C . HIS A 1 337 ? 137.417 9.559 -162.371 1.00 67.81 337 HIS A C 1
ATOM 2783 O O . HIS A 1 337 ? 138.312 9.625 -163.213 1.00 67.81 337 HIS A O 1
ATOM 2789 N N . ASN A 1 338 ? 136.142 9.798 -162.701 1.00 67.44 338 ASN A N 1
ATOM 2790 C CA . ASN A 1 338 ? 135.746 10.173 -164.066 1.00 67.44 338 ASN A CA 1
ATOM 2791 C C . ASN A 1 338 ? 136.209 11.589 -164.441 1.00 67.44 338 ASN A C 1
ATOM 2793 O O . ASN A 1 338 ? 136.681 11.802 -165.558 1.00 67.44 338 ASN A O 1
ATOM 2797 N N . VAL A 1 339 ? 136.109 12.552 -163.519 1.00 68.69 339 VAL A N 1
ATOM 2798 C CA . VAL A 1 339 ? 136.475 13.956 -163.791 1.00 68.69 339 VAL A CA 1
ATOM 2799 C C . VAL A 1 339 ? 137.984 14.107 -164.019 1.00 68.69 339 VAL A C 1
ATOM 2801 O O . VAL A 1 339 ? 138.394 14.740 -164.992 1.00 68.69 339 VAL A O 1
ATOM 2804 N N . THR A 1 340 ? 138.817 13.445 -163.207 1.00 65.56 340 THR A N 1
ATOM 2805 C CA . THR A 1 340 ? 140.284 13.467 -163.386 1.00 65.56 340 THR A CA 1
ATOM 2806 C C . THR A 1 340 ? 140.738 12.862 -164.720 1.00 65.56 340 THR A C 1
ATOM 2808 O O . THR A 1 340 ? 141.716 13.330 -165.302 1.00 65.56 340 THR A O 1
ATOM 2811 N N . ILE A 1 341 ? 140.016 11.867 -165.245 1.00 62.88 341 ILE A N 1
ATOM 2812 C CA . ILE A 1 341 ? 140.279 11.280 -166.570 1.00 62.88 341 ILE A CA 1
ATOM 2813 C C . ILE A 1 341 ? 139.836 12.230 -167.701 1.00 62.88 341 ILE A C 1
ATOM 2815 O O . ILE A 1 341 ? 140.532 12.349 -168.713 1.00 62.88 341 ILE A O 1
ATOM 2819 N N . GLN A 1 342 ? 138.719 12.948 -167.538 1.00 60.25 342 GLN A N 1
ATOM 2820 C CA . GLN A 1 342 ? 138.215 13.888 -168.549 1.00 60.25 342 GLN A CA 1
ATOM 2821 C C . GLN A 1 342 ? 139.129 15.110 -168.749 1.00 60.25 342 GLN A C 1
ATOM 2823 O O . GLN A 1 342 ? 139.356 15.516 -169.891 1.00 60.25 342 GLN A O 1
ATOM 2828 N N . GLU A 1 343 ? 139.717 15.660 -167.682 1.00 60.19 343 GLU A N 1
ATOM 2829 C CA . GLU A 1 343 ? 140.644 16.801 -167.791 1.00 60.19 343 GLU A CA 1
ATOM 2830 C C . GLU A 1 343 ? 141.985 16.421 -168.446 1.00 60.19 343 GLU A C 1
ATOM 2832 O O . GLU A 1 343 ? 142.557 17.213 -169.199 1.00 60.19 343 GLU A O 1
ATOM 2837 N N . GLN A 1 344 ? 142.463 15.187 -168.246 1.00 58.59 344 GLN A N 1
ATOM 2838 C CA . GLN A 1 344 ? 143.682 14.685 -168.898 1.00 58.59 344 GLN A CA 1
ATOM 2839 C C . GLN A 1 344 ? 143.478 14.408 -170.401 1.00 58.59 344 GLN A C 1
ATOM 2841 O O . GLN A 1 344 ? 144.399 14.599 -171.198 1.00 58.59 344 GLN A O 1
ATOM 2846 N N . LEU A 1 345 ? 142.265 14.028 -170.817 1.00 55.19 345 LEU A N 1
ATOM 2847 C CA . LEU A 1 345 ? 141.927 13.740 -172.218 1.00 55.19 345 LEU A CA 1
ATOM 2848 C C . LEU A 1 345 ? 141.867 14.989 -173.115 1.00 55.19 345 LEU A C 1
ATOM 2850 O O . LEU A 1 345 ? 142.243 14.920 -174.289 1.00 55.19 345 LEU A O 1
ATOM 2854 N N . HIS A 1 346 ? 141.446 16.143 -172.586 1.00 55.41 346 HIS A N 1
ATOM 2855 C CA . HIS A 1 346 ? 141.267 17.358 -173.396 1.00 55.41 346 HIS A CA 1
ATOM 2856 C C . HIS A 1 346 ? 142.601 18.003 -173.845 1.00 55.41 346 HIS A C 1
ATOM 2858 O O . HIS A 1 346 ? 142.631 18.752 -174.825 1.00 55.41 346 HIS A O 1
ATOM 2864 N N . LEU A 1 347 ? 143.721 17.697 -173.179 1.00 54.94 347 LEU A N 1
ATOM 2865 C CA . LEU A 1 347 ? 145.056 18.193 -173.554 1.00 54.94 347 LEU A CA 1
ATOM 2866 C C . LEU A 1 347 ? 145.787 17.315 -174.589 1.00 54.94 347 LEU A C 1
ATOM 2868 O O . LEU A 1 347 ? 146.754 17.778 -175.194 1.00 54.94 347 LEU A O 1
ATOM 2872 N N . ALA A 1 348 ? 145.339 16.075 -174.821 1.00 47.44 348 ALA A N 1
ATOM 2873 C CA . ALA A 1 348 ? 146.057 15.097 -175.648 1.00 47.44 348 ALA A CA 1
ATOM 2874 C C . ALA A 1 348 ? 145.532 14.961 -177.096 1.00 47.44 348 ALA A C 1
ATOM 2876 O O . ALA A 1 348 ? 146.280 14.594 -178.001 1.00 47.44 348 ALA A O 1
ATOM 2877 N N . LEU A 1 349 ? 144.258 15.277 -177.355 1.00 45.47 349 LEU A N 1
ATOM 2878 C CA . LEU A 1 349 ? 143.542 14.811 -178.557 1.00 45.47 349 LEU A CA 1
ATOM 2879 C C . LEU A 1 349 ? 143.752 15.603 -179.869 1.00 45.47 349 LEU A C 1
ATOM 2881 O O . LEU A 1 349 ? 143.084 15.318 -180.860 1.00 45.47 349 LEU A O 1
ATOM 2885 N N . LEU A 1 350 ? 144.690 16.559 -179.923 1.00 45.91 350 LEU A N 1
ATOM 2886 C CA . LEU A 1 350 ? 145.042 17.291 -181.160 1.00 45.91 350 LEU A CA 1
ATOM 2887 C C . LEU A 1 350 ? 146.547 17.298 -181.508 1.00 45.91 350 LEU A C 1
ATOM 2889 O O . LEU A 1 350 ? 146.996 18.081 -182.346 1.00 45.91 350 LEU A O 1
ATOM 2893 N N . LYS A 1 351 ? 147.319 16.356 -180.944 1.00 36.22 351 LYS A N 1
ATOM 2894 C CA . LYS A 1 351 ? 148.630 15.931 -181.476 1.00 36.22 351 LYS A CA 1
ATOM 2895 C C . LYS A 1 351 ? 148.735 14.397 -181.590 1.00 36.22 351 LYS A C 1
ATOM 2897 O O . LYS A 1 351 ? 149.513 13.774 -180.885 1.00 36.22 351 LYS A O 1
ATOM 2902 N N . ALA A 1 352 ? 148.014 13.865 -182.582 1.00 35.38 352 ALA A N 1
ATOM 2903 C CA . ALA A 1 352 ? 148.208 12.567 -183.257 1.00 35.38 352 ALA A CA 1
ATOM 2904 C C . ALA A 1 352 ? 148.013 11.232 -182.481 1.00 35.38 352 ALA A C 1
ATOM 2906 O O . ALA A 1 352 ? 148.279 11.104 -181.295 1.00 35.38 352 ALA A O 1
ATOM 2907 N N . GLN A 1 353 ? 147.565 10.223 -183.247 1.00 36.41 353 GLN A N 1
ATOM 2908 C CA . GLN A 1 353 ? 147.635 8.763 -182.998 1.00 36.41 353 GLN A CA 1
ATOM 2909 C C . GLN A 1 353 ? 149.093 8.250 -182.828 1.00 36.41 353 GLN A C 1
ATOM 2911 O O . GLN A 1 353 ? 149.998 9.026 -183.148 1.00 36.41 353 GLN A O 1
ATOM 2916 N N . PRO A 1 354 ? 149.375 6.965 -182.467 1.00 47.88 354 PRO A N 1
ATOM 2917 C CA . PRO A 1 354 ? 148.508 5.767 -182.303 1.00 47.88 354 PRO A CA 1
ATOM 2918 C C . PRO A 1 354 ? 148.570 5.197 -180.845 1.00 47.88 354 PRO A C 1
ATOM 2920 O O . PRO A 1 354 ? 148.927 5.961 -179.955 1.00 47.88 354 PRO A O 1
ATOM 2923 N N . SER A 1 355 ? 148.191 3.969 -180.434 1.00 35.16 355 SER A N 1
ATOM 2924 C CA . SER A 1 355 ? 147.861 2.666 -181.074 1.00 35.16 355 SER A CA 1
ATOM 2925 C C . SER A 1 355 ? 146.853 1.852 -180.224 1.00 35.16 355 SER A C 1
ATOM 2927 O O . SER A 1 355 ? 146.582 2.224 -179.087 1.00 35.16 355 SER A O 1
ATOM 2929 N N . ASP A 1 356 ? 146.384 0.695 -180.721 1.00 37.94 356 ASP A N 1
ATOM 2930 C CA . ASP A 1 356 ? 145.673 -0.351 -179.949 1.00 37.94 356 ASP A CA 1
ATOM 2931 C C . ASP A 1 356 ? 146.115 -1.759 -180.423 1.00 37.94 356 ASP A C 1
ATOM 2933 O O . ASP A 1 356 ? 146.415 -1.942 -181.605 1.00 37.94 356 ASP A O 1
ATOM 2937 N N . VAL A 1 357 ? 146.215 -2.737 -179.511 1.00 47.06 357 VAL A N 1
ATOM 2938 C CA . VAL A 1 357 ? 146.829 -4.070 -179.732 1.00 47.06 357 VAL A CA 1
ATOM 2939 C C . VAL A 1 357 ? 145.944 -5.248 -179.268 1.00 47.06 357 VAL A C 1
ATOM 2941 O O . VAL A 1 357 ? 146.243 -6.393 -179.601 1.00 47.06 357 VAL A O 1
ATOM 2944 N N . GLN A 1 358 ? 144.799 -5.031 -178.603 1.00 46.19 358 GLN A N 1
ATOM 2945 C CA . GLN A 1 358 ? 143.936 -6.140 -178.127 1.00 46.19 358 GLN A CA 1
ATOM 2946 C C . GLN A 1 358 ? 142.762 -6.511 -179.061 1.00 46.19 358 GLN A C 1
ATOM 2948 O O . GLN A 1 358 ? 141.788 -7.139 -178.651 1.00 46.19 358 GLN A O 1
ATOM 2953 N N . SER A 1 359 ? 142.883 -6.207 -180.358 1.00 45.38 359 SER A N 1
ATOM 2954 C CA . SER A 1 359 ? 141.867 -6.529 -181.379 1.00 45.38 359 SER A CA 1
ATOM 2955 C C . SER A 1 359 ? 142.040 -7.914 -182.050 1.00 45.38 359 SER A C 1
ATOM 2957 O O . SER A 1 359 ? 141.151 -8.378 -182.763 1.00 45.38 359 SER A O 1
ATOM 2959 N N . SER A 1 360 ? 143.163 -8.620 -181.840 1.00 54.47 360 SER A N 1
ATOM 2960 C CA . SER A 1 360 ? 143.498 -9.840 -182.609 1.00 54.47 360 SER A CA 1
ATOM 2961 C C . SER A 1 360 ? 142.975 -11.163 -182.020 1.00 54.47 360 SER A C 1
ATOM 2963 O O . SER A 1 360 ? 142.549 -12.046 -182.771 1.00 54.47 360 SER A O 1
ATOM 2965 N N . GLN A 1 361 ? 142.970 -11.330 -180.694 1.00 57.12 361 GLN A N 1
ATOM 2966 C CA . GLN A 1 361 ? 142.706 -12.637 -180.067 1.00 57.12 361 GLN A CA 1
ATOM 2967 C C . GLN A 1 361 ? 141.215 -13.029 -180.096 1.00 57.12 361 GLN A C 1
ATOM 2969 O O . GLN A 1 361 ? 140.875 -14.134 -180.525 1.00 57.12 361 GLN A O 1
ATOM 2974 N N . LEU A 1 362 ? 140.302 -12.109 -179.753 1.00 57.31 362 LEU A N 1
ATOM 2975 C CA . LEU A 1 362 ? 138.849 -12.347 -179.833 1.00 57.31 362 LEU A CA 1
ATOM 2976 C C . LEU A 1 362 ? 138.353 -12.546 -181.275 1.00 57.31 362 LEU A C 1
ATOM 2978 O O . LEU A 1 362 ? 137.492 -13.392 -181.527 1.00 57.31 362 LEU A O 1
ATOM 2982 N N . PHE A 1 363 ? 138.925 -11.812 -182.236 1.00 61.03 363 PHE A N 1
ATOM 2983 C CA . PHE A 1 363 ? 138.598 -11.965 -183.656 1.00 61.03 363 PHE A CA 1
ATOM 2984 C C . PHE A 1 363 ? 138.978 -13.357 -184.187 1.00 61.03 363 PHE A C 1
ATOM 2986 O O . PHE A 1 363 ? 138.243 -13.946 -184.982 1.00 61.03 363 PHE A O 1
ATOM 2993 N N . THR A 1 364 ? 140.092 -13.915 -183.706 1.00 65.38 364 THR A N 1
ATOM 2994 C CA . THR A 1 364 ? 140.588 -15.234 -184.124 1.00 65.38 364 THR A CA 1
ATOM 2995 C C . THR A 1 364 ? 139.658 -16.365 -183.672 1.00 65.38 364 THR A C 1
ATOM 2997 O O . THR A 1 364 ? 139.265 -17.191 -184.497 1.00 65.38 364 THR A O 1
ATOM 3000 N N . LEU A 1 365 ? 139.201 -16.358 -182.411 1.00 69.75 365 LEU A N 1
ATOM 3001 C CA . LEU A 1 365 ? 138.249 -17.360 -181.905 1.00 69.75 365 LEU A CA 1
ATOM 3002 C C . LEU A 1 365 ? 136.914 -17.332 -182.675 1.00 69.75 365 LEU A C 1
ATOM 3004 O O . LEU A 1 365 ? 136.410 -18.374 -183.101 1.00 69.75 365 LEU A O 1
ATOM 3008 N N . TYR A 1 366 ? 136.363 -16.136 -182.916 1.00 72.06 366 TYR A N 1
ATOM 3009 C CA . TYR A 1 366 ? 135.112 -15.976 -183.668 1.00 72.06 366 TYR A CA 1
ATOM 3010 C C . TYR A 1 366 ? 135.235 -16.449 -185.128 1.00 72.06 366 TYR A C 1
ATOM 3012 O O . TYR A 1 366 ? 134.302 -17.048 -185.676 1.00 72.06 366 TYR A O 1
ATOM 3020 N N . LYS A 1 367 ? 136.392 -16.221 -185.762 1.00 73.06 367 LYS A N 1
ATOM 3021 C CA . LYS A 1 367 ? 136.681 -16.646 -187.139 1.00 73.06 367 LYS A CA 1
ATOM 3022 C C . LYS A 1 367 ? 136.757 -18.171 -187.270 1.00 73.06 367 LYS A C 1
ATOM 3024 O O . LYS A 1 367 ? 136.155 -18.724 -188.191 1.00 73.06 367 LYS A O 1
ATOM 3029 N N . GLU A 1 368 ? 137.437 -18.852 -186.350 1.00 73.50 368 GLU A N 1
ATOM 3030 C CA . GLU A 1 368 ? 137.621 -20.308 -186.418 1.00 73.50 368 GLU A CA 1
ATOM 3031 C C . GLU A 1 368 ? 136.345 -21.094 -186.082 1.00 73.50 368 GLU A C 1
ATOM 3033 O O . GLU A 1 368 ? 136.034 -22.082 -186.754 1.00 73.50 368 GLU A O 1
ATOM 3038 N N . MET A 1 369 ? 135.525 -20.609 -185.143 1.00 70.25 369 MET A N 1
ATOM 3039 C CA . MET A 1 369 ? 134.229 -21.233 -184.841 1.00 70.25 369 MET A CA 1
ATOM 3040 C C . MET A 1 369 ? 133.243 -21.121 -186.026 1.00 70.25 369 MET A C 1
ATOM 3042 O O . MET A 1 369 ? 132.525 -22.073 -186.340 1.00 70.25 369 MET A O 1
ATOM 3046 N N . ASN A 1 370 ? 133.276 -20.003 -186.766 1.00 70.75 370 ASN A N 1
ATOM 3047 C CA . ASN A 1 370 ? 132.537 -19.840 -188.027 1.00 70.75 370 ASN A CA 1
ATOM 3048 C C . ASN A 1 370 ? 133.057 -20.736 -189.168 1.00 70.75 370 ASN A C 1
ATOM 3050 O O . ASN A 1 370 ? 132.289 -21.070 -190.073 1.00 70.75 370 ASN A O 1
ATOM 3054 N N . ARG A 1 371 ? 134.344 -21.115 -189.164 1.00 74.38 371 ARG A N 1
ATOM 3055 C CA . ARG A 1 371 ? 134.928 -22.014 -190.175 1.00 74.38 371 ARG A CA 1
ATOM 3056 C C . ARG A 1 371 ? 134.384 -23.433 -189.997 1.00 74.38 371 ARG A C 1
ATOM 3058 O O . ARG A 1 371 ? 133.744 -23.948 -190.909 1.00 74.38 371 ARG A O 1
ATOM 3065 N N . CYS A 1 372 ? 134.453 -23.963 -188.774 1.00 73.12 372 CYS A N 1
ATOM 3066 C CA . CYS A 1 372 ? 133.928 -25.290 -188.430 1.00 73.12 372 CYS A CA 1
ATOM 3067 C C . CYS A 1 372 ? 132.428 -25.442 -188.753 1.00 73.12 372 CYS A C 1
ATOM 3069 O O . CYS A 1 372 ? 132.002 -26.476 -189.263 1.00 73.12 372 CYS A O 1
ATOM 3071 N N . GLN A 1 373 ? 131.618 -24.395 -188.533 1.00 76.50 373 GLN A N 1
ATOM 3072 C CA . GLN A 1 373 ? 130.192 -24.397 -188.899 1.00 76.50 373 GLN A CA 1
ATOM 3073 C C . GLN A 1 373 ? 129.963 -24.550 -190.418 1.00 76.50 373 GLN A C 1
ATOM 3075 O O . GLN A 1 373 ? 128.999 -25.193 -190.843 1.00 76.50 373 GLN A O 1
ATOM 3080 N N . LYS A 1 374 ? 130.823 -23.945 -191.249 1.00 76.19 374 LYS A N 1
ATOM 3081 C CA . LYS A 1 374 ? 130.742 -24.050 -192.714 1.00 76.19 374 LYS A CA 1
ATOM 3082 C C . LYS A 1 374 ? 131.175 -25.430 -193.197 1.00 76.19 374 LYS A C 1
ATOM 3084 O O . LYS A 1 374 ? 130.498 -25.990 -194.057 1.00 76.19 374 LYS A O 1
ATOM 3089 N N . ASP A 1 375 ? 132.228 -25.992 -192.611 1.00 73.12 375 ASP A N 1
ATOM 3090 C CA . ASP A 1 375 ? 132.722 -27.325 -192.968 1.00 73.12 375 ASP A CA 1
ATOM 3091 C C . ASP A 1 375 ? 131.690 -28.419 -192.635 1.00 73.12 375 ASP A C 1
ATOM 3093 O O . ASP A 1 375 ? 131.381 -29.251 -193.490 1.00 73.12 375 ASP A O 1
ATOM 3097 N N . LEU A 1 376 ? 131.035 -28.339 -191.467 1.00 75.00 376 LEU A N 1
ATOM 3098 C CA . LEU A 1 376 ? 129.899 -29.203 -191.101 1.00 75.00 376 LEU A CA 1
ATOM 3099 C C . LEU A 1 376 ? 128.736 -29.109 -192.102 1.00 75.00 376 LEU A C 1
ATOM 3101 O O . LEU A 1 376 ? 128.202 -30.129 -192.538 1.00 75.00 376 LEU A O 1
ATOM 3105 N N . ARG A 1 377 ? 128.357 -27.891 -192.519 1.00 74.94 377 ARG A N 1
ATOM 3106 C CA . ARG A 1 377 ? 127.322 -27.697 -193.553 1.00 74.94 377 ARG A CA 1
ATOM 3107 C C . ARG A 1 377 ? 127.730 -28.288 -194.904 1.00 74.94 377 ARG A C 1
ATOM 3109 O O . ARG A 1 377 ? 126.874 -28.848 -195.581 1.00 74.94 377 ARG A O 1
ATOM 3116 N N . SER A 1 378 ? 129.008 -28.201 -195.277 1.00 74.56 378 SER A N 1
ATOM 3117 C CA . SER A 1 378 ? 129.532 -28.792 -196.514 1.00 74.56 378 SER A CA 1
ATOM 3118 C C . SER A 1 378 ? 129.364 -30.317 -196.533 1.00 74.56 378 SER A C 1
ATOM 3120 O O . SER A 1 378 ? 128.870 -30.874 -197.513 1.00 74.56 378 SER A O 1
ATOM 3122 N N . ILE A 1 379 ? 129.671 -30.993 -195.418 1.00 72.19 379 ILE A N 1
ATOM 3123 C CA . ILE A 1 379 ? 129.501 -32.450 -195.307 1.00 72.19 379 ILE A CA 1
ATOM 3124 C C . ILE A 1 379 ? 128.016 -32.849 -195.324 1.00 72.19 379 ILE A C 1
ATOM 3126 O O . ILE A 1 379 ? 127.645 -33.794 -196.021 1.00 72.19 379 ILE A O 1
ATOM 3130 N N . CYS A 1 380 ? 127.136 -32.096 -194.654 1.00 70.00 380 CYS A N 1
ATOM 3131 C CA . CYS A 1 380 ? 125.689 -32.320 -194.755 1.00 70.00 380 CYS A CA 1
ATOM 3132 C C . CYS A 1 380 ? 125.165 -32.168 -196.198 1.00 70.00 380 CYS A C 1
ATOM 3134 O O . CYS A 1 380 ? 124.277 -32.919 -196.608 1.00 70.00 380 CYS A O 1
ATOM 3136 N N . CYS A 1 381 ? 125.726 -31.246 -196.991 1.00 68.00 381 CYS A N 1
ATOM 3137 C CA . CYS A 1 381 ? 125.413 -31.123 -198.417 1.00 68.00 381 CYS A CA 1
ATOM 3138 C C . CYS A 1 381 ? 125.902 -32.333 -199.232 1.00 68.00 381 CYS A C 1
ATOM 3140 O O . CYS A 1 381 ? 125.130 -32.846 -200.038 1.00 68.00 381 CYS A O 1
ATOM 3142 N N . LEU A 1 382 ? 127.125 -32.831 -198.998 1.00 69.50 382 LEU A N 1
ATOM 3143 C CA . LEU A 1 382 ? 127.652 -34.036 -199.664 1.00 69.50 382 LEU A CA 1
ATOM 3144 C C . LEU A 1 382 ? 126.785 -35.276 -199.389 1.00 69.50 382 LEU A C 1
ATOM 3146 O O . LEU A 1 382 ? 126.409 -35.990 -200.317 1.00 69.50 382 LEU A O 1
ATOM 3150 N N . LEU A 1 383 ? 126.403 -35.502 -198.128 1.00 67.06 383 LEU A N 1
ATOM 3151 C CA . LEU A 1 383 ? 125.510 -36.607 -197.757 1.00 67.06 383 LEU A CA 1
ATOM 3152 C C . LEU A 1 383 ? 124.122 -36.464 -198.404 1.00 67.06 383 LEU A C 1
ATOM 3154 O O . LEU A 1 383 ? 123.557 -37.451 -198.875 1.00 67.06 383 LEU A O 1
ATOM 3158 N N . SER A 1 384 ? 123.600 -35.237 -198.498 1.00 67.31 384 SER A N 1
ATOM 3159 C CA . SER A 1 384 ? 122.321 -34.961 -199.171 1.00 67.31 384 SER A CA 1
ATOM 3160 C C . SER A 1 384 ? 122.382 -35.221 -200.682 1.00 67.31 384 SER A C 1
ATOM 3162 O O . SER A 1 384 ? 121.424 -35.744 -201.245 1.00 67.31 384 SER A O 1
ATOM 3164 N N . GLN A 1 385 ? 123.506 -34.904 -201.336 1.00 66.81 385 GLN A N 1
ATOM 3165 C CA . GLN A 1 385 ? 123.727 -35.169 -202.764 1.00 66.81 385 GLN A CA 1
ATOM 3166 C C . GLN A 1 385 ? 123.832 -36.675 -203.057 1.00 66.81 385 GLN A C 1
ATOM 3168 O O . GLN A 1 385 ? 123.187 -37.153 -203.991 1.00 66.81 385 GLN A O 1
ATOM 3173 N N . ARG A 1 386 ? 124.533 -37.441 -202.203 1.00 65.75 386 ARG A N 1
ATOM 3174 C CA . ARG A 1 386 ? 124.632 -38.911 -202.316 1.00 65.75 386 ARG A CA 1
ATOM 3175 C C . ARG A 1 386 ? 123.265 -39.596 -202.187 1.00 65.75 386 ARG A C 1
ATOM 3177 O O . ARG A 1 386 ? 122.951 -40.476 -202.979 1.00 65.75 386 ARG A O 1
ATOM 3184 N N . VAL A 1 387 ? 122.414 -39.154 -201.253 1.00 64.62 387 VAL A N 1
ATOM 3185 C CA . VAL A 1 387 ? 121.031 -39.668 -201.102 1.00 64.62 387 VAL A CA 1
ATOM 3186 C C . VAL A 1 387 ? 120.144 -39.338 -202.314 1.00 64.62 387 VAL A C 1
ATOM 3188 O O . VAL A 1 387 ? 119.193 -40.063 -202.594 1.00 64.62 387 VAL A O 1
ATOM 3191 N N . GLN A 1 388 ? 120.454 -38.274 -203.058 1.00 64.25 388 GLN A N 1
ATOM 3192 C CA . GLN A 1 388 ? 119.720 -37.864 -204.262 1.00 64.25 388 GLN A CA 1
ATOM 3193 C C . GLN A 1 388 ? 120.235 -38.520 -205.558 1.00 64.25 388 GLN A C 1
ATOM 3195 O O . GLN A 1 388 ? 119.709 -38.223 -206.629 1.00 64.25 388 GLN A O 1
ATOM 3200 N N . GLY A 1 389 ? 121.229 -39.414 -205.480 1.00 59.38 389 GLY A N 1
ATOM 3201 C CA . GLY A 1 389 ? 121.769 -40.131 -206.642 1.00 59.38 389 GLY A CA 1
ATOM 3202 C C . GLY A 1 389 ? 122.562 -39.250 -207.613 1.00 59.38 389 GLY A C 1
ATOM 3203 O O . GLY A 1 389 ? 122.680 -39.595 -208.786 1.00 59.38 389 GLY A O 1
ATOM 3204 N N . VAL A 1 390 ? 123.075 -38.105 -207.147 1.00 67.56 390 VAL A N 1
ATOM 3205 C CA . VAL A 1 390 ? 123.916 -37.200 -207.941 1.00 67.56 390 VAL A CA 1
ATOM 3206 C C . VAL A 1 390 ? 125.381 -37.456 -207.610 1.00 67.56 390 VAL A C 1
ATOM 3208 O O . VAL A 1 390 ? 125.764 -37.452 -206.440 1.00 67.56 390 VAL A O 1
ATOM 3211 N N . ASP A 1 391 ? 126.191 -37.642 -208.650 1.00 59.12 391 ASP A N 1
ATOM 3212 C CA . ASP A 1 391 ? 127.614 -37.946 -208.517 1.00 59.12 391 ASP A CA 1
ATOM 3213 C C . ASP A 1 391 ? 128.365 -36.748 -207.890 1.00 59.12 391 ASP A C 1
ATOM 3215 O O . ASP A 1 391 ? 128.279 -35.625 -208.411 1.00 59.12 391 ASP A O 1
ATOM 3219 N N . PRO A 1 392 ? 129.029 -36.913 -206.730 1.00 58.97 392 PRO A N 1
ATOM 3220 C CA . PRO A 1 392 ? 129.511 -35.794 -205.939 1.00 58.97 392 PRO A CA 1
ATOM 3221 C C . PRO A 1 392 ? 130.731 -35.134 -206.576 1.00 58.97 392 PRO A C 1
ATOM 3223 O O . PRO A 1 392 ? 131.681 -35.764 -207.041 1.00 58.97 392 PRO A O 1
ATOM 3226 N N . ASN A 1 393 ? 130.732 -33.806 -206.530 1.00 58.16 393 ASN A N 1
ATOM 3227 C CA . ASN A 1 393 ? 131.807 -33.003 -207.084 1.00 58.16 393 ASN A CA 1
ATOM 3228 C C . ASN A 1 393 ? 133.094 -33.227 -206.263 1.00 58.16 393 ASN A C 1
ATOM 3230 O O . ASN A 1 393 ? 133.208 -32.731 -205.141 1.00 58.16 393 ASN A O 1
ATOM 3234 N N . LEU A 1 394 ? 134.065 -33.967 -206.815 1.00 56.38 394 LEU A N 1
ATOM 3235 C CA . LEU A 1 394 ? 135.333 -34.351 -206.162 1.00 56.38 394 LEU A CA 1
ATOM 3236 C C . LEU A 1 394 ? 136.102 -33.161 -205.554 1.00 56.38 394 LEU A C 1
ATOM 3238 O O . LEU A 1 394 ? 136.794 -33.317 -204.549 1.00 56.38 394 LEU A O 1
ATOM 3242 N N . SER A 1 395 ? 135.908 -31.953 -206.094 1.00 59.56 395 SER A N 1
ATOM 3243 C CA . SER A 1 395 ? 136.409 -30.695 -205.522 1.00 59.56 395 SER A CA 1
ATOM 3244 C C . SER A 1 395 ? 135.924 -30.414 -204.090 1.00 59.56 395 SER A C 1
ATOM 3246 O O . SER A 1 395 ? 136.630 -29.738 -203.346 1.00 59.56 395 SER A O 1
ATOM 3248 N N . MET A 1 396 ? 134.730 -30.874 -203.704 1.00 58.03 396 MET A N 1
ATOM 3249 C CA . MET A 1 396 ? 134.182 -30.724 -202.348 1.00 58.03 396 MET A CA 1
ATOM 3250 C C . MET A 1 396 ? 134.591 -31.873 -201.423 1.00 58.03 396 MET A C 1
ATOM 3252 O O . MET A 1 396 ? 134.737 -31.658 -200.221 1.00 58.03 396 MET A O 1
ATOM 3256 N N . LEU A 1 397 ? 134.793 -33.071 -201.978 1.00 57.88 397 LEU A N 1
ATOM 3257 C CA . LEU A 1 397 ? 135.227 -34.248 -201.227 1.00 57.88 397 LEU A CA 1
ATOM 3258 C C . LEU A 1 397 ? 136.690 -34.114 -200.765 1.00 57.88 397 LEU A C 1
ATOM 3260 O O . LEU A 1 397 ? 137.012 -34.475 -199.640 1.00 57.88 397 LEU A O 1
ATOM 3264 N N . LEU A 1 398 ? 137.550 -33.515 -201.598 1.00 57.78 398 LEU A N 1
ATOM 3265 C CA . LEU A 1 398 ? 138.992 -33.370 -201.346 1.00 57.78 398 LEU A CA 1
ATOM 3266 C C . LEU A 1 398 ? 139.402 -32.093 -200.570 1.00 57.78 398 LEU A C 1
ATOM 3268 O O . LEU A 1 398 ? 140.586 -31.884 -200.334 1.00 57.78 398 LEU A O 1
ATOM 3272 N N . GLY A 1 399 ? 138.460 -31.235 -200.154 1.00 57.12 399 GLY A N 1
ATOM 3273 C CA . GLY A 1 399 ? 138.675 -30.240 -199.081 1.00 57.12 399 GLY A CA 1
ATOM 3274 C C . GLY A 1 399 ? 139.673 -29.081 -199.313 1.00 57.12 399 GLY A C 1
ATOM 3275 O O . GLY A 1 399 ? 140.070 -28.421 -198.352 1.00 57.12 399 GLY A O 1
ATOM 3276 N N . VAL A 1 400 ? 140.105 -28.793 -200.547 1.00 48.41 400 VAL A N 1
ATOM 3277 C CA . VAL A 1 400 ? 141.314 -27.972 -200.800 1.00 48.41 400 VAL A CA 1
ATOM 3278 C C . VAL A 1 400 ? 141.087 -26.444 -200.862 1.00 48.41 400 VAL A C 1
ATOM 3280 O O . VAL A 1 400 ? 141.092 -25.874 -201.951 1.00 48.41 400 VAL A O 1
ATOM 3283 N N . HIS A 1 401 ? 141.014 -25.735 -199.723 1.00 39.81 401 HIS A N 1
ATOM 3284 C CA . HIS A 1 401 ? 141.156 -24.255 -199.676 1.00 39.81 401 HIS A CA 1
ATOM 3285 C C . HIS A 1 401 ? 142.065 -23.733 -198.527 1.00 39.81 401 HIS A C 1
ATOM 3287 O O . HIS A 1 401 ? 141.601 -23.213 -197.511 1.00 39.81 401 HIS A O 1
ATOM 3293 N N . SER A 1 402 ? 143.374 -23.865 -198.770 1.00 32.28 402 SER A N 1
ATOM 3294 C CA . SER A 1 402 ? 144.540 -23.036 -198.384 1.00 32.28 402 SER A CA 1
ATOM 3295 C C . SER A 1 402 ? 144.722 -22.406 -196.979 1.00 32.28 402 SER A C 1
ATOM 3297 O O . SER A 1 402 ? 143.917 -21.621 -196.473 1.00 32.28 402 SER A O 1
ATOM 3299 N N . SER A 1 403 ? 145.919 -22.696 -196.446 1.00 28.62 403 SER A N 1
ATOM 3300 C CA . SER A 1 403 ? 146.725 -22.093 -195.356 1.00 28.62 403 SER A CA 1
ATOM 3301 C C . SER A 1 403 ? 146.970 -20.569 -195.517 1.00 28.62 403 SER A C 1
ATOM 3303 O O . SER A 1 403 ? 146.615 -20.023 -196.556 1.00 28.62 403 SER A O 1
ATOM 3305 N N . THR A 1 404 ? 147.504 -19.775 -194.571 1.00 26.38 404 THR A N 1
ATOM 3306 C CA . THR A 1 404 ? 148.789 -19.805 -193.799 1.00 26.38 404 THR A CA 1
ATOM 3307 C C . THR A 1 404 ? 148.770 -18.704 -192.689 1.00 26.38 404 THR A C 1
ATOM 3309 O O . THR A 1 404 ? 147.826 -17.918 -192.681 1.00 26.38 404 THR A O 1
ATOM 3312 N N . CYS A 1 405 ? 149.773 -18.443 -191.820 1.00 24.55 405 CYS A N 1
ATOM 3313 C CA . CYS A 1 405 ? 150.760 -19.209 -191.006 1.00 24.55 405 CYS A CA 1
ATOM 3314 C C . CYS A 1 405 ? 151.739 -18.196 -190.305 1.00 24.55 405 CYS A C 1
ATOM 3316 O O . CYS A 1 405 ? 151.847 -17.088 -190.826 1.00 24.55 405 CYS A O 1
ATOM 3318 N N . LEU A 1 406 ? 152.491 -18.597 -189.251 1.00 31.64 406 LEU A N 1
ATOM 3319 C CA . LEU A 1 406 ? 153.710 -17.942 -188.666 1.00 31.64 406 LEU A CA 1
ATOM 3320 C C . LEU A 1 406 ? 153.539 -16.615 -187.857 1.00 31.64 406 LEU A C 1
ATOM 3322 O O . LEU A 1 406 ? 152.663 -15.823 -188.190 1.00 31.64 406 LEU A O 1
ATOM 3326 N N . ASP A 1 407 ? 154.365 -16.245 -186.853 1.00 27.62 407 ASP A N 1
ATOM 3327 C CA . ASP A 1 407 ? 155.163 -17.008 -185.849 1.00 27.62 407 ASP A CA 1
ATOM 3328 C C . ASP A 1 407 ? 155.644 -16.106 -184.662 1.00 27.62 407 ASP A C 1
ATOM 3330 O O . ASP A 1 407 ? 155.628 -14.885 -184.790 1.00 27.62 407 ASP A O 1
ATOM 3334 N N . GLU A 1 408 ? 156.116 -16.743 -183.574 1.00 27.09 408 GLU A N 1
ATOM 3335 C CA . GLU A 1 408 ? 157.071 -16.315 -182.502 1.00 27.09 408 GLU A CA 1
ATOM 3336 C C . GLU A 1 408 ? 156.924 -15.057 -181.572 1.00 27.09 408 GLU A C 1
ATOM 3338 O O . GLU A 1 408 ? 156.622 -13.947 -181.991 1.00 27.09 408 GLU A O 1
ATOM 3343 N N . GLN A 1 409 ? 157.331 -15.276 -180.294 1.00 27.66 409 GLN A N 1
ATOM 3344 C CA . GLN A 1 409 ? 157.829 -14.357 -179.221 1.00 27.66 409 GLN A CA 1
ATOM 3345 C C . GLN A 1 409 ? 156.918 -13.196 -178.726 1.00 27.66 409 GLN A C 1
ATOM 3347 O O . GLN A 1 409 ? 156.589 -12.282 -179.465 1.00 27.66 409 GLN A O 1
ATOM 3352 N N . GLU A 1 410 ? 156.507 -13.101 -177.451 1.00 25.94 410 GLU A N 1
ATOM 3353 C CA . GLU A 1 410 ? 157.309 -13.060 -176.209 1.00 25.94 410 GLU A CA 1
ATOM 3354 C C . GLU A 1 410 ? 156.437 -13.265 -174.934 1.00 25.94 410 GLU A C 1
ATOM 3356 O O . GLU A 1 410 ? 155.290 -12.827 -174.905 1.00 25.94 410 GLU A O 1
ATOM 3361 N N . LYS A 1 411 ? 157.066 -13.760 -173.848 1.00 27.45 411 LYS A N 1
ATOM 3362 C CA . LYS A 1 411 ? 156.686 -13.648 -172.413 1.00 27.45 411 LYS A CA 1
ATOM 3363 C C . LYS A 1 411 ? 155.397 -14.339 -171.905 1.00 27.45 411 LYS A C 1
ATOM 3365 O O . LYS A 1 411 ? 154.286 -13.841 -172.056 1.00 27.45 411 LYS A O 1
ATOM 3370 N N . ASP A 1 412 ? 155.629 -15.409 -171.134 1.00 26.89 412 ASP A N 1
ATOM 3371 C CA . ASP A 1 412 ? 154.902 -15.850 -169.923 1.00 26.89 412 ASP A CA 1
ATOM 3372 C C . ASP A 1 412 ? 154.185 -14.683 -169.189 1.00 26.89 412 ASP A C 1
ATOM 3374 O O . ASP A 1 412 ? 154.763 -13.607 -169.048 1.00 26.89 412 ASP A O 1
ATOM 3378 N N . SER A 1 413 ? 152.989 -14.773 -168.600 1.00 34.12 413 SER A N 1
ATOM 3379 C CA . SER A 1 413 ? 151.971 -15.833 -168.469 1.00 34.12 413 SER A CA 1
ATOM 3380 C C . SER A 1 413 ? 150.624 -15.118 -168.120 1.00 34.12 413 SER A C 1
ATOM 3382 O O . SER A 1 413 ? 150.603 -13.892 -168.017 1.00 34.12 413 SER A O 1
ATOM 3384 N N . ASP A 1 414 ? 149.448 -15.721 -167.910 1.00 36.12 414 ASP A N 1
ATOM 3385 C CA . ASP A 1 414 ? 149.080 -17.125 -167.680 1.00 36.12 414 ASP A CA 1
ATOM 3386 C C . ASP A 1 414 ? 147.640 -17.428 -168.177 1.00 36.12 414 ASP A C 1
ATOM 3388 O O . ASP A 1 414 ? 146.969 -16.594 -168.791 1.00 36.12 414 ASP A O 1
ATOM 3392 N N . PHE A 1 415 ? 147.160 -18.636 -167.894 1.00 43.03 415 PHE A N 1
ATOM 3393 C CA . PHE A 1 415 ? 145.946 -19.279 -168.395 1.00 43.03 415 PHE A CA 1
ATOM 3394 C C . PHE A 1 415 ? 144.786 -19.220 -167.367 1.00 43.03 415 PHE A C 1
ATOM 3396 O O . PHE A 1 415 ? 144.982 -18.957 -166.186 1.00 43.03 415 PHE A O 1
ATOM 3403 N N . PHE A 1 416 ? 143.501 -19.358 -167.728 1.00 43.69 416 PHE A N 1
ATOM 3404 C CA . PHE A 1 416 ? 142.919 -20.664 -168.092 1.00 43.69 416 PHE A CA 1
ATOM 3405 C C . PHE A 1 416 ? 141.637 -20.650 -168.954 1.00 43.69 416 PHE A C 1
ATOM 3407 O O . PHE A 1 416 ? 141.137 -21.716 -169.296 1.00 43.69 416 PHE A O 1
ATOM 3414 N N . SER A 1 417 ? 141.060 -19.494 -169.308 1.00 61.53 417 SER A N 1
ATOM 3415 C CA . SER A 1 417 ? 139.727 -19.471 -169.954 1.00 61.53 417 SER A CA 1
ATOM 3416 C C . SER A 1 417 ? 139.761 -19.711 -171.474 1.00 61.53 417 SER A C 1
ATOM 3418 O O . SER A 1 417 ? 139.184 -20.681 -171.965 1.00 61.53 417 SER A O 1
ATOM 3420 N N . VAL A 1 418 ? 140.452 -18.857 -172.240 1.00 61.53 418 VAL A N 1
ATOM 3421 C CA . VAL A 1 418 ? 140.329 -18.810 -173.717 1.00 61.53 418 VAL A CA 1
ATOM 3422 C C . VAL A 1 418 ? 140.906 -20.051 -174.412 1.00 61.53 418 VAL A C 1
ATOM 3424 O O . VAL A 1 418 ? 140.365 -20.502 -175.422 1.00 61.53 418 VAL A O 1
ATOM 3427 N N . GLU A 1 419 ? 141.955 -20.654 -173.853 1.00 64.25 419 GLU A N 1
ATOM 3428 C CA . GLU A 1 419 ? 142.602 -21.833 -174.439 1.00 64.25 419 GLU A CA 1
ATOM 3429 C C . GLU A 1 419 ? 141.709 -23.085 -174.410 1.00 64.25 419 GLU A C 1
ATOM 3431 O O . GLU A 1 419 ? 141.760 -23.904 -175.328 1.00 64.25 419 GLU A O 1
ATOM 3436 N N . THR A 1 420 ? 140.817 -23.216 -173.420 1.00 63.88 420 THR A N 1
ATOM 3437 C CA . THR A 1 420 ? 139.858 -24.338 -173.374 1.00 63.88 420 THR A CA 1
ATOM 3438 C C . THR A 1 420 ? 138.871 -24.297 -174.545 1.00 63.88 420 THR A C 1
ATOM 3440 O O . THR A 1 420 ? 138.552 -25.338 -175.123 1.00 63.88 420 THR A O 1
ATOM 3443 N N . TYR A 1 421 ? 138.454 -23.098 -174.965 1.00 67.50 421 TYR A N 1
ATOM 3444 C CA . TYR A 1 421 ? 137.597 -22.907 -176.136 1.00 67.50 421 TYR A CA 1
ATOM 3445 C C . TYR A 1 421 ? 138.351 -23.136 -177.452 1.00 67.50 421 TYR A C 1
ATOM 3447 O O . TYR A 1 421 ? 137.793 -23.751 -178.360 1.00 67.50 421 TYR A O 1
ATOM 3455 N N . LEU A 1 422 ? 139.619 -22.717 -177.554 1.00 70.62 422 LEU A N 1
ATOM 3456 C CA . LEU A 1 422 ? 140.462 -23.018 -178.720 1.00 70.62 422 LEU A CA 1
ATOM 3457 C C . LEU A 1 422 ? 140.696 -24.531 -178.875 1.00 70.62 422 LEU A C 1
ATOM 3459 O O . LEU A 1 422 ? 140.428 -25.073 -179.947 1.00 70.62 422 LEU A O 1
ATOM 3463 N N . ASN A 1 423 ? 141.060 -25.234 -177.798 1.00 70.25 423 ASN A N 1
ATOM 3464 C CA . ASN A 1 423 ? 141.181 -26.699 -177.783 1.00 70.25 423 ASN A CA 1
ATOM 3465 C C . ASN A 1 423 ? 139.866 -27.408 -178.168 1.00 70.25 423 ASN A C 1
ATOM 3467 O O . ASN A 1 423 ? 139.878 -28.409 -178.889 1.00 70.25 423 ASN A O 1
ATOM 3471 N N . GLY A 1 424 ? 138.715 -26.881 -177.733 1.00 72.44 424 GLY A N 1
ATOM 3472 C CA . GLY A 1 424 ? 137.398 -27.380 -178.143 1.00 72.44 424 GLY A CA 1
ATOM 3473 C C . GLY A 1 424 ? 137.147 -27.253 -179.652 1.00 72.44 424 GLY A C 1
ATOM 3474 O O . GLY A 1 424 ? 136.637 -28.185 -180.276 1.00 72.44 424 GLY A O 1
ATOM 3475 N N . VAL A 1 425 ? 137.560 -26.135 -180.258 1.00 74.38 425 VAL A N 1
ATOM 3476 C CA . VAL A 1 425 ? 137.466 -25.897 -181.710 1.00 74.38 425 VAL A CA 1
ATOM 3477 C C . VAL A 1 425 ? 138.445 -26.783 -182.496 1.00 74.38 425 VAL A C 1
ATOM 3479 O O . VAL A 1 425 ? 138.081 -27.309 -1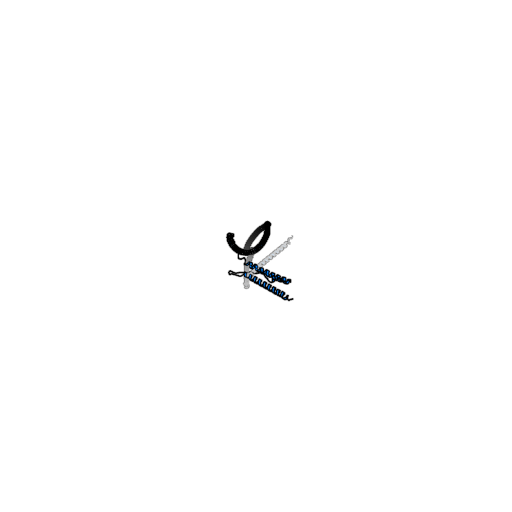83.547 1.00 74.38 425 VAL A O 1
ATOM 3482 N N . GLU A 1 426 ? 139.657 -27.027 -181.990 1.00 72.94 426 GLU A N 1
ATOM 3483 C CA . GLU A 1 426 ? 140.610 -27.955 -182.619 1.00 72.94 426 GLU A CA 1
ATOM 3484 C C . GLU A 1 426 ? 140.162 -29.418 -182.588 1.00 72.94 426 GLU A C 1
ATOM 3486 O O . GLU A 1 426 ? 140.466 -30.180 -183.511 1.00 72.94 426 GLU A O 1
ATOM 3491 N N . LYS A 1 427 ? 139.445 -29.829 -181.536 1.00 76.12 427 LYS A N 1
ATOM 3492 C CA . LYS A 1 427 ? 138.825 -31.154 -181.491 1.00 76.12 427 LYS A CA 1
ATOM 3493 C C . LYS A 1 427 ? 137.718 -31.266 -182.542 1.00 76.12 427 LYS A C 1
ATOM 3495 O O . LYS A 1 427 ? 137.753 -32.183 -183.353 1.00 76.12 427 LYS A O 1
ATOM 3500 N N . LEU A 1 428 ? 136.825 -30.276 -182.610 1.00 77.19 428 LEU A N 1
ATOM 3501 C CA . LEU A 1 428 ? 135.741 -30.241 -183.598 1.00 77.19 428 LEU A CA 1
ATOM 3502 C C . LEU A 1 428 ? 136.256 -30.309 -185.049 1.00 77.19 428 LEU A C 1
ATOM 3504 O O . LEU A 1 428 ? 135.645 -30.974 -185.880 1.00 77.19 428 LEU A O 1
ATOM 3508 N N . LYS A 1 429 ? 137.392 -29.670 -185.365 1.00 76.19 429 LYS A N 1
ATOM 3509 C CA . LYS A 1 429 ? 138.034 -29.797 -186.688 1.00 76.19 429 LYS A CA 1
ATOM 3510 C C . LYS A 1 429 ? 138.480 -31.224 -187.009 1.00 76.19 429 LYS A C 1
ATOM 3512 O O . LYS A 1 429 ? 138.286 -31.663 -188.138 1.00 76.19 429 LYS A O 1
ATOM 3517 N N . ARG A 1 430 ? 139.076 -31.935 -186.044 1.00 78.50 430 ARG A N 1
ATOM 3518 C CA . ARG A 1 430 ? 139.499 -33.335 -186.223 1.00 78.50 430 ARG A CA 1
ATOM 3519 C C . ARG A 1 430 ? 138.304 -34.239 -186.489 1.00 78.50 430 ARG A C 1
ATOM 3521 O O . ARG A 1 430 ? 138.320 -34.949 -187.486 1.00 78.50 430 ARG A O 1
ATOM 3528 N N . ASP A 1 431 ? 137.256 -34.121 -185.676 1.00 77.31 431 ASP A N 1
ATOM 3529 C CA . ASP A 1 431 ? 136.028 -34.909 -185.819 1.00 77.31 431 ASP A CA 1
ATOM 3530 C C . ASP A 1 431 ? 135.373 -34.686 -187.210 1.00 77.31 431 ASP A C 1
ATOM 3532 O O . ASP A 1 431 ? 134.859 -35.619 -187.826 1.00 77.31 431 ASP A O 1
ATOM 3536 N N . ILE A 1 432 ? 135.429 -33.458 -187.752 1.00 76.88 432 ILE A N 1
ATOM 3537 C CA . ILE A 1 432 ? 134.930 -33.110 -189.099 1.00 76.88 432 ILE A CA 1
ATOM 3538 C C . ILE A 1 432 ? 135.788 -33.721 -190.219 1.00 76.88 432 ILE A C 1
ATOM 3540 O O . ILE A 1 432 ? 135.240 -34.221 -191.205 1.00 76.88 432 ILE A O 1
ATOM 3544 N N . GLU A 1 433 ? 137.116 -33.681 -190.100 1.00 76.31 433 GLU A N 1
ATOM 3545 C CA . GLU A 1 433 ? 138.023 -34.215 -191.124 1.00 76.31 433 GLU A CA 1
ATOM 3546 C C . GLU A 1 433 ? 138.036 -35.756 -191.123 1.00 76.31 433 GLU A C 1
ATOM 3548 O O . GLU A 1 433 ? 138.091 -36.376 -192.184 1.00 76.31 433 GLU A O 1
ATOM 3553 N N . GLU A 1 434 ? 137.874 -36.392 -189.958 1.00 79.62 434 GLU A N 1
ATOM 3554 C CA . GLU A 1 434 ? 137.658 -37.840 -189.821 1.00 79.62 434 GLU A CA 1
ATOM 3555 C C . GLU A 1 434 ? 136.337 -38.270 -190.486 1.00 79.62 434 GLU A C 1
ATOM 3557 O O . GLU A 1 434 ? 136.297 -39.254 -191.232 1.00 79.62 434 GLU A O 1
ATOM 3562 N N . LEU A 1 435 ? 135.270 -37.474 -190.330 1.00 76.19 435 LEU A N 1
ATOM 3563 C CA . LEU A 1 435 ? 134.002 -37.686 -191.033 1.00 76.19 435 LEU A CA 1
ATOM 3564 C C . LEU A 1 435 ? 134.159 -37.545 -192.559 1.00 76.19 435 LEU A C 1
ATOM 3566 O O . LEU A 1 435 ? 133.626 -38.361 -193.313 1.00 76.19 435 LEU A O 1
ATOM 3570 N N . ARG A 1 436 ? 134.921 -36.544 -193.030 1.00 77.12 436 ARG A N 1
ATOM 3571 C CA . ARG A 1 436 ? 135.234 -36.355 -194.460 1.00 77.12 436 ARG A CA 1
ATOM 3572 C C . ARG A 1 436 ? 136.061 -37.515 -195.015 1.00 77.12 436 ARG A C 1
ATOM 3574 O O . ARG A 1 436 ? 135.765 -37.979 -196.115 1.00 77.12 436 ARG A O 1
ATOM 3581 N N . THR A 1 437 ? 137.036 -38.008 -194.255 1.00 75.56 437 THR A N 1
ATOM 3582 C CA . THR A 1 437 ? 137.863 -39.171 -194.617 1.00 75.56 437 THR A CA 1
ATOM 3583 C C . THR A 1 437 ? 136.984 -40.414 -194.755 1.00 75.56 437 THR A C 1
ATOM 3585 O O . THR A 1 437 ? 136.936 -41.004 -195.825 1.00 75.56 437 THR A O 1
ATOM 3588 N N . THR A 1 438 ? 136.148 -40.705 -193.753 1.00 75.69 438 THR A N 1
ATOM 3589 C CA . THR A 1 438 ? 135.208 -41.843 -193.771 1.00 75.69 438 THR A CA 1
ATOM 3590 C C . THR A 1 438 ? 134.257 -41.806 -194.977 1.00 75.69 438 THR A C 1
ATOM 3592 O O . THR A 1 438 ? 133.998 -42.830 -195.609 1.00 75.69 438 THR A O 1
ATOM 3595 N N . ILE A 1 439 ? 133.736 -40.624 -195.334 1.00 70.50 439 ILE A N 1
ATOM 3596 C CA . ILE A 1 439 ? 132.873 -40.447 -196.515 1.00 70.50 439 ILE A CA 1
ATOM 3597 C C . ILE A 1 439 ? 133.667 -40.624 -197.817 1.00 70.50 439 ILE A C 1
ATOM 3599 O O . ILE A 1 439 ? 133.138 -41.198 -198.768 1.00 70.50 439 ILE A O 1
ATOM 3603 N N . SER A 1 440 ? 134.920 -40.164 -197.854 1.00 70.56 440 SER A N 1
ATOM 3604 C CA . SER A 1 440 ? 135.815 -40.307 -199.008 1.00 70.56 440 SER A CA 1
ATOM 3605 C C . SER A 1 440 ? 136.217 -41.761 -199.242 1.00 70.56 440 SER A C 1
ATOM 3607 O O . SER A 1 440 ? 136.179 -42.211 -200.382 1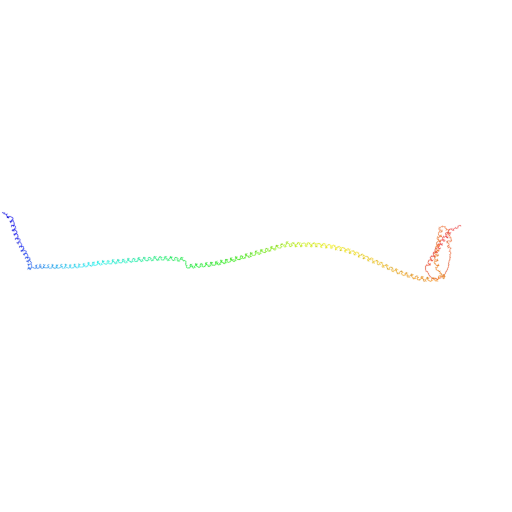.00 70.56 440 SER A O 1
ATOM 3609 N N . ASP A 1 441 ? 136.506 -42.511 -198.179 1.00 75.50 441 ASP A N 1
ATOM 3610 C CA . ASP A 1 441 ? 136.817 -43.940 -198.240 1.00 75.50 441 ASP A CA 1
ATOM 3611 C C . ASP A 1 441 ? 135.599 -44.742 -198.714 1.00 75.50 441 ASP A C 1
ATOM 3613 O O . ASP A 1 441 ? 135.705 -45.523 -199.657 1.00 75.50 441 ASP A O 1
ATOM 3617 N N . CYS A 1 442 ? 134.406 -44.470 -198.164 1.00 69.62 442 CYS A N 1
ATOM 3618 C CA . CYS A 1 442 ? 133.160 -45.073 -198.653 1.00 69.62 442 CYS A CA 1
ATOM 3619 C C . CYS A 1 442 ? 132.878 -44.743 -200.130 1.00 69.62 442 CYS A C 1
ATOM 3621 O O . CYS A 1 442 ? 132.273 -45.548 -200.829 1.00 69.62 442 CYS A O 1
ATOM 3623 N N . TYR A 1 443 ? 133.267 -43.556 -200.603 1.00 69.38 443 TYR A N 1
ATOM 3624 C CA . TYR A 1 443 ? 133.084 -43.153 -201.997 1.00 69.38 443 TYR A CA 1
ATOM 3625 C C . TYR A 1 443 ? 134.115 -43.799 -202.931 1.00 69.38 443 TYR A C 1
ATOM 3627 O O . TYR A 1 443 ? 133.761 -44.256 -204.014 1.00 69.38 443 TYR A O 1
ATOM 3635 N N . ALA A 1 444 ? 135.377 -43.893 -202.504 1.00 65.25 444 ALA A N 1
ATOM 3636 C CA . ALA A 1 444 ? 136.418 -44.621 -203.224 1.00 65.25 444 ALA A CA 1
ATOM 3637 C C . ALA A 1 444 ? 136.101 -46.124 -203.312 1.00 65.25 444 ALA A C 1
ATOM 3639 O O . ALA A 1 444 ? 136.395 -46.750 -204.328 1.00 65.25 444 ALA A O 1
ATOM 3640 N N . GLN A 1 445 ? 135.458 -46.681 -202.283 1.00 68.00 445 GLN A N 1
ATOM 3641 C CA . GLN A 1 445 ? 134.990 -48.063 -202.256 1.00 68.00 445 GLN A CA 1
ATOM 3642 C C . GLN A 1 445 ? 133.790 -48.280 -203.201 1.00 68.00 445 GLN A C 1
ATOM 3644 O O . GLN A 1 445 ? 133.869 -49.151 -204.064 1.00 68.00 445 GLN A O 1
ATOM 3649 N N . ASP A 1 446 ? 132.754 -47.428 -203.153 1.00 62.59 446 ASP A N 1
ATOM 3650 C CA . ASP A 1 446 ? 131.619 -47.466 -204.101 1.00 62.59 446 ASP A CA 1
ATOM 3651 C C . ASP A 1 446 ? 132.060 -47.297 -205.573 1.00 62.59 446 ASP A C 1
ATOM 3653 O O . ASP A 1 446 ? 131.518 -47.949 -206.470 1.00 62.59 446 ASP A O 1
ATOM 3657 N N . MET A 1 447 ? 133.038 -46.422 -205.838 1.00 62.97 447 MET A N 1
ATOM 3658 C CA . MET A 1 447 ? 133.590 -46.204 -207.184 1.00 62.97 447 MET A CA 1
ATOM 3659 C C . MET A 1 447 ? 134.528 -47.331 -207.634 1.00 62.97 447 MET A C 1
ATOM 3661 O O . MET A 1 447 ? 134.584 -47.642 -208.825 1.00 62.97 447 MET A O 1
ATOM 3665 N N . GLY A 1 448 ? 135.244 -47.962 -206.699 1.00 59.88 448 GLY A N 1
ATOM 3666 C CA . GLY A 1 448 ? 136.095 -49.122 -206.960 1.00 59.88 448 GLY A CA 1
ATOM 3667 C C . GLY A 1 448 ? 135.290 -50.372 -207.312 1.00 59.88 448 GLY A C 1
ATOM 3668 O O . GLY A 1 448 ? 135.569 -51.011 -208.325 1.00 59.88 448 GLY A O 1
ATOM 3669 N N . ASP A 1 449 ? 134.245 -50.678 -206.538 1.00 60.44 449 ASP A N 1
ATOM 3670 C CA . ASP A 1 449 ? 133.420 -51.879 -206.733 1.00 60.44 449 ASP A CA 1
ATOM 3671 C C . ASP A 1 449 ? 132.545 -51.816 -208.005 1.00 60.44 449 ASP A C 1
ATOM 3673 O O . ASP A 1 449 ? 132.154 -52.855 -208.537 1.00 60.44 449 ASP A O 1
ATOM 3677 N N . ASN A 1 450 ? 132.290 -50.619 -208.553 1.00 56.69 450 ASN A N 1
ATOM 3678 C CA . ASN A 1 450 ? 131.608 -50.441 -209.844 1.00 56.69 450 ASN A CA 1
ATOM 3679 C C . ASN A 1 450 ? 132.555 -50.371 -211.062 1.00 56.69 450 ASN A C 1
ATOM 3681 O O . ASN A 1 450 ? 132.079 -50.274 -212.193 1.00 56.69 450 ASN A O 1
ATOM 3685 N N . CYS A 1 451 ? 133.876 -50.473 -210.872 1.00 51.94 451 CYS A N 1
ATOM 3686 C CA . CYS A 1 451 ? 134.858 -50.512 -211.961 1.00 51.94 451 CYS A CA 1
ATOM 3687 C C . CYS A 1 451 ? 135.437 -51.920 -212.185 1.00 51.94 451 CYS A C 1
ATOM 3689 O O . CYS A 1 451 ? 136.639 -52.146 -212.031 1.00 51.94 451 CYS A O 1
ATOM 3691 N N . ILE A 1 452 ? 134.600 -52.861 -212.643 1.00 41.78 452 ILE A N 1
ATOM 3692 C CA . ILE A 1 452 ? 135.092 -54.050 -213.359 1.00 41.78 452 ILE A CA 1
ATOM 3693 C C . ILE A 1 452 ? 135.076 -53.767 -214.864 1.00 41.78 452 ILE A C 1
ATOM 3695 O O . ILE A 1 452 ? 134.056 -53.407 -215.444 1.00 41.78 452 ILE A O 1
ATOM 3699 N N . THR A 1 453 ? 136.232 -53.970 -215.490 1.00 38.28 453 THR A N 1
ATOM 3700 C CA . THR A 1 453 ? 136.508 -53.755 -216.915 1.00 38.28 453 THR A CA 1
ATOM 3701 C C . THR A 1 453 ? 135.603 -54.528 -217.875 1.00 38.28 453 THR A C 1
ATOM 3703 O O . THR A 1 453 ? 135.569 -55.763 -217.841 1.00 38.28 453 THR A O 1
ATOM 3706 N N . GLN A 1 454 ? 135.073 -53.802 -218.861 1.00 26.91 454 GLN A N 1
ATOM 3707 C CA . GLN A 1 454 ? 135.513 -53.979 -220.252 1.00 26.91 454 GLN A CA 1
ATOM 3708 C C . GLN A 1 454 ? 136.200 -52.699 -220.733 1.00 26.91 454 GLN A C 1
ATOM 3710 O O . GLN A 1 454 ? 135.737 -51.616 -220.316 1.00 26.91 454 GLN A O 1
#

Secondary structure (DSSP, 8-state):
---HHHHHHHHHHHHHHHHHHHHHHHHHHHHHHHHHHHHHHHHHHHHHHHHS--HHHHHHHHHHHHHHHHHHHHHHHHHHHHHHHHHHHHHHHHHHHHHHHHHHHHHHHHHHHHHHHHHHHHHHHHHHHHHHHHHHHHHHHHHHHHHHHHHHHHHHHHHHHHHHHSPPHHHHHHHHHHHHHHHHHHHHHHHHHHHHHHHHHHHHHHHHHHHHHHHHHHHHHHHHHHHHHHHHHHHHHHHHTHHHHHHHHHHHHHHHHHHHHHHHHHHHHHHHHHHHHHHHHHHHHHHHHHHHHHHHHHHHHHHHHHHHHHHHHHHHHHHHHHHHHHHHHHHHHHHHHHHHHHHHHHTTTTS------TTHHHHHHHHHHHHHHHHHHHHHHHHHHHHTTPPP-HHHHS-----------------SSHHHHHHHHHHHHHHHHHHHHHHHHHHHHHHHHT----

Radius of gyration: 160.1 Å; chains: 1; bounding box: 317×73×389 Å

InterPro domains:
  IPR040210 Cep85/Cep85L [PTHR31075] (3-454)
  IPR058190 Centrosomal protein of 85 kDa-like, CC4 coiled-coil domain [PF24555] (259-342)